Protein AF-A0A212SVS2-F1 (afdb_monomer)

pLDDT: mean 95.17, std 8.36, range [39.0, 98.88]

Foldseek 3Di:
DKFKFFPDPPQFDWDDDPNDTATPAFQKKWWFPDFPPGDTQQQKAAPVRHRGRIFTAHRRRTTHMIIGDPPDQKTFIDRPDPTTDITGGPDDPPPPDDDDCPPLEAEEEECPDDPVSQVVHPHYAVQEQQLVRQLVSLVVQQVVQHGEYEYEFDEREHAEARERAHALAPVRAREYEYEYPAQNRAEYEYDPPYQENYEFASAYAYEYYGYEYEDEAAYEHYEFAYPPDVRNVRARYEPHEHERHEYEYPLPQRAPYEPEHYEQYALYEAYQYEYESHQEYYEYEYPAASDARENYEYENYEYEHEHALYEHEEYAYPHHADEHYEAEQYEYEYNHHQYEDYEYRHEHAEHAAYEYYAALEDYADQAYEQYEHEYAYYEYHPPRARREYYHYHQRYFLYEYEYCEYEYDAQEEYADEEHNHPDQVTHYEYAHYEYEFAANYEYEYDDDPNHHAACYYYDCNNGYYDPPNDHHHAQDKDKWKDKDFFDPFKDKDFGDWAQAKWFWWWKKKAFAFFQWWWKFKDKPRHTQAPDTHIPRDHPDMDIGPTTDPGIHGRGIIMMIITHGGGGGIRIMMMMIIMGNND

Solvent-accessible surface area (backbone atoms only — not comparable to full-atom values): 27263 Å² total; per-residue (Å²): 100,65,22,36,30,52,62,47,99,78,32,57,43,68,37,83,53,97,91,40,81,40,62,23,48,61,39,59,31,35,36,19,81,36,73,67,96,47,58,70,50,58,60,26,24,42,77,87,65,48,84,30,54,59,50,58,17,39,90,76,2,36,30,59,45,27,28,44,40,72,73,44,60,60,36,21,38,34,69,85,61,100,62,44,45,82,44,66,41,79,49,69,76,80,71,85,74,87,87,83,76,87,59,66,61,40,41,38,19,25,50,75,33,56,70,70,54,37,71,70,27,85,30,65,30,82,57,63,47,25,34,58,50,53,39,53,45,48,48,58,22,47,80,64,62,22,36,36,35,38,39,41,46,30,59,37,32,21,68,50,52,36,74,47,62,33,70,38,27,72,90,49,82,29,47,41,30,46,31,34,67,29,32,86,41,11,32,42,34,37,36,92,89,23,66,22,46,33,36,35,20,27,31,16,23,42,36,42,34,23,27,15,36,38,33,44,49,66,20,19,36,34,35,28,40,47,80,66,40,78,55,20,64,50,21,2,28,35,68,24,39,40,32,42,34,31,39,38,32,72,62,73,37,68,17,67,22,27,45,32,40,32,28,12,46,29,50,26,39,37,36,47,34,44,36,36,23,25,12,20,29,37,36,42,29,14,79,38,62,94,32,66,24,23,53,27,41,37,35,48,33,39,29,35,29,31,11,63,60,19,40,41,35,36,37,31,32,87,48,8,49,24,28,53,30,40,34,32,42,42,34,37,40,37,74,19,59,71,13,32,35,34,41,30,38,28,27,38,38,37,38,40,54,21,33,35,36,31,13,28,30,38,34,36,30,59,24,34,36,50,30,37,40,34,29,51,40,36,29,51,31,82,76,31,86,77,16,32,42,37,37,30,25,55,60,20,28,39,29,39,41,32,21,67,29,36,44,39,52,67,58,18,42,33,32,52,35,38,37,50,37,73,50,64,95,37,35,36,34,43,34,52,30,32,36,37,26,23,42,62,12,42,36,39,71,45,72,29,97,42,52,40,76,38,34,19,45,74,48,70,57,65,23,44,70,45,88,82,65,65,25,58,68,71,55,47,73,47,76,49,71,51,76,42,70,50,49,89,47,63,48,73,44,79,76,50,62,35,87,47,53,31,33,46,70,43,49,34,42,34,29,37,58,43,58,31,35,27,32,43,36,29,41,82,88,40,59,25,34,93,61,65,38,73,41,64,53,59,81,43,82,46,69,47,99,51,58,37,7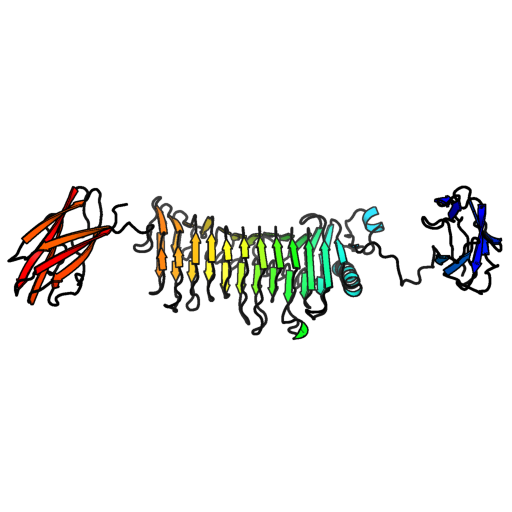7,31,72,38,51,59,65,35,49,35,27,46,28,41,65,37,59,35,68,66,23,55,28,40,36,40,41,36,36,30,34,47,80,113

Secondary structure (DSSP, 8-state):
---EES-STT-B-EEEETTEEEE-TT-EEEEESSSSS--B---EE-TTS-EESSEE--TTSBPPPEE-STT--EEEEESSSSSPEEEE-S-----S-SS-----EEEEE-TTS-HHHHHH-SEE--SSSTHHHHHHHHHHHHHTTEEEEEEPSEEEEESSPEEEE--S-TTS--EEEEE-S-TTTEEEEEPTT-SEEEEEETTBEEEEES-EEE--TT-EEEEE-----GGGTT-SEES-EEEEEEEE--SSS---SEEEEEESEES-EEEEEEEEEESEEEEEE---TT---B--EEEEEEEEE-STT-EEEEEE-SSS--B--EEEEEEEEE-STT-EEEEEESBS-EEEEEEEEEESEEEEEEEEES-EEEEEEEEEPTT-TTEEEEEEEEEEES-EEEES-EEE-TT-EEEEEEE----TTS--EEES-EEEE-TT-EEEEE--TT-EEESBEEEESS-EE-TTT-B-TT---EEEEEEEES--S-EEEEEEE-SSSEEEEEEEEEEESSSEEEEEEEETTEESSSSPEE--STT-EEE-S--SS-EE-TTPEEEEEEEEEES--SEEEEEEEEE---

Structure (mmCIF, N/CA/C/O backbone):
data_AF-A0A212SVS2-F1
#
_entry.id   AF-A0A212SVS2-F1
#
loop_
_atom_site.group_PDB
_atom_site.id
_atom_site.type_symbol
_atom_site.label_atom_id
_atom_site.label_alt_id
_atom_site.label_comp_id
_atom_site.label_asym_id
_atom_site.label_entity_id
_atom_site.label_seq_id
_atom_site.pdbx_PDB_ins_code
_atom_site.Cartn_x
_atom_site.Cartn_y
_atom_site.Cartn_z
_atom_site.occupancy
_atom_site.B_iso_or_equiv
_atom_site.auth_seq_id
_atom_site.auth_comp_id
_atom_site.auth_asym_id
_atom_site.auth_atom_id
_atom_site.pdbx_PDB_model_num
ATOM 1 N N . MET A 1 1 ? 27.198 10.108 -56.486 1.00 84.75 1 MET A N 1
ATOM 2 C CA . MET A 1 1 ? 26.592 8.817 -56.109 1.00 84.75 1 MET A CA 1
ATOM 3 C C . MET A 1 1 ? 25.175 8.846 -56.629 1.00 84.75 1 MET A C 1
ATOM 5 O O . MET A 1 1 ? 24.485 9.825 -56.364 1.00 84.75 1 MET A O 1
ATOM 9 N N . ARG A 1 2 ? 24.778 7.838 -57.409 1.00 93.31 2 ARG A N 1
ATOM 10 C CA . ARG A 1 2 ? 23.421 7.729 -57.953 1.00 93.31 2 ARG A CA 1
ATOM 11 C C . ARG A 1 2 ? 22.536 6.936 -57.007 1.00 93.31 2 ARG A C 1
ATOM 13 O O . ARG A 1 2 ? 22.992 5.943 -56.439 1.00 93.31 2 ARG A O 1
ATOM 20 N N . TYR A 1 3 ? 21.292 7.371 -56.895 1.00 94.50 3 TYR A N 1
ATOM 21 C CA . TYR A 1 3 ? 20.281 6.791 -56.023 1.00 94.50 3 TYR A CA 1
ATOM 22 C C . TYR A 1 3 ? 19.256 6.008 -56.843 1.00 94.50 3 TYR A C 1
ATOM 24 O O . TYR A 1 3 ? 19.061 6.311 -58.020 1.00 94.50 3 TYR A O 1
ATOM 32 N N . GLU A 1 4 ? 18.648 4.989 -56.240 1.00 95.56 4 GLU A N 1
ATOM 33 C CA . GLU A 1 4 ? 17.644 4.130 -56.880 1.00 95.56 4 GLU A CA 1
ATOM 34 C C . GLU A 1 4 ? 16.223 4.652 -56.624 1.00 95.56 4 GLU A C 1
ATOM 36 O O . GLU A 1 4 ? 15.933 5.104 -55.523 1.00 95.56 4 GLU A O 1
ATOM 41 N N . PHE A 1 5 ? 15.360 4.588 -57.633 1.00 96.50 5 PHE A N 1
ATOM 42 C CA . PHE A 1 5 ? 13.973 5.064 -57.669 1.00 96.50 5 PHE A CA 1
ATOM 43 C C . PHE A 1 5 ? 13.091 4.001 -58.353 1.00 96.50 5 PHE A C 1
ATOM 45 O O . PHE A 1 5 ? 13.618 3.153 -59.074 1.00 96.50 5 PHE A O 1
ATOM 52 N N . GLY A 1 6 ? 11.764 4.061 -58.188 1.00 95.00 6 GLY A N 1
ATOM 53 C CA . GLY A 1 6 ? 10.832 3.090 -58.786 1.00 95.00 6 GLY A CA 1
ATOM 54 C C . GLY A 1 6 ? 10.801 1.726 -58.077 1.00 95.00 6 GLY A C 1
ATOM 55 O O . GLY A 1 6 ? 11.567 1.470 -57.157 1.00 95.00 6 GLY A O 1
ATOM 56 N N . ALA A 1 7 ? 9.918 0.825 -58.513 1.00 93.06 7 ALA A N 1
ATOM 57 C CA . ALA A 1 7 ? 9.666 -0.501 -57.928 1.00 93.06 7 ALA A CA 1
ATOM 58 C C . ALA A 1 7 ? 9.143 -0.522 -56.472 1.00 93.06 7 ALA A C 1
ATOM 60 O O . ALA A 1 7 ? 9.003 -1.597 -55.882 1.00 93.06 7 ALA A O 1
ATOM 61 N N . GLY A 1 8 ? 8.799 0.631 -55.893 1.00 89.56 8 GLY A N 1
ATOM 62 C CA . GLY A 1 8 ? 8.082 0.724 -54.626 1.00 89.56 8 GLY A CA 1
ATOM 63 C C . GLY A 1 8 ? 6.587 0.430 -54.770 1.00 89.56 8 GLY A C 1
ATOM 64 O O . GLY A 1 8 ? 5.996 0.575 -55.838 1.00 89.56 8 GLY A O 1
ATOM 65 N N . ILE A 1 9 ? 5.929 0.080 -53.658 1.00 87.56 9 ILE A N 1
ATOM 66 C CA . ILE A 1 9 ? 4.478 -0.203 -53.629 1.00 87.56 9 ILE A CA 1
ATOM 67 C C . ILE A 1 9 ? 3.608 0.996 -54.058 1.00 87.56 9 ILE A C 1
ATOM 69 O O . ILE A 1 9 ? 2.454 0.811 -54.433 1.00 87.56 9 ILE A O 1
ATOM 73 N N . ALA A 1 10 ? 4.153 2.214 -54.011 1.00 90.06 10 ALA A N 1
ATOM 74 C CA . ALA A 1 10 ? 3.479 3.446 -54.417 1.00 90.06 10 ALA A CA 1
ATOM 75 C C . ALA A 1 10 ? 3.854 3.922 -55.836 1.00 90.06 10 ALA A C 1
ATOM 77 O O . ALA A 1 10 ? 3.240 4.863 -56.336 1.00 90.06 10 ALA A O 1
ATOM 78 N N . ASP A 1 11 ? 4.816 3.278 -56.506 1.00 94.75 11 ASP A N 1
ATOM 79 C CA . ASP A 1 11 ? 5.383 3.763 -57.769 1.00 94.75 11 ASP A CA 1
ATOM 80 C C . ASP A 1 11 ? 4.581 3.262 -58.973 1.00 94.75 11 ASP A C 1
ATOM 82 O O . ASP A 1 11 ? 5.036 2.428 -59.760 1.00 94.75 11 ASP A O 1
ATOM 86 N N . TYR A 1 12 ? 3.359 3.776 -59.102 1.00 95.81 12 TYR A N 1
ATOM 87 C CA . TYR A 1 12 ? 2.451 3.469 -60.201 1.00 95.81 12 TYR A CA 1
ATOM 88 C C . TYR A 1 12 ? 2.041 4.736 -60.943 1.00 95.81 12 TYR A C 1
ATOM 90 O O . TYR A 1 12 ? 1.681 5.751 -60.345 1.00 95.81 12 TYR A O 1
ATOM 98 N N . VAL A 1 13 ? 2.029 4.657 -62.269 1.00 96.06 13 VAL A N 1
ATOM 99 C CA . VAL A 1 13 ? 1.400 5.662 -63.116 1.00 96.06 13 VAL A CA 1
ATOM 100 C C . VAL A 1 13 ? -0.073 5.315 -63.239 1.00 96.06 13 VAL A C 1
ATOM 102 O O . VAL A 1 13 ? -0.432 4.183 -63.560 1.00 96.06 13 VAL A O 1
ATOM 105 N N . VAL A 1 14 ? -0.938 6.300 -63.023 1.00 94.56 14 VAL A N 1
ATOM 106 C CA . VAL A 1 14 ? -2.377 6.180 -63.263 1.00 94.56 14 VAL A CA 1
ATOM 107 C C . VAL A 1 14 ? -2.820 7.229 -64.270 1.00 94.56 14 VAL A C 1
ATOM 109 O O . VAL A 1 14 ? -2.326 8.357 -64.271 1.00 94.56 14 VAL A O 1
ATOM 112 N N . THR A 1 15 ? -3.756 6.865 -65.139 1.00 91.12 15 THR A N 1
ATOM 113 C CA . THR A 1 15 ? -4.326 7.759 -66.147 1.00 91.12 15 THR A CA 1
ATOM 114 C C . THR A 1 15 ? -5.850 7.768 -66.034 1.00 91.12 15 THR A C 1
ATOM 116 O O . THR A 1 15 ? -6.467 6.737 -65.743 1.00 91.12 15 THR A O 1
ATOM 119 N N . PRO A 1 16 ? -6.499 8.930 -66.222 1.00 89.19 16 PRO A N 1
ATOM 120 C CA . PRO A 1 16 ? -7.949 8.985 -66.253 1.00 89.19 16 PRO A CA 1
ATOM 121 C C . PRO A 1 16 ? -8.461 8.305 -67.531 1.00 89.19 16 PRO A C 1
ATOM 123 O O . PRO A 1 16 ? -8.086 8.681 -68.641 1.00 89.19 16 PRO A O 1
ATOM 126 N N . SER A 1 17 ? -9.346 7.325 -67.375 1.00 86.88 17 SER A N 1
ATOM 127 C CA . SER A 1 17 ? -10.057 6.639 -68.454 1.00 86.88 17 SER A CA 1
ATOM 128 C C . SER A 1 17 ? -11.544 6.599 -68.098 1.00 86.88 17 SER A C 1
ATOM 130 O O . SER A 1 17 ? -11.930 6.048 -67.070 1.00 86.88 17 SER A O 1
ATOM 132 N N . ASP A 1 18 ? -12.377 7.274 -68.895 1.00 82.31 18 ASP A N 1
ATOM 133 C CA . ASP A 1 18 ? -13.836 7.357 -68.711 1.00 82.31 18 ASP A CA 1
ATOM 134 C C . ASP A 1 18 ? -14.299 7.823 -67.313 1.00 82.31 18 ASP A C 1
ATOM 136 O O . ASP A 1 18 ? -15.319 7.384 -66.785 1.00 82.31 18 ASP A O 1
ATOM 140 N N . GLY A 1 19 ? -13.552 8.748 -66.698 1.00 82.81 19 GLY A N 1
ATOM 141 C CA . GLY A 1 19 ? -13.873 9.298 -65.373 1.00 82.81 19 GLY A CA 1
ATOM 142 C C . GLY A 1 19 ? -13.478 8.400 -64.194 1.00 82.81 19 GLY A C 1
ATOM 143 O O . GLY A 1 19 ? -13.747 8.760 -63.048 1.00 82.81 19 GLY A O 1
ATOM 144 N N . LEU A 1 20 ? -12.814 7.271 -64.456 1.00 84.62 20 LEU A N 1
ATOM 145 C CA . LEU A 1 20 ? -12.168 6.411 -63.466 1.00 84.62 20 LEU A CA 1
ATOM 146 C C . LEU A 1 20 ? -10.643 6.466 -63.640 1.00 84.62 20 LEU A C 1
ATOM 148 O O . LEU A 1 20 ? -10.139 6.754 -64.723 1.00 84.62 20 LEU A O 1
ATOM 152 N N . TRP A 1 21 ? -9.894 6.199 -62.572 1.00 89.50 21 TRP A N 1
ATOM 153 C CA . TRP A 1 21 ? -8.437 6.069 -62.643 1.00 89.50 21 TRP A CA 1
ATOM 154 C C . TRP A 1 21 ? -8.074 4.628 -63.005 1.00 89.50 21 TRP A C 1
ATOM 156 O O . TRP A 1 21 ? -8.412 3.705 -62.266 1.00 89.50 21 TRP A O 1
ATOM 166 N N . ALA A 1 22 ? -7.405 4.443 -64.141 1.00 92.25 22 ALA A N 1
ATOM 167 C CA . ALA A 1 22 ? -6.846 3.166 -64.572 1.00 92.25 22 ALA A CA 1
ATOM 168 C C . ALA A 1 22 ? -5.314 3.204 -64.477 1.00 92.25 22 ALA A C 1
ATOM 170 O O . ALA A 1 22 ? -4.716 4.278 -64.412 1.00 92.25 22 ALA A O 1
ATOM 171 N N . VAL A 1 23 ? -4.669 2.036 -64.476 1.00 93.94 23 VAL A N 1
ATOM 172 C CA . VAL A 1 23 ? -3.203 1.964 -64.538 1.00 93.94 23 VAL A CA 1
ATOM 173 C C . VAL A 1 23 ? -2.704 2.464 -65.894 1.00 93.94 23 VAL A C 1
ATOM 175 O O . VAL A 1 23 ? -3.214 2.086 -66.949 1.00 93.94 23 VAL A O 1
ATOM 178 N N . GLY A 1 24 ? -1.698 3.332 -65.864 1.00 94.69 24 GLY A N 1
ATOM 179 C CA . GLY A 1 24 ? -1.034 3.897 -67.032 1.00 94.69 24 GLY A CA 1
ATOM 180 C C . GLY A 1 24 ? -0.021 2.921 -67.617 1.00 94.69 24 GLY A C 1
ATOM 181 O O . GLY A 1 24 ? 1.173 3.208 -67.619 1.00 94.69 24 GLY A O 1
ATOM 182 N N . ALA A 1 25 ? -0.482 1.760 -68.080 1.00 96.25 25 ALA A N 1
ATOM 183 C CA . ALA A 1 25 ? 0.391 0.745 -68.658 1.00 96.25 25 ALA A CA 1
ATOM 184 C C . ALA A 1 25 ? 1.167 1.296 -69.868 1.00 96.25 25 ALA A C 1
ATOM 186 O O . ALA A 1 25 ? 0.577 1.905 -70.765 1.00 96.25 25 ALA A O 1
ATOM 187 N N . GLY A 1 26 ? 2.489 1.107 -69.897 1.00 96.75 26 GLY A N 1
ATOM 188 C CA . GLY A 1 26 ? 3.348 1.647 -70.958 1.00 96.75 26 GLY A CA 1
ATOM 189 C C . GLY A 1 26 ? 3.514 3.173 -70.943 1.00 96.75 26 GLY A C 1
ATOM 190 O O . GLY A 1 26 ? 4.067 3.732 -71.894 1.00 96.75 26 GLY A O 1
ATOM 191 N N . ALA A 1 27 ? 3.033 3.873 -69.909 1.00 97.44 27 ALA A N 1
ATOM 192 C CA . ALA A 1 27 ? 3.183 5.319 -69.813 1.00 97.44 27 ALA A CA 1
ATOM 193 C C . ALA A 1 27 ? 4.663 5.708 -69.717 1.00 97.44 27 ALA A C 1
ATOM 195 O O . ALA A 1 27 ? 5.432 5.136 -68.947 1.00 97.44 27 ALA A O 1
ATOM 196 N N . THR A 1 28 ? 5.060 6.705 -70.503 1.00 98.06 28 THR A N 1
ATOM 197 C CA . THR A 1 28 ? 6.406 7.278 -70.450 1.00 98.06 28 THR A CA 1
ATOM 198 C C . THR A 1 28 ? 6.453 8.379 -69.399 1.00 98.06 28 THR A C 1
ATOM 200 O O . THR A 1 28 ? 5.659 9.315 -69.454 1.00 98.06 28 THR A O 1
ATOM 203 N N . VAL A 1 29 ? 7.408 8.283 -68.477 1.00 98.25 29 VAL A N 1
ATOM 204 C CA . VAL A 1 29 ? 7.621 9.230 -67.383 1.00 98.25 29 VAL A CA 1
ATOM 205 C C . VAL A 1 29 ? 8.970 9.917 -67.537 1.00 98.25 29 VAL A C 1
ATOM 207 O O . VAL A 1 29 ? 10.012 9.270 -67.669 1.00 98.25 29 VAL A O 1
ATOM 210 N N . THR A 1 30 ? 8.944 11.246 -67.513 1.00 98.50 30 THR A N 1
ATOM 211 C CA . THR A 1 30 ? 10.136 12.105 -67.487 1.00 98.50 30 THR A CA 1
ATOM 212 C C . THR A 1 30 ? 10.329 12.682 -66.089 1.00 98.50 30 THR A C 1
ATOM 214 O O . THR A 1 30 ? 9.368 12.813 -65.339 1.00 98.50 30 THR A O 1
ATOM 217 N N . PHE A 1 31 ? 11.564 13.012 -65.718 1.00 98.38 31 PHE A N 1
ATOM 218 C CA . PHE A 1 31 ? 11.899 13.465 -64.365 1.00 98.38 31 PHE A CA 1
ATOM 219 C C . PHE A 1 31 ? 12.522 14.852 -64.411 1.00 98.38 31 PHE A C 1
ATOM 221 O O . PHE A 1 31 ? 13.290 15.143 -65.323 1.00 98.38 31 PHE A O 1
ATOM 228 N N . TRP A 1 32 ? 12.187 15.703 -63.447 1.00 98.44 32 TRP A N 1
ATOM 229 C CA . TRP A 1 32 ? 12.499 17.130 -63.477 1.00 98.44 32 TRP A CA 1
ATOM 230 C C . TRP A 1 32 ? 12.976 17.641 -62.116 1.00 98.44 32 TRP A C 1
ATOM 232 O O . TRP A 1 32 ? 12.589 17.106 -61.077 1.00 98.44 32 TRP A O 1
ATOM 242 N N . ASP A 1 33 ? 13.764 18.716 -62.126 1.00 97.38 33 ASP A N 1
ATOM 243 C CA . ASP A 1 33 ? 14.286 19.360 -60.910 1.00 97.38 33 ASP A CA 1
ATOM 244 C C . ASP A 1 33 ? 13.271 20.284 -60.200 1.00 97.38 33 ASP A C 1
ATOM 246 O O . ASP A 1 33 ? 13.484 20.678 -59.054 1.00 97.38 33 ASP A O 1
ATOM 250 N N . ALA A 1 34 ? 12.143 20.601 -60.845 1.00 96.25 34 ALA A N 1
ATOM 251 C CA . ALA A 1 34 ? 11.088 21.447 -60.292 1.00 96.25 34 ALA A CA 1
ATOM 252 C C . ALA A 1 34 ? 9.679 21.005 -60.723 1.00 96.25 34 ALA A C 1
ATOM 254 O O . ALA A 1 34 ? 9.472 20.449 -61.809 1.00 96.25 34 ALA A O 1
ATOM 255 N N . ALA A 1 35 ? 8.692 21.325 -59.878 1.00 96.00 35 ALA A N 1
ATOM 256 C CA . ALA A 1 35 ? 7.281 21.001 -60.093 1.00 96.00 35 ALA A CA 1
ATOM 257 C C . ALA A 1 35 ? 6.685 21.658 -61.355 1.00 96.00 35 ALA A C 1
ATOM 259 O O . ALA A 1 35 ? 5.778 21.096 -61.965 1.00 96.00 35 ALA A O 1
ATOM 260 N N . ALA A 1 36 ? 7.209 22.821 -61.757 1.00 96.44 36 ALA A N 1
ATOM 261 C CA . ALA A 1 36 ? 6.867 23.545 -62.982 1.00 96.44 36 ALA A CA 1
ATOM 262 C C . ALA A 1 36 ? 8.127 24.207 -63.567 1.00 96.44 36 ALA A C 1
ATOM 264 O O . ALA A 1 36 ? 9.040 24.539 -62.812 1.00 96.44 36 ALA A O 1
ATOM 265 N N . ASP A 1 37 ? 8.186 24.367 -64.895 1.00 91.38 37 ASP A N 1
ATOM 266 C CA . ASP A 1 37 ? 9.240 25.086 -65.645 1.00 91.38 37 ASP A CA 1
ATOM 267 C C . ASP A 1 37 ? 10.702 24.624 -65.423 1.00 91.38 37 ASP A C 1
ATOM 269 O O . ASP A 1 37 ? 11.637 25.278 -65.884 1.00 91.38 37 ASP A O 1
ATOM 273 N N . GLY A 1 38 ? 10.905 23.491 -64.738 1.00 95.19 38 GLY A N 1
ATOM 274 C CA . GLY A 1 38 ? 12.223 22.934 -64.415 1.00 95.19 38 GLY A CA 1
ATOM 275 C C . GLY A 1 38 ? 13.010 22.386 -65.608 1.00 95.19 38 GLY A C 1
ATOM 276 O O . GLY A 1 38 ? 12.518 22.329 -66.735 1.00 95.19 38 GLY A O 1
ATOM 277 N N . THR A 1 39 ? 14.225 21.909 -65.343 1.00 97.88 39 THR A N 1
ATOM 278 C CA . THR A 1 39 ? 15.067 21.182 -66.301 1.00 97.88 39 THR A CA 1
ATOM 279 C C . THR A 1 39 ? 14.824 19.680 -66.182 1.00 97.88 39 THR A C 1
ATOM 281 O O . THR A 1 39 ? 14.796 19.129 -65.081 1.00 97.88 39 THR A O 1
ATOM 284 N N . GLN A 1 40 ? 14.656 18.997 -67.316 1.00 98.06 40 GLN A N 1
ATOM 285 C CA . GLN A 1 40 ? 14.520 17.543 -67.331 1.00 98.06 40 GLN A CA 1
ATOM 286 C C . GLN A 1 40 ? 15.859 16.874 -66.991 1.00 98.06 40 GLN A C 1
ATOM 288 O O . GLN A 1 40 ? 16.899 17.188 -67.572 1.00 98.06 40 GLN A O 1
ATOM 293 N N . HIS A 1 41 ? 15.820 15.881 -66.112 1.00 97.81 41 HIS A N 1
ATOM 294 C CA . HIS A 1 41 ? 16.904 14.940 -65.894 1.00 97.81 41 HIS A CA 1
ATOM 295 C C . HIS A 1 41 ? 16.963 13.942 -67.056 1.00 97.81 41 HIS A C 1
ATOM 297 O O . HIS A 1 41 ? 16.131 13.045 -67.173 1.00 97.81 41 HIS A O 1
ATOM 303 N N . THR A 1 42 ? 17.960 14.096 -67.928 1.00 97.62 42 THR A N 1
ATOM 304 C CA . THR A 1 42 ? 18.198 13.194 -69.070 1.00 97.62 42 THR A CA 1
ATOM 305 C C . THR A 1 42 ? 19.296 12.160 -68.813 1.00 97.62 42 THR A C 1
ATOM 307 O O . THR A 1 42 ? 19.608 11.371 -69.697 1.00 97.62 42 THR A O 1
ATOM 310 N N . ASP A 1 43 ? 19.911 12.197 -67.631 1.00 96.88 43 ASP A N 1
ATOM 311 C CA . ASP A 1 43 ? 21.003 11.320 -67.202 1.00 96.88 43 ASP A CA 1
ATOM 312 C C . ASP A 1 43 ? 20.496 10.281 -66.185 1.00 96.88 43 ASP A C 1
ATOM 314 O O . ASP A 1 43 ? 20.933 10.237 -65.034 1.00 96.88 43 ASP A O 1
ATOM 318 N N . LEU A 1 44 ? 19.510 9.482 -66.596 1.00 97.88 44 LEU A N 1
ATOM 319 C CA . LEU A 1 44 ? 18.984 8.368 -65.805 1.00 97.88 44 LEU A CA 1
ATOM 320 C C . LEU A 1 44 ? 19.646 7.065 -66.259 1.00 97.88 44 LEU A C 1
ATOM 322 O O . LEU A 1 44 ? 20.119 6.965 -67.391 1.00 97.88 44 LEU A O 1
ATOM 326 N N . LEU A 1 45 ? 19.651 6.052 -65.396 1.00 97.62 45 LEU A N 1
ATOM 327 C CA . LEU A 1 45 ? 20.024 4.686 -65.766 1.00 97.62 45 LEU A CA 1
ATOM 328 C C . LEU A 1 45 ? 18.834 3.759 -65.540 1.00 97.62 45 LEU A C 1
ATOM 330 O O . LEU A 1 45 ? 18.220 3.820 -64.480 1.00 97.62 45 LEU A O 1
ATOM 334 N N . ASP A 1 46 ? 18.522 2.894 -66.498 1.00 97.12 46 ASP A N 1
ATOM 335 C CA . ASP A 1 46 ? 17.511 1.851 -66.301 1.00 97.12 46 ASP A CA 1
ATOM 336 C C . ASP A 1 46 ? 17.989 0.751 -65.326 1.00 97.12 46 ASP A C 1
ATOM 338 O O . ASP A 1 46 ? 19.112 0.784 -64.812 1.00 97.12 46 ASP A O 1
ATOM 342 N N . ALA A 1 47 ? 17.145 -0.255 -65.080 1.00 92.94 47 ALA A N 1
ATOM 343 C CA . ALA A 1 47 ? 17.476 -1.396 -64.223 1.00 92.94 47 ALA A CA 1
ATOM 344 C C . ALA A 1 47 ? 18.731 -2.175 -64.675 1.00 92.94 47 ALA A C 1
ATOM 346 O O . ALA A 1 47 ? 19.377 -2.830 -63.858 1.00 92.94 47 ALA A O 1
ATOM 347 N N . ALA A 1 48 ? 19.091 -2.114 -65.963 1.00 94.88 48 ALA A N 1
ATOM 348 C CA . ALA A 1 48 ? 20.288 -2.745 -66.515 1.00 94.88 48 ALA A CA 1
ATOM 349 C C . ALA A 1 48 ? 21.528 -1.828 -66.460 1.00 94.88 48 ALA A C 1
ATOM 351 O O . ALA A 1 48 ? 22.617 -2.244 -66.859 1.00 94.88 48 ALA A O 1
ATOM 352 N N . GLY A 1 49 ? 21.384 -0.594 -65.968 1.00 94.25 49 GLY A N 1
ATOM 353 C CA . GLY A 1 49 ? 22.445 0.408 -65.920 1.00 94.25 49 GLY A CA 1
ATOM 354 C C . GLY A 1 49 ? 22.668 1.144 -67.245 1.00 94.25 49 GLY A C 1
ATOM 355 O O . GLY A 1 49 ? 23.673 1.843 -67.381 1.00 94.25 49 GLY A O 1
ATOM 356 N N . SER A 1 50 ? 21.772 0.997 -68.224 1.00 97.44 50 SER A N 1
ATOM 357 C CA . SER A 1 50 ? 21.885 1.672 -69.521 1.00 97.44 50 SER A CA 1
ATOM 358 C C . SER A 1 50 ? 21.379 3.116 -69.421 1.00 97.44 50 SER A C 1
ATOM 360 O O . SER A 1 50 ? 20.340 3.341 -68.797 1.00 97.44 50 SER A O 1
ATOM 362 N N . PRO A 1 51 ? 22.056 4.103 -70.042 1.00 97.38 51 PRO A N 1
ATOM 363 C CA . PRO A 1 51 ? 21.589 5.486 -70.045 1.00 97.38 51 PRO A CA 1
ATOM 364 C C . PRO A 1 51 ? 20.235 5.646 -70.739 1.00 97.38 51 PRO A C 1
ATOM 366 O O . PRO A 1 51 ? 20.068 5.245 -71.893 1.00 97.38 51 PRO A O 1
ATOM 369 N N . VAL A 1 52 ? 19.293 6.285 -70.052 1.00 98.12 52 VAL A N 1
ATOM 370 C CA . VAL A 1 52 ? 17.949 6.610 -70.545 1.00 98.12 52 VAL A CA 1
ATOM 371 C C . VAL A 1 52 ? 17.564 8.031 -70.125 1.00 98.12 52 VAL A C 1
ATOM 373 O O . VAL A 1 52 ? 18.064 8.560 -69.137 1.00 98.12 52 VAL A O 1
ATOM 376 N N . SER A 1 53 ? 16.664 8.675 -70.871 1.00 98.06 53 SER A N 1
ATOM 377 C CA . SER A 1 53 ? 16.155 10.024 -70.554 1.00 98.06 53 SER A CA 1
ATOM 378 C C . SER A 1 53 ? 14.738 10.026 -69.966 1.00 98.06 53 SER A C 1
ATOM 380 O O . SER A 1 53 ? 14.190 11.085 -69.660 1.00 98.06 53 SER A O 1
ATOM 382 N N . GLN A 1 54 ? 14.120 8.849 -69.879 1.00 98.12 54 GLN A N 1
ATOM 383 C CA . GLN A 1 54 ? 12.745 8.622 -69.440 1.00 98.12 54 GLN A CA 1
ATOM 384 C C . GLN A 1 54 ? 12.581 7.161 -69.008 1.00 98.12 54 GLN A C 1
ATOM 386 O O . GLN A 1 54 ? 13.314 6.294 -69.488 1.00 98.12 54 GLN A O 1
ATOM 391 N N . ILE A 1 55 ? 11.598 6.887 -68.154 1.00 98.31 55 ILE A N 1
ATOM 392 C CA . ILE A 1 55 ? 11.257 5.541 -67.680 1.00 98.31 55 ILE A CA 1
ATOM 393 C C . ILE A 1 55 ? 9.872 5.175 -68.199 1.00 98.31 55 ILE A C 1
ATOM 395 O O . ILE A 1 55 ? 8.980 6.015 -68.232 1.00 98.31 55 ILE A O 1
ATOM 399 N N . THR A 1 56 ? 9.692 3.935 -68.647 1.00 98.00 56 THR A N 1
ATOM 400 C CA . THR A 1 56 ? 8.392 3.449 -69.130 1.00 98.00 56 THR A CA 1
ATOM 401 C C . THR A 1 56 ? 7.780 2.545 -68.074 1.00 98.00 56 THR A C 1
ATOM 403 O O . THR A 1 56 ? 8.436 1.606 -67.629 1.00 98.00 56 THR A O 1
ATOM 406 N N . ALA A 1 57 ? 6.546 2.841 -67.673 1.00 97.50 57 ALA A N 1
ATOM 407 C CA . ALA A 1 57 ? 5.777 1.985 -66.785 1.00 97.50 57 ALA A CA 1
ATOM 408 C C . ALA A 1 57 ? 5.466 0.641 -67.462 1.00 97.50 57 ALA A C 1
ATOM 410 O O . ALA A 1 57 ? 5.270 0.582 -68.678 1.00 97.50 57 ALA A O 1
ATOM 411 N N . ASP A 1 58 ? 5.420 -0.436 -66.689 1.00 96.81 58 ASP A N 1
ATOM 412 C CA . ASP A 1 58 ? 5.149 -1.780 -67.193 1.00 96.81 58 ASP A CA 1
ATOM 413 C C . ASP A 1 58 ? 3.669 -1.990 -67.577 1.00 96.81 58 ASP A C 1
ATOM 415 O O . ASP A 1 58 ? 2.865 -1.057 -67.633 1.00 96.81 58 ASP A O 1
ATOM 419 N N . GLU A 1 59 ? 3.295 -3.234 -67.876 1.00 96.44 59 GLU A N 1
ATOM 420 C CA . GLU A 1 59 ? 1.927 -3.626 -68.245 1.00 96.44 59 GLU A CA 1
ATOM 421 C C . GLU A 1 59 ? 0.884 -3.446 -67.123 1.00 96.44 59 GLU A C 1
ATOM 423 O O . GLU A 1 59 ? -0.314 -3.428 -67.405 1.00 96.44 59 GLU A O 1
ATOM 428 N N . TYR A 1 60 ? 1.322 -3.249 -65.876 1.00 95.81 60 TYR A N 1
ATOM 429 C CA . TYR A 1 60 ? 0.482 -2.963 -64.710 1.00 95.81 60 TYR A CA 1
ATOM 430 C C . TYR A 1 60 ? 0.580 -1.498 -64.262 1.00 95.81 60 TYR A C 1
ATOM 432 O O . TYR A 1 60 ? 0.008 -1.127 -63.237 1.00 95.81 60 TYR A O 1
ATOM 440 N N . GLY A 1 61 ? 1.283 -0.653 -65.022 1.00 96.19 61 GLY A N 1
ATOM 441 C CA . GLY A 1 61 ? 1.514 0.750 -64.694 1.00 96.19 61 GLY A CA 1
ATOM 442 C C . GLY A 1 61 ? 2.577 0.971 -63.617 1.00 96.19 61 GLY A C 1
ATOM 443 O O . GLY A 1 61 ? 2.744 2.110 -63.191 1.00 96.19 61 GLY A O 1
ATOM 444 N N . SER A 1 62 ? 3.298 -0.064 -63.182 1.00 97.06 62 SER A N 1
ATOM 445 C CA . SER A 1 62 ? 4.388 0.083 -62.217 1.00 97.06 62 SER A CA 1
ATOM 446 C C . SER A 1 62 ? 5.621 0.673 -62.891 1.00 97.06 62 SER A C 1
ATOM 448 O O . SER A 1 62 ? 5.974 0.296 -64.011 1.00 97.06 62 SER A O 1
ATOM 450 N N . LEU A 1 63 ? 6.300 1.602 -62.221 1.00 97.44 63 LEU A N 1
ATOM 451 C CA . LEU A 1 63 ? 7.603 2.077 -62.672 1.00 97.44 63 LEU A CA 1
ATOM 452 C C . LEU A 1 63 ? 8.684 1.070 -62.262 1.00 97.44 63 LEU A C 1
ATOM 454 O O . LEU A 1 63 ? 8.811 0.791 -61.069 1.00 97.44 63 LEU A O 1
ATOM 458 N N . PRO A 1 64 ? 9.488 0.537 -63.201 1.00 97.12 64 PRO A N 1
ATOM 459 C CA . PRO A 1 64 ? 10.593 -0.349 -62.855 1.00 97.12 64 PRO A CA 1
ATOM 460 C C . PRO A 1 64 ? 11.661 0.398 -62.050 1.00 97.12 64 PRO A C 1
ATOM 462 O O . PRO A 1 64 ? 11.737 1.625 -62.098 1.00 97.12 64 PRO A O 1
ATOM 465 N N . ALA A 1 65 ? 12.525 -0.346 -61.358 1.00 96.50 65 ALA A N 1
ATOM 466 C CA . ALA A 1 65 ? 13.679 0.237 -60.682 1.00 96.50 65 ALA A CA 1
ATOM 467 C C . ALA A 1 65 ? 14.599 0.949 -61.691 1.00 96.50 65 ALA A C 1
ATOM 469 O O . ALA A 1 65 ? 14.889 0.427 -62.772 1.00 96.50 65 ALA A O 1
ATOM 470 N N . PHE A 1 66 ? 15.076 2.136 -61.336 1.00 97.56 66 PHE A N 1
ATOM 471 C CA . PHE A 1 66 ? 15.995 2.938 -62.142 1.00 97.56 66 PHE A CA 1
ATOM 472 C C . PHE A 1 66 ? 16.869 3.810 -61.238 1.00 97.56 66 PHE A C 1
ATOM 474 O O . PHE A 1 66 ? 16.629 3.910 -60.038 1.00 97.56 66 PHE A O 1
ATOM 481 N N . ARG A 1 67 ? 17.909 4.444 -61.787 1.00 97.38 67 ARG A N 1
ATOM 482 C CA . ARG A 1 67 ? 18.804 5.329 -61.030 1.00 97.38 67 ARG A CA 1
ATOM 483 C C . ARG A 1 67 ? 18.775 6.753 -61.558 1.00 97.38 67 ARG A C 1
ATOM 485 O O . ARG A 1 67 ? 18.901 6.970 -62.763 1.00 97.38 67 ARG A O 1
ATOM 492 N N . GLY A 1 68 ? 18.644 7.710 -60.643 1.00 96.81 68 GLY A N 1
ATOM 493 C CA . GLY A 1 68 ? 18.689 9.140 -60.950 1.00 96.81 68 GLY A CA 1
ATOM 494 C C . GLY A 1 68 ? 20.110 9.649 -61.236 1.00 96.81 68 GLY A C 1
ATOM 495 O O . GLY A 1 68 ? 21.080 8.886 -61.125 1.00 96.81 68 GLY A O 1
ATOM 496 N N . PRO A 1 69 ? 20.260 10.940 -61.582 1.00 97.12 69 PRO A N 1
ATOM 497 C CA . PRO A 1 69 ? 21.566 11.570 -61.741 1.00 97.12 69 PRO A CA 1
ATOM 498 C C . PRO A 1 69 ? 22.375 11.555 -60.438 1.00 97.12 69 PRO A C 1
ATOM 500 O O . PRO A 1 69 ? 21.855 11.334 -59.341 1.00 97.12 69 PRO A O 1
ATOM 503 N N . ASP A 1 70 ? 23.677 11.810 -60.543 1.00 95.56 70 ASP A N 1
ATOM 504 C CA . ASP A 1 70 ? 24.550 11.856 -59.373 1.00 95.56 70 ASP A CA 1
ATOM 505 C C . ASP A 1 70 ? 24.134 12.955 -58.383 1.00 95.56 70 ASP A C 1
ATOM 507 O O . ASP A 1 70 ? 24.045 14.126 -58.740 1.00 95.56 70 ASP A O 1
ATOM 511 N N . GLY A 1 71 ? 23.935 12.578 -57.115 1.00 92.44 71 GLY A N 1
ATOM 512 C CA . GLY A 1 71 ? 23.611 13.517 -56.034 1.00 92.44 71 GLY A CA 1
ATOM 513 C C . GLY A 1 71 ? 22.130 13.891 -55.916 1.00 92.44 71 GLY A C 1
ATOM 514 O O . GLY A 1 71 ? 21.788 14.662 -55.026 1.00 92.44 71 GLY A O 1
ATOM 515 N N . VAL A 1 72 ? 21.257 13.360 -56.776 1.00 94.75 72 VAL A N 1
ATOM 516 C CA . VAL A 1 72 ? 19.824 13.687 -56.778 1.00 94.75 72 VAL A CA 1
ATOM 517 C C . VAL A 1 72 ? 19.046 12.662 -55.954 1.00 94.75 72 VAL A C 1
ATOM 519 O O . VAL A 1 72 ? 18.996 11.488 -56.315 1.00 94.75 72 VAL A O 1
ATOM 522 N N . THR A 1 73 ? 18.442 13.108 -54.850 1.00 94.94 73 THR A N 1
ATOM 523 C CA . THR A 1 73 ? 17.712 12.264 -53.882 1.00 94.94 73 THR A CA 1
ATOM 524 C C . THR A 1 73 ? 16.195 12.270 -54.063 1.00 94.94 73 THR A C 1
ATOM 526 O O . THR A 1 73 ? 15.515 11.420 -53.497 1.00 94.94 73 THR A O 1
ATOM 529 N N . GLY A 1 74 ? 15.671 13.198 -54.864 1.00 96.12 74 GLY A N 1
ATOM 530 C CA . GLY A 1 74 ? 14.258 13.292 -55.206 1.00 96.12 74 GLY A CA 1
ATOM 531 C C . GLY A 1 74 ? 14.057 14.054 -56.514 1.00 96.12 74 GLY A C 1
ATOM 532 O O . GLY A 1 74 ? 14.878 14.904 -56.869 1.00 96.12 74 GLY A O 1
ATOM 533 N N . MET A 1 75 ? 13.012 13.707 -57.264 1.00 98.00 75 MET A N 1
ATOM 534 C CA . MET A 1 75 ? 12.720 14.268 -58.588 1.00 98.00 75 MET A CA 1
ATOM 535 C C . MET A 1 75 ? 11.213 14.417 -58.808 1.00 98.00 75 MET A C 1
ATOM 537 O O . MET A 1 75 ? 10.411 13.651 -58.279 1.00 98.00 75 MET A O 1
ATOM 541 N N . TRP A 1 76 ? 10.821 15.368 -59.655 1.00 98.25 76 TRP A N 1
ATOM 542 C CA . TRP A 1 76 ? 9.437 15.542 -60.095 1.00 98.25 76 TRP A CA 1
ATOM 543 C C . TRP A 1 76 ? 9.150 14.681 -61.331 1.00 98.25 76 TRP A C 1
ATOM 545 O O . TRP A 1 76 ? 9.644 14.971 -62.418 1.00 98.25 76 TRP A O 1
ATOM 555 N N . ALA A 1 77 ? 8.350 13.631 -61.168 1.00 98.06 77 ALA A N 1
ATOM 556 C CA . ALA A 1 77 ? 7.885 12.726 -62.210 1.00 98.06 77 ALA A CA 1
ATOM 557 C C . ALA A 1 77 ? 6.714 13.326 -63.009 1.00 98.06 77 ALA A C 1
ATOM 559 O O . ALA A 1 77 ? 5.710 13.764 -62.445 1.00 98.06 77 ALA A O 1
ATOM 560 N N . ASP A 1 78 ? 6.825 13.312 -64.333 1.00 97.62 78 ASP A N 1
ATOM 561 C CA . ASP A 1 78 ? 5.838 13.827 -65.280 1.00 97.62 78 ASP A CA 1
ATOM 562 C C . ASP A 1 78 ? 5.442 12.734 -66.278 1.00 97.62 78 ASP A C 1
ATOM 564 O O . ASP A 1 78 ? 6.266 12.285 -67.080 1.00 97.62 78 ASP A O 1
ATOM 568 N N . ALA A 1 79 ? 4.176 12.320 -66.215 1.00 96.75 79 ALA A N 1
ATOM 569 C CA . ALA A 1 79 ? 3.562 11.329 -67.099 1.00 96.75 79 ALA A CA 1
ATOM 570 C C . ALA A 1 79 ? 2.537 11.954 -68.075 1.00 96.75 79 ALA A C 1
ATOM 572 O O . ALA A 1 79 ? 1.666 11.253 -68.589 1.00 96.75 79 ALA A O 1
ATOM 573 N N . GLY A 1 80 ? 2.591 13.276 -68.297 1.00 94.12 80 GLY A N 1
ATOM 574 C CA . GLY A 1 80 ? 1.653 14.012 -69.158 1.00 94.12 80 GLY A CA 1
ATOM 575 C C . GLY A 1 80 ? 0.370 14.490 -68.463 1.00 94.12 80 GLY A C 1
ATOM 576 O O . GLY A 1 80 ? -0.593 14.862 -69.136 1.00 94.12 80 GLY A O 1
ATOM 577 N N . GLY A 1 81 ? 0.333 14.463 -67.126 1.00 92.44 81 GLY A N 1
ATOM 578 C CA . GLY A 1 81 ? -0.764 14.999 -66.314 1.00 92.44 81 GLY A CA 1
ATOM 579 C C . GLY A 1 81 ? -0.700 16.527 -66.134 1.00 92.44 81 GLY A C 1
ATOM 580 O O . GLY A 1 81 ? 0.264 17.164 -66.548 1.00 92.44 81 GLY A O 1
ATOM 581 N N . PRO A 1 82 ? -1.707 17.149 -65.488 1.00 92.19 82 PRO A N 1
ATOM 582 C CA . PRO A 1 82 ? -1.721 18.598 -65.245 1.00 92.19 82 PRO A CA 1
ATOM 583 C C . PRO A 1 82 ? -0.685 19.060 -64.206 1.00 92.19 82 PRO A C 1
ATOM 585 O O . PRO A 1 82 ? -0.467 20.260 -64.055 1.00 92.19 82 PRO A O 1
ATOM 588 N N . MET A 1 83 ? -0.094 18.127 -63.456 1.00 95.25 83 MET A N 1
ATOM 589 C CA . MET A 1 83 ? 0.908 18.378 -62.423 1.00 95.25 83 MET A CA 1
ATOM 590 C C . MET A 1 83 ? 1.926 17.238 -62.416 1.00 95.25 83 MET A C 1
ATOM 592 O O . MET A 1 83 ? 1.580 16.095 -62.724 1.00 95.25 83 MET A O 1
ATOM 596 N N . ARG A 1 84 ? 3.161 17.551 -62.020 1.00 97.62 84 ARG A N 1
ATOM 597 C CA . ARG A 1 84 ? 4.205 16.560 -61.741 1.00 97.62 84 ARG A CA 1
ATOM 598 C C . ARG A 1 84 ? 4.052 16.021 -60.318 1.00 97.62 84 ARG A C 1
ATOM 600 O O . ARG A 1 84 ? 3.637 16.761 -59.427 1.00 97.62 84 ARG A O 1
ATOM 607 N N . ALA A 1 85 ? 4.407 14.761 -60.096 1.00 95.94 85 ALA A N 1
ATOM 608 C CA . ALA A 1 85 ? 4.410 14.124 -58.779 1.00 95.94 85 ALA A CA 1
ATOM 609 C C . ALA A 1 85 ? 5.838 14.048 -58.223 1.00 95.94 85 ALA A C 1
ATOM 611 O O . ALA A 1 85 ? 6.768 13.768 -58.970 1.00 95.94 85 ALA A O 1
ATOM 612 N N . TRP A 1 86 ? 6.030 14.295 -56.929 1.00 96.19 86 TRP A N 1
ATOM 613 C CA . TRP A 1 86 ? 7.341 14.126 -56.297 1.00 96.19 86 TRP A CA 1
ATOM 614 C C . TRP A 1 86 ? 7.632 12.643 -56.045 1.00 96.19 86 TRP A C 1
ATOM 616 O O . TRP A 1 86 ? 6.746 11.916 -55.598 1.00 96.19 86 TRP A O 1
ATOM 626 N N . MET A 1 87 ? 8.861 12.210 -56.323 1.00 95.56 87 MET A N 1
ATOM 627 C CA . MET A 1 87 ? 9.350 10.857 -56.064 1.00 95.56 87 MET A CA 1
ATOM 628 C C . MET A 1 87 ? 10.691 10.918 -55.329 1.00 95.56 87 MET A C 1
ATOM 630 O O . MET A 1 87 ? 11.637 11.537 -55.822 1.00 95.56 87 MET A O 1
ATOM 634 N N . ASP A 1 88 ? 10.769 10.241 -54.186 1.00 94.50 88 ASP A N 1
ATOM 635 C CA . ASP A 1 88 ? 11.987 10.082 -53.388 1.00 94.50 88 ASP A CA 1
ATOM 636 C C . ASP A 1 88 ? 12.748 8.804 -53.776 1.00 94.50 88 ASP A C 1
ATOM 638 O O . ASP A 1 88 ? 12.163 7.828 -54.250 1.00 94.50 88 ASP A O 1
ATOM 642 N N . ALA A 1 89 ? 14.068 8.802 -53.582 1.00 93.44 89 ALA A N 1
ATOM 643 C CA . ALA A 1 89 ? 14.890 7.614 -53.793 1.00 93.44 89 ALA A CA 1
ATOM 644 C C . ALA A 1 89 ? 14.650 6.536 -52.717 1.00 93.44 89 ALA A C 1
ATOM 646 O O . ALA A 1 89 ? 14.623 6.838 -51.526 1.00 93.44 89 ALA A O 1
ATOM 647 N N . HIS A 1 90 ? 14.609 5.262 -53.117 1.00 83.88 90 HIS A N 1
ATOM 648 C CA . HIS A 1 90 ? 14.454 4.096 -52.228 1.00 83.88 90 HIS A CA 1
ATOM 649 C C . HIS A 1 90 ? 15.689 3.794 -51.384 1.00 83.88 90 HIS A C 1
ATOM 651 O O . HIS A 1 90 ? 15.584 3.270 -50.278 1.00 83.88 90 HIS A O 1
ATOM 657 N N . ALA A 1 91 ? 16.873 4.106 -51.909 1.00 65.94 91 ALA A N 1
ATOM 658 C CA . ALA A 1 91 ? 18.147 3.778 -51.283 1.00 65.94 91 ALA A CA 1
ATOM 659 C C . ALA A 1 91 ? 19.020 5.027 -51.167 1.00 65.94 91 ALA A C 1
ATOM 661 O O . ALA A 1 91 ? 20.004 5.188 -51.894 1.00 65.94 91 ALA A O 1
ATOM 662 N N . LEU A 1 92 ? 18.675 5.919 -50.238 1.00 58.88 92 LEU A N 1
ATOM 663 C CA . LEU A 1 92 ? 19.681 6.815 -49.681 1.00 58.88 92 LEU A CA 1
ATOM 664 C C . LEU A 1 92 ? 20.715 5.914 -48.974 1.00 58.88 92 LEU A C 1
ATOM 666 O O . LEU A 1 92 ? 20.319 5.149 -48.090 1.00 58.88 92 LEU A O 1
ATOM 670 N N . PRO A 1 93 ? 22.018 5.924 -49.347 1.00 47.78 93 PRO A N 1
ATOM 671 C CA . PRO A 1 93 ? 23.045 5.377 -48.477 1.00 47.78 93 PRO A CA 1
ATOM 672 C C . PRO A 1 93 ? 22.805 6.044 -47.141 1.00 47.78 93 PRO A C 1
ATOM 674 O O . PRO A 1 93 ? 22.678 7.266 -47.089 1.00 47.78 93 PRO A O 1
ATOM 677 N N . SER A 1 94 ? 22.681 5.233 -46.106 1.00 47.12 94 SER A N 1
ATOM 678 C CA . SER A 1 94 ? 22.451 5.660 -44.742 1.00 47.12 94 SER A CA 1
ATOM 679 C C . SER A 1 94 ? 23.584 6.581 -44.268 1.00 47.12 94 SER A C 1
ATOM 681 O O . SER A 1 94 ? 24.470 6.169 -43.523 1.00 47.12 94 SER A O 1
ATOM 683 N N . SER A 1 95 ? 23.580 7.844 -44.682 1.00 44.81 95 SER A N 1
ATOM 684 C CA . SER A 1 95 ? 23.898 8.927 -43.773 1.00 44.81 95 SER A CA 1
ATOM 685 C C . SER A 1 95 ? 22.718 8.948 -42.818 1.00 44.81 95 SER A C 1
ATOM 687 O O . SER A 1 95 ? 21.646 9.430 -43.176 1.00 44.81 95 SER A O 1
ATOM 689 N N . GLY A 1 96 ? 22.865 8.252 -41.692 1.00 49.56 96 GLY A N 1
ATOM 690 C CA . GLY A 1 96 ? 21.815 8.157 -40.693 1.00 49.56 96 GLY A CA 1
ATOM 691 C C . GLY A 1 96 ? 21.335 9.552 -40.322 1.00 49.56 96 GLY A C 1
ATOM 692 O O . GLY A 1 96 ? 22.124 10.312 -39.788 1.00 49.56 96 GLY A O 1
ATOM 693 N N . GLU A 1 97 ? 20.096 9.872 -40.698 1.00 50.50 97 GLU A N 1
ATOM 694 C CA . GLU A 1 97 ? 19.194 10.882 -40.127 1.00 50.50 97 GLU A CA 1
ATOM 695 C C . GLU A 1 97 ? 18.016 11.101 -41.102 1.00 50.50 97 GLU A C 1
ATOM 697 O O . GLU A 1 97 ? 18.170 11.711 -42.154 1.00 50.50 97 GLU A O 1
ATOM 702 N N . GLY A 1 98 ? 16.833 10.594 -40.728 1.00 41.41 98 GLY A N 1
ATOM 703 C CA . GLY A 1 98 ? 15.527 10.916 -41.329 1.00 41.41 98 GLY A CA 1
ATOM 704 C C . GLY A 1 98 ? 15.130 10.120 -42.586 1.00 41.41 98 GLY A C 1
ATOM 705 O O . GLY A 1 98 ? 15.815 10.148 -43.591 1.00 41.41 98 GLY A O 1
ATOM 706 N N . GLY A 1 99 ? 14.005 9.413 -42.659 1.00 45.25 99 GLY A N 1
ATOM 707 C CA . GLY A 1 99 ? 12.968 9.137 -41.678 1.00 45.25 99 GLY A CA 1
ATOM 708 C C . GLY A 1 99 ? 12.270 7.836 -42.072 1.00 45.25 99 GLY A C 1
ATOM 709 O O . GLY A 1 99 ? 11.705 7.716 -43.152 1.00 45.25 99 GLY A O 1
ATOM 710 N N . GLY A 1 100 ? 12.365 6.843 -41.195 1.00 39.00 100 GLY A N 1
ATOM 711 C CA . GLY A 1 100 ? 11.836 5.503 -41.420 1.00 39.00 100 GLY A CA 1
ATOM 712 C C . GLY A 1 100 ? 11.808 4.675 -40.142 1.00 39.00 100 GLY A C 1
ATOM 713 O O . GLY A 1 100 ? 12.054 3.477 -40.187 1.00 39.00 100 GLY A O 1
ATOM 714 N N . TYR A 1 101 ? 11.530 5.292 -38.991 1.00 41.22 101 TYR A N 1
ATOM 715 C CA . TYR A 1 101 ? 11.139 4.534 -37.804 1.00 41.22 101 TYR A CA 1
ATOM 716 C C . TYR A 1 101 ? 9.614 4.446 -37.778 1.00 41.22 101 TYR A C 1
ATOM 718 O O . TYR A 1 101 ? 8.942 5.205 -37.090 1.00 41.22 101 TYR A O 1
ATOM 726 N N . THR A 1 102 ? 9.047 3.519 -38.553 1.00 47.41 102 THR A N 1
ATOM 727 C CA . THR A 1 102 ? 7.654 3.083 -38.346 1.00 47.41 102 THR A CA 1
ATOM 728 C C . THR A 1 102 ? 7.541 2.020 -37.251 1.00 47.41 102 THR A C 1
ATOM 730 O O . THR A 1 102 ? 6.438 1.595 -36.919 1.00 47.41 102 THR A O 1
ATOM 733 N N . SER A 1 103 ? 8.657 1.636 -36.624 1.00 53.34 103 SER A N 1
ATOM 734 C CA . SER A 1 103 ? 8.655 0.916 -35.353 1.00 53.34 103 SER A CA 1
ATOM 735 C C . SER A 1 103 ? 9.042 1.873 -34.227 1.00 53.34 103 SER A C 1
ATOM 737 O O . SER A 1 103 ? 10.220 2.147 -34.023 1.00 53.34 103 SER A O 1
ATOM 739 N N . ILE A 1 104 ? 8.048 2.344 -33.466 1.00 73.88 104 ILE A N 1
ATOM 740 C CA . ILE A 1 104 ? 8.217 3.054 -32.176 1.00 73.88 104 ILE A CA 1
ATOM 741 C C . ILE A 1 104 ? 8.889 2.140 -31.119 1.00 73.88 104 ILE A C 1
ATOM 743 O O . ILE A 1 104 ? 9.278 2.587 -30.036 1.00 73.88 104 ILE A O 1
ATOM 747 N N . THR A 1 105 ? 9.041 0.849 -31.431 1.00 92.12 105 THR A N 1
ATOM 748 C CA . THR A 1 105 ? 9.606 -0.172 -30.554 1.00 92.12 105 THR A CA 1
ATOM 749 C C . THR A 1 105 ? 11.099 -0.370 -30.793 1.00 92.12 105 THR A C 1
ATOM 751 O O . THR A 1 105 ? 11.551 -0.635 -31.909 1.00 92.12 105 THR A O 1
ATOM 754 N N . ARG A 1 106 ? 11.848 -0.307 -29.695 1.00 95.25 106 ARG A N 1
ATOM 755 C CA . ARG A 1 106 ? 13.281 -0.561 -29.565 1.00 95.25 106 ARG A CA 1
ATOM 756 C C . ARG A 1 106 ? 13.464 -1.935 -28.951 1.00 95.25 106 ARG A C 1
ATOM 758 O O . ARG A 1 106 ? 13.047 -2.148 -27.819 1.00 95.25 106 ARG A O 1
ATOM 765 N N . ILE A 1 107 ? 14.032 -2.874 -29.697 1.00 96.88 107 ILE A N 1
ATOM 766 C CA . ILE A 1 107 ? 14.241 -4.241 -29.206 1.00 96.88 107 ILE A CA 1
ATOM 767 C C . ILE A 1 107 ? 15.651 -4.352 -28.630 1.00 96.88 107 ILE A C 1
ATOM 769 O O . ILE A 1 107 ? 16.624 -4.101 -29.348 1.00 96.88 107 ILE A O 1
ATOM 773 N N . VAL A 1 108 ? 15.735 -4.763 -27.363 1.00 98.44 108 VAL A N 1
ATOM 774 C CA . VAL A 1 108 ? 16.986 -5.068 -26.657 1.00 98.44 108 VAL A CA 1
ATOM 775 C C . VAL A 1 108 ? 17.022 -6.562 -26.345 1.00 98.44 108 VAL A C 1
ATOM 777 O O . VAL A 1 108 ? 16.257 -7.069 -25.516 1.00 98.44 108 VAL A O 1
ATOM 780 N N . ALA A 1 109 ? 17.895 -7.293 -27.032 1.00 98.50 109 ALA A N 1
ATOM 781 C CA . ALA A 1 109 ? 18.020 -8.731 -26.853 1.00 98.50 109 ALA A CA 1
ATOM 782 C C . ALA A 1 109 ? 18.974 -9.079 -25.704 1.00 98.50 109 ALA A C 1
ATOM 784 O O . ALA A 1 109 ? 20.088 -8.564 -25.650 1.00 98.50 109 ALA A O 1
ATOM 785 N N . SER A 1 110 ? 18.566 -10.001 -24.826 1.00 98.44 110 SER A N 1
ATOM 786 C CA . SER A 1 110 ? 19.467 -10.617 -23.842 1.00 98.44 110 SER A CA 1
ATOM 787 C C . SER A 1 110 ? 20.572 -11.385 -24.571 1.00 98.44 110 SER A C 1
ATOM 789 O O . SER A 1 110 ? 20.333 -11.980 -25.628 1.00 98.44 110 SER A O 1
ATOM 791 N N . ALA A 1 111 ? 21.754 -11.490 -23.959 1.00 97.88 111 ALA A N 1
ATOM 792 C CA . ALA A 1 111 ? 22.832 -12.354 -24.442 1.00 97.88 111 ALA A CA 1
ATOM 793 C C . ALA A 1 111 ? 22.367 -13.807 -24.669 1.00 97.88 111 ALA A C 1
ATOM 795 O O . ALA A 1 111 ? 22.838 -14.503 -25.573 1.00 97.88 111 ALA A O 1
ATOM 796 N N . THR A 1 112 ? 21.382 -14.253 -23.883 1.00 95.75 112 THR A N 1
ATOM 797 C CA . THR A 1 112 ? 20.815 -15.610 -23.931 1.00 95.75 112 THR A CA 1
ATOM 798 C C . THR A 1 112 ? 19.649 -15.783 -24.908 1.00 95.75 112 THR A C 1
ATOM 800 O O . THR A 1 112 ? 19.178 -16.907 -25.088 1.00 95.75 112 THR A O 1
ATOM 803 N N . ALA A 1 113 ? 19.199 -14.717 -25.578 1.00 95.50 113 ALA A N 1
ATOM 804 C CA . ALA A 1 113 ? 18.104 -14.796 -26.542 1.00 95.50 113 ALA A CA 1
ATOM 805 C C . ALA A 1 113 ? 18.463 -15.680 -27.763 1.00 95.50 113 ALA A C 1
ATOM 807 O O . ALA A 1 113 ? 19.646 -15.842 -28.090 1.00 95.50 113 ALA A O 1
ATOM 808 N N . PRO A 1 114 ? 17.473 -16.254 -28.477 1.00 94.94 114 PRO A N 1
ATOM 809 C CA . PRO A 1 114 ? 17.716 -16.985 -29.722 1.00 94.94 114 PRO A CA 1
ATOM 810 C C . PRO A 1 114 ? 18.504 -16.161 -30.756 1.00 94.94 114 PRO A C 1
ATOM 812 O O . PRO A 1 114 ? 18.421 -14.933 -30.797 1.00 94.94 114 PRO A O 1
ATOM 815 N N . ALA A 1 115 ? 19.308 -16.828 -31.588 1.00 94.25 115 ALA A N 1
ATOM 816 C CA . ALA A 1 115 ? 20.249 -16.151 -32.485 1.00 94.25 115 ALA A CA 1
ATOM 817 C C . ALA A 1 115 ? 19.565 -15.276 -33.549 1.00 94.25 115 ALA A C 1
ATOM 819 O O . ALA A 1 115 ? 20.070 -14.205 -33.872 1.00 94.25 115 ALA A O 1
ATOM 820 N N . ASP A 1 116 ? 18.423 -15.720 -34.065 1.00 92.19 116 ASP A N 1
ATOM 821 C CA . ASP A 1 116 ? 17.561 -14.969 -34.977 1.00 92.19 116 ASP A CA 1
ATOM 822 C C . ASP A 1 116 ? 16.970 -13.719 -34.310 1.00 92.19 116 ASP A C 1
ATOM 824 O O . ASP A 1 116 ? 16.949 -12.652 -34.919 1.00 92.19 116 ASP A O 1
ATOM 828 N N . ILE A 1 117 ? 16.589 -13.815 -33.034 1.00 94.38 117 ILE A N 1
ATOM 829 C CA . ILE A 1 117 ? 16.117 -12.669 -32.247 1.00 94.38 117 ILE A CA 1
ATOM 830 C C . ILE A 1 117 ? 17.243 -11.658 -32.008 1.00 94.38 117 ILE A C 1
ATOM 832 O O . ILE A 1 117 ? 17.043 -10.466 -32.230 1.00 94.38 117 ILE A O 1
ATOM 836 N N . ARG A 1 118 ? 18.444 -12.111 -31.620 1.00 95.12 118 ARG A N 1
ATOM 837 C CA . ARG A 1 118 ? 19.607 -11.214 -31.478 1.00 95.12 118 ARG A CA 1
ATOM 838 C C . ARG A 1 118 ? 19.971 -10.538 -32.799 1.00 95.12 118 ARG A C 1
ATOM 840 O O . ARG A 1 118 ? 20.323 -9.370 -32.792 1.00 95.12 118 ARG A O 1
ATOM 847 N N . ALA A 1 119 ? 19.862 -11.246 -33.925 1.00 92.50 119 ALA A N 1
ATOM 848 C CA . ALA A 1 119 ? 20.131 -10.677 -35.246 1.00 92.50 119 ALA A CA 1
ATOM 849 C C . ALA A 1 119 ? 19.107 -9.606 -35.666 1.00 92.50 119 ALA A C 1
ATOM 851 O O . ALA A 1 119 ? 19.441 -8.730 -36.460 1.00 92.50 119 ALA A O 1
ATOM 852 N N . ALA A 1 120 ? 17.876 -9.676 -35.151 1.00 91.81 120 ALA A N 1
ATOM 853 C CA . ALA A 1 120 ? 16.820 -8.701 -35.418 1.00 91.81 120 ALA A CA 1
ATOM 854 C C . ALA A 1 120 ? 16.824 -7.505 -34.444 1.00 91.81 120 ALA A C 1
ATOM 856 O O . ALA A 1 120 ? 16.230 -6.470 -34.746 1.00 91.81 120 ALA A O 1
ATOM 857 N N . ALA A 1 121 ? 17.452 -7.640 -33.274 1.00 95.25 121 ALA A N 1
ATOM 858 C CA . ALA A 1 121 ? 17.507 -6.587 -32.268 1.00 95.25 121 ALA A CA 1
ATOM 859 C C . ALA A 1 121 ? 18.526 -5.499 -32.633 1.00 95.25 121 ALA A C 1
ATOM 861 O O . ALA A 1 121 ? 19.607 -5.781 -33.148 1.00 95.25 121 ALA A O 1
ATOM 862 N N . ARG A 1 122 ? 18.193 -4.239 -32.325 1.00 95.62 122 ARG A N 1
ATOM 863 C CA . ARG A 1 122 ? 19.116 -3.107 -32.518 1.00 95.62 122 ARG A CA 1
ATOM 864 C C . ARG A 1 122 ? 20.202 -3.085 -31.445 1.00 95.62 122 ARG A C 1
ATOM 866 O O . ARG A 1 122 ? 21.336 -2.723 -31.743 1.00 95.62 122 ARG A O 1
ATOM 873 N N . TRP A 1 123 ? 19.851 -3.490 -30.227 1.00 98.19 123 TRP A N 1
ATOM 874 C CA . TRP A 1 123 ? 20.777 -3.624 -29.111 1.00 98.19 123 TRP A CA 1
ATOM 875 C C . TRP A 1 123 ? 20.829 -5.082 -28.666 1.00 98.19 123 TRP A C 1
ATOM 877 O O . TRP A 1 123 ? 19.789 -5.727 -28.508 1.00 98.19 123 TRP A O 1
ATOM 887 N N . VAL A 1 124 ? 22.037 -5.605 -28.482 1.00 98.38 124 VAL A N 1
ATOM 888 C CA . VAL A 1 124 ? 22.276 -6.983 -28.048 1.00 98.38 124 VAL A CA 1
ATOM 889 C C . VAL A 1 124 ? 23.220 -6.932 -26.861 1.00 98.38 124 VAL A C 1
ATOM 891 O O . VAL A 1 124 ? 24.382 -6.578 -27.025 1.00 98.38 124 VAL A O 1
ATOM 894 N N . CYS A 1 125 ? 22.699 -7.291 -25.695 1.00 98.62 125 CYS A N 1
ATOM 895 C CA . CYS A 1 125 ? 23.448 -7.382 -24.452 1.00 98.62 125 CYS A CA 1
ATOM 896 C C . CYS A 1 125 ? 24.506 -8.492 -24.523 1.00 98.62 125 CYS A C 1
ATOM 898 O O . CYS A 1 125 ? 24.296 -9.518 -25.185 1.00 98.62 125 CYS A O 1
ATOM 900 N N . ASP A 1 126 ? 25.618 -8.320 -23.811 1.00 97.81 126 ASP A N 1
ATOM 901 C CA . ASP A 1 126 ? 26.724 -9.283 -23.784 1.00 97.81 126 ASP A CA 1
ATOM 902 C C . ASP A 1 126 ? 26.689 -10.227 -22.561 1.00 97.81 126 ASP A C 1
ATOM 904 O O . ASP A 1 126 ? 27.409 -11.230 -22.518 1.00 97.81 126 ASP A O 1
ATOM 908 N N . GLY A 1 127 ? 25.783 -9.969 -21.613 1.00 97.69 127 GLY A N 1
ATOM 909 C CA . GLY A 1 127 ? 25.587 -10.729 -20.385 1.00 97.69 127 GLY A CA 1
ATOM 910 C C . GLY A 1 127 ? 26.356 -10.160 -19.193 1.00 97.69 127 GLY A C 1
ATOM 911 O O . GLY A 1 127 ? 26.361 -10.786 -18.131 1.00 97.69 127 GLY A O 1
ATOM 912 N N . THR A 1 128 ? 27.025 -9.018 -19.340 1.00 97.69 128 THR A N 1
ATOM 913 C CA . THR A 1 128 ? 27.762 -8.304 -18.299 1.00 97.69 128 THR A CA 1
ATOM 914 C C . THR A 1 128 ? 27.472 -6.814 -18.410 1.00 97.69 128 THR A C 1
ATOM 916 O O . THR A 1 128 ? 27.747 -6.208 -19.428 1.00 97.69 128 THR A O 1
ATOM 919 N N . ALA A 1 129 ? 27.019 -6.186 -17.324 1.00 98.19 129 ALA A N 1
ATOM 920 C CA . ALA A 1 129 ? 26.718 -4.752 -17.342 1.00 98.19 129 ALA A CA 1
ATOM 921 C C . ALA A 1 129 ? 25.678 -4.369 -18.421 1.00 98.19 129 ALA A C 1
ATOM 923 O O . ALA A 1 129 ? 25.743 -3.295 -19.015 1.00 98.19 129 ALA A O 1
ATOM 924 N N . ASP A 1 130 ? 24.667 -5.224 -18.602 1.00 98.81 130 ASP A N 1
ATOM 925 C CA . ASP A 1 130 ? 23.637 -5.112 -19.643 1.00 98.81 130 ASP A CA 1
ATOM 926 C C . ASP A 1 130 ? 22.801 -3.823 -19.529 1.00 98.81 130 ASP A C 1
ATOM 928 O O . ASP A 1 130 ? 22.020 -3.489 -20.424 1.00 98.81 130 ASP A O 1
ATOM 932 N N . GLN A 1 131 ? 22.938 -3.079 -18.423 1.00 98.69 131 GLN A N 1
ATOM 933 C CA . GLN A 1 131 ? 22.350 -1.752 -18.311 1.00 98.69 131 GLN A CA 1
ATOM 934 C C . GLN A 1 131 ? 22.872 -0.784 -19.376 1.00 98.69 131 GLN A C 1
ATOM 936 O O . GLN A 1 131 ? 22.161 0.162 -19.683 1.00 98.69 131 GLN A O 1
ATOM 941 N N . GLU A 1 132 ? 24.070 -0.979 -19.937 1.00 98.62 132 GLU A N 1
ATOM 942 C CA . GLU A 1 132 ? 24.623 -0.074 -20.951 1.00 98.62 132 GLU A CA 1
ATOM 943 C C . GLU A 1 132 ? 23.774 -0.091 -22.234 1.00 98.62 132 GLU A C 1
ATOM 945 O O . GLU A 1 132 ? 23.340 0.960 -22.712 1.00 98.62 132 GLU A O 1
ATOM 950 N N . GLU A 1 133 ? 23.442 -1.277 -22.753 1.00 98.69 133 GLU A N 1
ATOM 951 C CA . GLU A 1 133 ? 22.590 -1.420 -23.937 1.00 98.69 133 GLU A CA 1
ATOM 952 C C . GLU A 1 133 ? 21.141 -1.019 -23.669 1.00 98.69 133 GLU A C 1
ATOM 954 O O . GLU A 1 133 ? 20.503 -0.381 -24.513 1.00 98.69 133 GLU A O 1
ATOM 959 N N . ILE A 1 134 ? 20.605 -1.393 -22.503 1.00 98.75 134 ILE A N 1
ATOM 960 C CA . ILE A 1 134 ? 19.232 -1.038 -22.137 1.00 98.75 134 ILE A CA 1
ATOM 961 C C . ILE A 1 134 ? 19.119 0.482 -21.966 1.00 98.75 134 ILE A C 1
ATOM 963 O O . ILE A 1 134 ? 18.167 1.075 -22.475 1.00 98.75 134 ILE A O 1
ATOM 967 N N . GLN A 1 135 ? 20.089 1.126 -21.310 1.00 98.75 135 GLN A N 1
ATOM 968 C CA . GLN A 1 135 ? 20.101 2.576 -21.129 1.00 98.75 135 GLN A CA 1
ATOM 969 C C . GLN A 1 135 ? 20.210 3.296 -22.471 1.00 98.75 135 GLN A C 1
ATOM 971 O O . GLN A 1 135 ? 19.450 4.226 -22.709 1.00 98.75 135 GLN A O 1
ATOM 976 N N . ALA A 1 136 ? 21.049 2.819 -23.396 1.00 98.31 136 ALA A N 1
ATOM 977 C CA . ALA A 1 136 ? 21.122 3.392 -24.739 1.00 98.31 136 ALA A CA 1
ATOM 978 C C . ALA A 1 136 ? 19.774 3.322 -25.486 1.00 98.31 136 ALA A C 1
ATOM 980 O O . ALA A 1 136 ? 19.422 4.246 -26.220 1.00 98.31 136 ALA A O 1
ATOM 981 N N . ALA A 1 137 ? 18.995 2.252 -25.295 1.00 98.06 137 ALA A N 1
ATOM 982 C CA . ALA A 1 137 ? 17.649 2.146 -25.857 1.00 98.06 137 ALA A CA 1
ATOM 983 C C . ALA A 1 137 ? 16.631 3.067 -25.157 1.00 98.06 137 ALA A C 1
ATOM 985 O O . ALA A 1 137 ? 15.750 3.617 -25.819 1.00 98.06 137 ALA A O 1
ATOM 986 N N . LEU A 1 138 ? 16.737 3.246 -23.837 1.00 98.25 138 LEU A N 1
ATOM 987 C CA . LEU A 1 138 ? 15.908 4.182 -23.068 1.00 98.25 138 LEU A CA 1
ATOM 988 C C . LEU A 1 138 ? 16.203 5.639 -23.445 1.00 98.25 138 LEU A C 1
ATOM 990 O O . LEU A 1 138 ? 15.270 6.413 -23.652 1.00 98.25 138 LEU A O 1
ATOM 994 N N . ASP A 1 139 ? 17.475 5.989 -23.613 1.00 97.12 139 ASP A N 1
ATOM 995 C CA . ASP A 1 139 ? 17.910 7.311 -24.060 1.00 97.12 139 ASP A CA 1
ATOM 996 C C . ASP A 1 139 ? 17.437 7.580 -25.496 1.00 97.12 139 ASP A C 1
ATOM 998 O O . ASP A 1 139 ? 16.831 8.617 -25.752 1.00 97.12 139 ASP A O 1
ATOM 1002 N N . ASP A 1 140 ? 17.580 6.615 -26.417 1.00 95.38 140 ASP A N 1
ATOM 1003 C CA . ASP A 1 140 ? 17.033 6.723 -27.781 1.00 95.38 140 ASP A CA 1
ATOM 1004 C C . ASP A 1 140 ? 15.497 6.870 -27.764 1.00 95.38 140 ASP A C 1
ATOM 1006 O O . ASP A 1 140 ? 14.933 7.521 -28.645 1.00 95.38 140 ASP A O 1
ATOM 1010 N N . ALA A 1 141 ? 14.795 6.307 -26.770 1.00 95.31 141 ALA A N 1
ATOM 1011 C CA . ALA A 1 141 ? 13.368 6.555 -26.557 1.00 95.31 141 ALA A CA 1
ATOM 1012 C C . ALA A 1 141 ? 13.100 7.987 -26.111 1.00 95.31 141 ALA A C 1
ATOM 1014 O O . ALA A 1 141 ? 12.354 8.695 -26.787 1.00 95.31 141 ALA A O 1
ATOM 1015 N N . ARG A 1 142 ? 13.730 8.430 -25.025 1.00 94.88 142 ARG A N 1
ATOM 1016 C CA . ARG A 1 142 ? 13.585 9.787 -24.489 1.00 94.88 142 ARG A CA 1
ATOM 1017 C C . ARG A 1 142 ? 13.880 10.850 -25.550 1.00 94.88 142 ARG A C 1
ATOM 1019 O O . ARG A 1 142 ? 13.047 11.722 -25.784 1.00 94.88 142 ARG A O 1
ATOM 1026 N N . ASP A 1 143 ? 15.017 10.739 -26.231 1.00 93.62 143 ASP A N 1
ATOM 1027 C CA . ASP A 1 143 ? 15.513 11.738 -27.184 1.00 93.62 143 ASP A CA 1
ATOM 1028 C C . ASP A 1 143 ? 14.628 11.847 -28.441 1.00 93.62 143 ASP A C 1
ATOM 1030 O O . ASP A 1 143 ? 14.642 12.863 -29.134 1.00 93.62 143 ASP A O 1
ATOM 1034 N N . ASN A 1 144 ? 13.799 10.831 -28.706 1.00 91.88 144 ASN A N 1
ATOM 1035 C CA . ASN A 1 144 ? 12.793 10.828 -29.772 1.00 91.88 144 ASN A CA 1
ATOM 1036 C C . ASN A 1 144 ? 11.359 11.066 -29.248 1.00 91.88 144 ASN A C 1
ATOM 1038 O O . ASN A 1 144 ? 10.388 10.700 -29.912 1.00 91.88 144 ASN A O 1
ATOM 1042 N N . GLY A 1 145 ? 11.209 11.675 -28.066 1.00 90.94 145 GLY A N 1
ATOM 1043 C CA . GLY A 1 145 ? 9.913 12.055 -27.489 1.00 90.94 145 GLY A CA 1
ATOM 1044 C C . GLY A 1 145 ? 9.136 10.907 -26.833 1.00 90.94 145 GLY A C 1
ATOM 1045 O O . GLY A 1 145 ? 7.947 11.052 -26.549 1.00 90.94 145 GLY A O 1
ATOM 1046 N N . GLY A 1 146 ? 9.787 9.770 -26.589 1.00 94.06 146 GLY A N 1
ATOM 1047 C CA . GLY A 1 146 ? 9.228 8.590 -25.935 1.00 94.06 146 GLY A CA 1
ATOM 1048 C C . GLY A 1 146 ? 9.202 7.333 -26.812 1.00 94.06 146 GLY A C 1
ATOM 1049 O O . GLY A 1 146 ? 9.835 7.227 -27.867 1.00 94.06 146 GLY A O 1
ATOM 1050 N N . GLY A 1 147 ? 8.452 6.332 -26.355 1.00 95.12 147 GLY A N 1
ATOM 1051 C CA . GLY A 1 147 ? 8.215 5.089 -27.089 1.00 95.12 147 GLY A CA 1
ATOM 1052 C C . GLY A 1 147 ? 8.362 3.837 -26.234 1.00 95.12 147 GLY A C 1
ATOM 1053 O O . GLY A 1 147 ? 8.270 3.884 -25.007 1.00 95.12 147 GLY A O 1
ATOM 1054 N N . VAL A 1 148 ? 8.560 2.700 -26.902 1.00 97.50 148 VAL A N 1
ATOM 1055 C CA . VAL A 1 148 ? 8.622 1.386 -26.252 1.00 97.50 148 VAL A CA 1
ATOM 1056 C C . VAL A 1 148 ? 10.032 0.824 -26.358 1.00 97.50 148 VAL A C 1
ATOM 1058 O O . VAL A 1 148 ? 10.584 0.746 -27.453 1.00 97.50 148 VAL A O 1
ATOM 1061 N N . VAL A 1 149 ? 10.583 0.385 -25.235 1.00 98.31 149 VAL A N 1
ATOM 1062 C CA . VAL A 1 149 ? 11.764 -0.469 -25.133 1.00 98.31 149 VAL A CA 1
ATOM 1063 C C . VAL A 1 149 ? 11.282 -1.867 -24.754 1.00 98.31 149 VAL A C 1
ATOM 1065 O O . VAL A 1 149 ? 10.799 -2.098 -23.648 1.00 98.31 149 VAL A O 1
ATOM 1068 N N . GLN A 1 150 ? 11.372 -2.796 -25.702 1.00 98.50 150 GLN A N 1
ATOM 1069 C CA . GLN A 1 150 ? 11.008 -4.194 -25.522 1.00 98.50 150 GLN A CA 1
ATOM 1070 C C . GLN A 1 150 ? 12.260 -5.008 -25.201 1.00 98.50 150 GLN A C 1
ATOM 1072 O O . GLN A 1 150 ? 13.147 -5.173 -26.043 1.00 98.50 150 GLN A O 1
ATOM 1077 N N . LEU A 1 151 ? 12.287 -5.578 -24.004 1.00 98.75 151 LEU A N 1
ATOM 1078 C CA . LEU A 1 151 ? 13.251 -6.590 -23.611 1.00 98.75 151 LEU A CA 1
ATOM 1079 C C . LEU A 1 151 ? 12.753 -7.963 -24.073 1.00 98.75 151 LEU A C 1
ATOM 1081 O O . LEU A 1 151 ? 11.572 -8.301 -23.952 1.00 98.75 151 LEU A O 1
ATOM 1085 N N . THR A 1 152 ? 13.653 -8.765 -24.626 1.00 98.62 152 THR A N 1
ATOM 1086 C CA . THR A 1 152 ? 13.387 -10.172 -24.957 1.00 98.62 152 THR A CA 1
ATOM 1087 C C . THR A 1 152 ? 13.388 -11.051 -23.700 1.00 98.62 152 THR A C 1
ATOM 1089 O O . THR A 1 152 ? 13.754 -10.601 -22.613 1.00 98.62 152 THR A O 1
ATOM 1092 N N . THR A 1 153 ? 13.034 -12.331 -23.827 1.00 98.12 153 THR A N 1
ATOM 1093 C CA . THR A 1 153 ? 13.323 -13.307 -22.766 1.00 98.12 153 THR A CA 1
ATOM 1094 C C . THR A 1 153 ? 14.822 -13.397 -22.470 1.00 98.12 153 THR A C 1
ATOM 1096 O O . THR A 1 153 ? 15.637 -13.405 -23.395 1.00 98.12 153 THR A O 1
ATOM 1099 N N . GLY A 1 154 ? 15.174 -13.569 -21.202 1.00 97.69 154 GLY A N 1
ATOM 1100 C CA . GLY A 1 154 ? 16.532 -13.798 -20.731 1.00 97.69 154 GLY 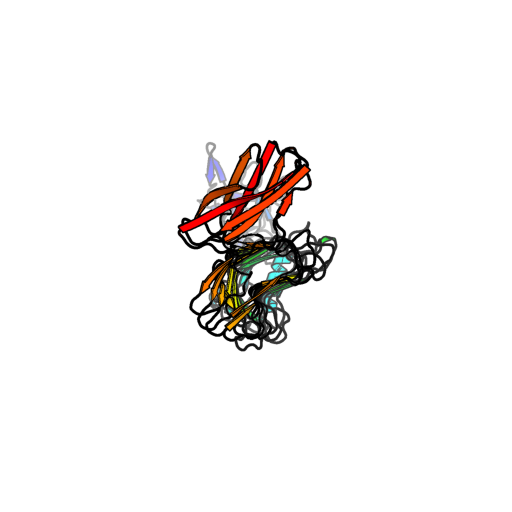A CA 1
ATOM 1101 C C . GLY A 1 154 ? 16.827 -13.052 -19.436 1.00 97.69 154 GLY A C 1
ATOM 1102 O O . GLY A 1 154 ? 15.991 -12.313 -18.911 1.00 97.69 154 GLY A O 1
ATOM 1103 N N . ASN A 1 155 ? 18.044 -13.256 -18.941 1.00 98.00 155 ASN A N 1
ATOM 1104 C CA . ASN A 1 155 ? 18.582 -12.508 -17.811 1.00 98.00 155 ASN A CA 1
ATOM 1105 C C . ASN A 1 155 ? 19.392 -11.316 -18.328 1.00 98.00 155 ASN A C 1
ATOM 1107 O O . ASN A 1 155 ? 20.092 -11.444 -19.338 1.00 98.00 155 ASN A O 1
ATOM 1111 N N . TYR A 1 156 ? 19.291 -10.200 -17.612 1.00 98.69 156 TYR A N 1
ATOM 1112 C CA . TYR A 1 156 ? 20.024 -8.963 -17.849 1.00 98.69 156 TYR A CA 1
ATOM 1113 C C . TYR A 1 156 ? 20.775 -8.592 -16.566 1.00 98.69 156 TYR A C 1
ATOM 1115 O O . TYR A 1 156 ? 20.151 -8.318 -15.541 1.00 98.69 156 TYR A O 1
ATOM 1123 N N . ASN A 1 157 ? 22.103 -8.641 -16.587 1.00 98.62 157 ASN A N 1
ATOM 1124 C CA . ASN A 1 157 ? 22.955 -8.452 -15.415 1.00 98.62 157 ASN A CA 1
ATOM 1125 C C . ASN A 1 157 ? 23.355 -6.983 -15.269 1.00 98.62 157 ASN A C 1
ATOM 1127 O O . ASN A 1 157 ? 24.150 -6.477 -16.058 1.00 98.62 157 ASN A O 1
ATOM 1131 N N . LEU A 1 158 ? 22.846 -6.316 -14.234 1.00 98.75 158 LEU A N 1
ATOM 1132 C CA . LEU A 1 158 ? 23.055 -4.888 -14.016 1.00 98.75 158 LEU A CA 1
ATOM 1133 C C . LEU A 1 158 ? 24.219 -4.644 -13.048 1.00 98.75 158 LEU A C 1
ATOM 1135 O O . LEU A 1 158 ? 24.243 -5.191 -11.946 1.00 98.75 158 LEU A O 1
ATOM 1139 N N . THR A 1 159 ? 25.155 -3.774 -13.417 1.00 98.62 159 THR A N 1
ATOM 1140 C CA . THR A 1 159 ? 26.207 -3.251 -12.522 1.00 98.62 159 THR A CA 1
ATOM 1141 C C . THR A 1 159 ? 25.985 -1.785 -12.137 1.00 98.62 159 THR A C 1
ATOM 1143 O O . THR A 1 159 ? 26.705 -1.255 -11.292 1.00 98.62 159 THR A O 1
ATOM 1146 N N . ALA A 1 160 ? 24.948 -1.153 -12.693 1.00 98.69 160 ALA A N 1
ATOM 1147 C CA . ALA A 1 160 ? 24.427 0.156 -12.313 1.00 98.69 160 ALA A CA 1
ATOM 1148 C C . ALA A 1 160 ? 22.896 0.207 -12.538 1.00 98.69 160 ALA A C 1
ATOM 1150 O O . ALA A 1 160 ? 22.370 -0.641 -13.263 1.00 98.69 160 ALA A O 1
ATOM 1151 N N . PRO A 1 161 ? 22.168 1.160 -11.921 1.00 98.75 161 PRO A N 1
ATOM 1152 C CA . PRO A 1 161 ? 20.730 1.329 -12.146 1.00 98.75 161 PRO A CA 1
ATOM 1153 C C . PRO A 1 161 ? 20.386 1.701 -13.593 1.00 98.75 161 PRO A C 1
ATOM 1155 O O . PRO A 1 161 ? 21.142 2.425 -14.239 1.00 98.75 161 PRO A O 1
ATOM 1158 N N . LEU A 1 162 ? 19.200 1.297 -14.057 1.00 98.81 162 LEU A N 1
ATOM 1159 C CA . LEU A 1 162 ? 18.556 1.881 -15.238 1.00 98.81 162 LEU A CA 1
ATOM 1160 C C . LEU A 1 162 ? 17.872 3.194 -14.844 1.00 98.81 162 LEU A C 1
ATOM 1162 O O . LEU A 1 162 ? 16.966 3.169 -14.009 1.00 98.81 162 LEU A O 1
ATOM 1166 N N . SER A 1 163 ? 18.274 4.320 -15.435 1.00 98.50 163 SER A N 1
ATOM 1167 C CA . SER A 1 163 ? 17.623 5.618 -15.218 1.00 98.50 163 SER A CA 1
ATOM 1168 C C . SER A 1 163 ? 16.575 5.860 -16.300 1.00 98.50 163 SER A C 1
ATOM 1170 O O . SER A 1 163 ? 16.895 5.900 -17.490 1.00 98.50 163 SER A O 1
ATOM 1172 N N . ILE A 1 164 ? 15.314 6.021 -15.900 1.00 98.44 164 ILE A N 1
ATOM 1173 C CA . ILE A 1 164 ? 14.226 6.397 -16.805 1.00 98.44 164 ILE A CA 1
ATOM 1174 C C . ILE A 1 164 ? 13.779 7.812 -16.441 1.00 98.44 164 ILE A C 1
ATOM 1176 O O . ILE A 1 164 ? 13.208 8.049 -15.373 1.00 98.44 164 ILE A O 1
ATOM 1180 N N . GLU A 1 165 ? 14.055 8.750 -17.342 1.00 97.31 165 GLU A N 1
ATOM 1181 C CA . GLU A 1 165 ? 13.948 10.187 -17.090 1.00 97.31 165 GLU A CA 1
ATOM 1182 C C . GLU A 1 165 ? 12.915 10.838 -18.017 1.00 97.31 165 GLU A C 1
ATOM 1184 O O . GLU A 1 165 ? 12.802 10.478 -19.192 1.00 97.31 165 GLU A O 1
ATOM 1189 N N . GLY A 1 166 ? 12.153 11.790 -17.474 1.00 95.75 166 GLY A N 1
ATOM 1190 C CA . GLY A 1 166 ? 11.304 12.698 -18.245 1.00 95.75 166 GLY A CA 1
ATOM 1191 C C . GLY A 1 166 ? 12.059 13.974 -18.632 1.00 95.75 166 GLY A C 1
ATOM 1192 O O . GLY A 1 166 ? 13.201 13.907 -19.076 1.00 95.75 166 GLY A O 1
ATOM 1193 N N . THR A 1 167 ? 11.418 15.136 -18.487 1.00 93.88 167 THR A N 1
ATOM 1194 C CA . THR A 1 167 ? 11.991 16.457 -18.840 1.00 93.88 167 THR A CA 1
ATOM 1195 C C . THR A 1 167 ? 12.057 17.439 -17.679 1.00 93.88 167 THR A C 1
ATOM 1197 O O . THR A 1 167 ? 12.410 18.598 -17.879 1.00 93.88 167 THR A O 1
ATOM 1200 N N . ASP A 1 168 ? 11.679 17.003 -16.479 1.00 93.94 168 ASP A N 1
ATOM 1201 C CA . ASP A 1 168 ? 11.606 17.842 -15.284 1.00 93.94 168 ASP A CA 1
ATOM 1202 C C . ASP A 1 168 ? 10.597 19.005 -15.359 1.00 93.94 168 ASP A C 1
ATOM 1204 O O . ASP A 1 168 ? 10.708 20.024 -14.674 1.00 93.94 168 ASP A O 1
ATOM 1208 N N . ASP A 1 169 ? 9.582 18.843 -16.203 1.00 94.31 169 ASP A N 1
ATOM 1209 C CA . ASP A 1 169 ? 8.544 19.831 -16.463 1.00 94.31 169 ASP A CA 1
ATOM 1210 C C . ASP A 1 169 ? 7.201 19.117 -16.616 1.00 94.31 169 ASP A C 1
ATOM 1212 O O . ASP A 1 169 ? 7.043 18.251 -17.472 1.00 94.31 169 ASP A O 1
ATOM 1216 N N . VAL A 1 170 ? 6.229 19.464 -15.775 1.00 92.12 170 VAL A N 1
ATOM 1217 C CA . VAL A 1 170 ? 4.889 18.854 -15.792 1.00 92.12 170 VAL A CA 1
ATOM 1218 C C . VAL A 1 170 ? 4.113 19.153 -17.069 1.00 92.12 170 VAL A C 1
ATOM 1220 O O . VAL A 1 170 ? 3.202 18.396 -17.401 1.00 92.12 170 VAL A O 1
ATOM 1223 N N . ASP A 1 171 ? 4.470 20.230 -17.771 1.00 92.94 171 ASP A N 1
ATOM 1224 C CA . ASP A 1 171 ? 3.820 20.645 -19.012 1.00 92.94 171 ASP A CA 1
ATOM 1225 C C . ASP A 1 171 ? 4.483 20.019 -20.254 1.00 92.94 171 ASP A C 1
ATOM 1227 O O . ASP A 1 171 ? 3.929 20.087 -21.356 1.00 92.94 171 ASP A O 1
ATOM 1231 N N . THR A 1 172 ? 5.636 19.362 -20.083 1.00 92.12 172 THR A N 1
ATOM 1232 C CA . THR A 1 172 ? 6.365 18.671 -21.151 1.00 92.12 172 THR A CA 1
ATOM 1233 C C . THR A 1 172 ? 6.394 17.167 -20.868 1.00 92.12 172 THR A C 1
ATOM 1235 O O . THR A 1 172 ? 7.140 16.671 -20.034 1.00 92.12 172 THR A O 1
ATOM 1238 N N . GLU A 1 173 ? 5.554 16.397 -21.558 1.00 84.25 173 GLU A N 1
ATOM 1239 C CA . GLU A 1 173 ? 5.393 14.969 -21.265 1.00 84.25 173 GLU A CA 1
ATOM 1240 C C . GLU A 1 173 ? 6.301 14.084 -22.129 1.00 84.25 173 GLU A C 1
ATOM 1242 O O . GLU A 1 173 ? 6.238 14.141 -23.357 1.00 84.25 173 GLU A O 1
ATOM 1247 N N . ILE A 1 174 ? 7.057 13.177 -21.498 1.00 90.81 174 ILE A N 1
ATOM 1248 C CA . ILE A 1 174 ? 7.709 12.047 -22.178 1.00 90.81 174 ILE A CA 1
ATOM 1249 C C . ILE A 1 174 ? 7.159 10.735 -21.616 1.00 90.81 174 ILE A C 1
ATOM 1251 O O . ILE A 1 174 ? 7.210 10.479 -20.410 1.00 90.81 174 ILE A O 1
ATOM 1255 N N . GLY A 1 175 ? 6.626 9.905 -22.516 1.00 95.12 175 GLY A N 1
ATOM 1256 C CA . GLY A 1 175 ? 6.112 8.572 -22.214 1.00 95.12 175 GLY A CA 1
ATOM 1257 C C . GLY A 1 175 ? 7.098 7.479 -22.616 1.00 95.12 175 GLY A C 1
ATOM 1258 O O . GLY A 1 175 ? 7.337 7.282 -23.807 1.00 95.12 175 GLY A O 1
ATOM 1259 N N . ILE A 1 176 ? 7.627 6.732 -21.647 1.00 97.44 176 ILE A N 1
ATOM 1260 C CA . ILE A 1 176 ? 8.544 5.608 -21.893 1.00 97.44 176 ILE A CA 1
ATOM 1261 C C . ILE A 1 176 ? 7.906 4.318 -21.391 1.00 97.44 176 ILE A C 1
ATOM 1263 O O . ILE A 1 176 ? 7.440 4.238 -20.259 1.00 97.44 176 ILE A O 1
ATOM 1267 N N . SER A 1 177 ? 7.887 3.284 -22.226 1.00 98.50 177 SER A N 1
ATOM 1268 C CA . SER A 1 177 ? 7.459 1.943 -21.821 1.00 98.50 177 SER A CA 1
ATOM 1269 C C . SER A 1 177 ? 8.657 1.004 -21.812 1.00 98.50 177 SER A C 1
ATOM 1271 O O . SER A 1 177 ? 9.319 0.878 -22.836 1.00 98.50 177 SER A O 1
ATOM 1273 N N . LEU A 1 178 ? 8.916 0.331 -20.693 1.00 98.69 178 LEU A N 1
ATOM 1274 C CA . LEU A 1 178 ? 9.869 -0.770 -20.589 1.00 98.69 178 LEU A CA 1
ATOM 1275 C C . LEU A 1 178 ? 9.081 -2.066 -20.388 1.00 98.69 178 LEU A C 1
ATOM 1277 O O . LEU A 1 178 ? 8.418 -2.251 -19.365 1.00 98.69 178 LEU A O 1
ATOM 1281 N N . VAL A 1 179 ? 9.128 -2.937 -21.392 1.00 98.75 179 VAL A N 1
ATOM 1282 C CA . VAL A 1 179 ? 8.242 -4.101 -21.500 1.00 98.75 179 VAL A CA 1
ATOM 1283 C C . VAL A 1 179 ? 9.074 -5.369 -21.640 1.00 98.75 179 VAL A C 1
ATOM 1285 O O . VAL A 1 179 ? 9.917 -5.459 -22.530 1.00 98.75 179 VAL A O 1
ATOM 1288 N N . GLY A 1 180 ? 8.853 -6.348 -20.766 1.00 98.69 180 GLY A N 1
ATOM 1289 C CA . GLY A 1 180 ? 9.412 -7.693 -20.895 1.00 98.69 180 GLY A CA 1
ATOM 1290 C C . GLY A 1 180 ? 8.487 -8.652 -21.649 1.00 98.69 180 GLY A C 1
ATOM 1291 O O . GLY A 1 180 ? 7.521 -8.246 -22.292 1.00 98.69 180 GLY A O 1
ATOM 1292 N N . GLN A 1 181 ? 8.797 -9.947 -21.605 1.00 98.38 181 GLN A N 1
ATOM 1293 C CA . GLN A 1 181 ? 7.979 -11.019 -22.198 1.00 98.38 181 GLN A CA 1
ATOM 1294 C C . GLN A 1 181 ? 7.355 -11.937 -21.132 1.00 98.38 181 GLN A C 1
ATOM 1296 O O . GLN A 1 181 ? 6.958 -13.067 -21.416 1.00 98.38 181 GLN A O 1
ATOM 1301 N N . GLY A 1 182 ? 7.284 -11.451 -19.892 1.00 98.44 182 GLY A N 1
ATOM 1302 C CA . GLY A 1 182 ? 6.736 -12.127 -18.723 1.00 98.44 182 GLY A CA 1
ATOM 1303 C C . GLY A 1 182 ? 7.659 -11.986 -17.513 1.00 98.44 182 GLY A C 1
ATOM 1304 O O . GLY A 1 182 ? 8.880 -12.089 -17.638 1.00 98.44 182 GLY A O 1
ATOM 1305 N N . ALA A 1 183 ? 7.069 -11.848 -16.322 1.00 97.75 183 ALA A N 1
ATOM 1306 C CA . ALA A 1 183 ? 7.788 -11.565 -15.074 1.00 97.75 183 ALA A CA 1
ATOM 1307 C C . ALA A 1 183 ? 8.838 -12.609 -14.652 1.00 97.75 183 ALA A C 1
ATOM 1309 O O . ALA A 1 183 ? 9.671 -12.336 -13.802 1.00 97.75 183 ALA A O 1
ATOM 1310 N N . ARG A 1 184 ? 8.796 -13.811 -15.237 1.00 97.88 184 ARG A N 1
ATOM 1311 C CA . ARG A 1 184 ? 9.789 -14.885 -15.036 1.00 97.88 184 ARG A CA 1
ATOM 1312 C C . ARG A 1 184 ? 10.599 -15.206 -16.290 1.00 97.88 184 ARG A C 1
ATOM 1314 O O . ARG A 1 184 ? 11.481 -16.056 -16.250 1.00 97.88 184 ARG A O 1
ATOM 1321 N N . ALA A 1 185 ? 10.252 -14.585 -17.413 1.00 98.06 185 ALA A N 1
ATOM 1322 C CA . ALA A 1 185 ? 10.884 -14.808 -18.706 1.00 98.06 185 ALA A CA 1
ATOM 1323 C C . ALA A 1 185 ? 11.922 -13.724 -19.015 1.00 98.06 185 ALA A C 1
ATOM 1325 O O . ALA A 1 185 ? 12.940 -14.028 -19.627 1.00 98.06 185 ALA A O 1
ATOM 1326 N N . THR A 1 186 ? 11.682 -12.489 -18.574 1.00 98.62 186 THR A N 1
ATOM 1327 C CA . THR A 1 186 ? 12.595 -11.347 -18.688 1.00 98.62 186 THR A CA 1
ATOM 1328 C C . THR A 1 186 ? 12.982 -10.905 -17.282 1.00 98.62 186 THR A C 1
ATOM 1330 O O . THR A 1 186 ? 12.134 -10.382 -16.566 1.00 98.62 186 THR A O 1
ATOM 1333 N N . MET A 1 187 ? 14.237 -11.111 -16.881 1.00 98.62 187 MET A N 1
ATOM 1334 C CA . MET A 1 187 ? 14.713 -10.826 -15.522 1.00 98.62 187 MET A CA 1
ATOM 1335 C C . MET A 1 187 ? 15.832 -9.785 -15.527 1.00 98.62 187 MET A C 1
ATOM 1337 O O . MET A 1 187 ? 16.876 -9.999 -16.143 1.00 98.62 187 MET A O 1
ATOM 1341 N N . LEU A 1 188 ? 15.641 -8.694 -14.790 1.00 98.81 188 LEU A N 1
ATOM 1342 C CA . LEU A 1 188 ? 16.688 -7.738 -14.442 1.00 98.81 188 LEU A CA 1
ATOM 1343 C C . LEU A 1 188 ? 17.366 -8.187 -13.142 1.00 98.81 188 LEU A C 1
ATOM 1345 O O . LEU A 1 188 ? 16.729 -8.226 -12.092 1.00 98.81 188 LEU A O 1
ATOM 1349 N N . THR A 1 189 ? 18.652 -8.508 -13.186 1.00 98.62 189 THR A N 1
ATOM 1350 C CA . THR A 1 189 ? 19.415 -8.972 -12.021 1.00 98.62 189 THR A CA 1
ATOM 1351 C C . THR A 1 189 ? 20.336 -7.861 -11.548 1.00 98.62 189 THR A C 1
ATOM 1353 O O . THR A 1 189 ? 21.371 -7.610 -12.165 1.00 98.62 189 THR A O 1
ATOM 1356 N N . ALA A 1 190 ? 19.982 -7.193 -10.451 1.00 98.62 190 ALA A N 1
ATOM 1357 C CA . ALA A 1 190 ? 20.827 -6.152 -9.889 1.00 98.62 190 ALA A CA 1
ATOM 1358 C C . ALA A 1 190 ? 22.037 -6.764 -9.170 1.00 98.62 190 ALA A C 1
ATOM 1360 O O . ALA A 1 190 ? 21.899 -7.564 -8.243 1.00 98.62 190 ALA A O 1
ATOM 1361 N N . GLY A 1 191 ? 23.236 -6.400 -9.621 1.00 97.69 191 GLY A N 1
ATOM 1362 C CA . GLY A 1 191 ? 24.486 -6.846 -9.027 1.00 97.69 191 GLY A CA 1
ATOM 1363 C C . GLY A 1 191 ? 24.727 -6.258 -7.628 1.00 97.69 191 GLY A C 1
ATOM 1364 O O . GLY A 1 191 ? 24.108 -5.262 -7.243 1.00 97.69 191 GLY A O 1
ATOM 1365 N N . PRO A 1 192 ? 25.661 -6.837 -6.851 1.00 94.75 192 PRO A N 1
ATOM 1366 C CA . PRO A 1 192 ? 26.004 -6.325 -5.528 1.00 94.75 192 PRO A CA 1
ATOM 1367 C C . PRO A 1 192 ? 26.418 -4.847 -5.561 1.00 94.75 192 PRO A C 1
ATOM 1369 O O . PRO A 1 192 ? 27.250 -4.448 -6.372 1.00 94.75 192 PRO A O 1
ATOM 1372 N N . GLY A 1 193 ? 25.875 -4.046 -4.642 1.00 94.75 193 GLY A N 1
ATOM 1373 C CA . GLY A 1 193 ? 26.221 -2.627 -4.498 1.00 94.75 193 GLY A CA 1
ATOM 1374 C C . GLY A 1 193 ? 25.479 -1.676 -5.444 1.00 94.75 193 GLY A C 1
ATOM 1375 O O . GLY A 1 193 ? 25.635 -0.464 -5.311 1.00 94.75 193 GLY A O 1
ATOM 1376 N N . VAL A 1 194 ? 24.644 -2.189 -6.351 1.00 98.38 194 VAL A N 1
ATOM 1377 C CA . VAL A 1 194 ? 23.717 -1.363 -7.136 1.00 98.38 194 VAL A CA 1
ATOM 1378 C C . VAL A 1 194 ? 22.681 -0.741 -6.192 1.00 98.38 194 VAL A C 1
ATOM 1380 O O . VAL A 1 194 ? 22.153 -1.426 -5.320 1.00 98.38 194 VAL A O 1
ATOM 1383 N N . SER A 1 195 ? 22.378 0.552 -6.322 1.00 98.44 195 SER A N 1
ATOM 1384 C CA . SER A 1 195 ? 21.411 1.222 -5.434 1.00 98.44 195 SER A CA 1
ATOM 1385 C C . SER A 1 195 ? 19.972 0.778 -5.697 1.00 98.44 195 SER A C 1
ATOM 1387 O O . SER A 1 195 ? 19.207 0.564 -4.760 1.00 98.44 195 SER A O 1
ATOM 1389 N N . SER A 1 196 ? 19.611 0.597 -6.967 1.00 98.75 196 SER A N 1
ATOM 1390 C CA . SER A 1 196 ? 18.326 0.046 -7.393 1.00 98.75 196 SER A CA 1
ATOM 1391 C C . SER A 1 196 ? 18.405 -0.547 -8.794 1.00 98.75 196 SER A C 1
ATOM 1393 O O . SER A 1 196 ? 19.231 -0.085 -9.576 1.00 98.75 196 SER A O 1
ATOM 1395 N N . ALA A 1 197 ? 17.543 -1.498 -9.154 1.00 98.75 197 ALA A N 1
ATOM 1396 C CA . ALA A 1 197 ? 17.504 -1.994 -10.534 1.00 98.75 197 ALA A CA 1
ATOM 1397 C C . ALA A 1 197 ? 16.984 -0.924 -11.514 1.00 98.75 197 ALA A C 1
ATOM 1399 O O . ALA A 1 197 ? 17.573 -0.716 -12.573 1.00 98.75 197 ALA A O 1
ATOM 1400 N N . ILE A 1 198 ? 15.911 -0.218 -11.138 1.00 98.88 198 ILE A N 1
ATOM 1401 C CA . ILE A 1 198 ? 15.306 0.869 -11.924 1.00 98.88 198 ILE A CA 1
ATOM 1402 C C . ILE A 1 198 ? 15.176 2.119 -11.049 1.00 98.88 198 ILE A C 1
ATOM 1404 O O . ILE A 1 198 ? 14.697 2.035 -9.917 1.00 98.88 198 ILE A O 1
ATOM 1408 N N . HIS A 1 199 ? 15.555 3.275 -11.589 1.00 98.81 199 HIS A N 1
ATOM 1409 C CA . HIS A 1 199 ? 15.367 4.591 -10.987 1.00 98.81 199 HIS A CA 1
ATOM 1410 C C . HIS A 1 199 ? 14.488 5.475 -11.882 1.00 98.81 199 HIS A C 1
ATOM 1412 O O . HIS A 1 199 ? 14.752 5.612 -13.076 1.00 98.81 199 HIS A O 1
ATOM 1418 N N . LEU A 1 200 ? 13.442 6.074 -11.308 1.00 98.62 200 LEU A N 1
ATOM 1419 C CA . LEU A 1 200 ? 12.505 6.964 -12.001 1.00 98.62 200 LEU A CA 1
ATOM 1420 C C . LEU A 1 200 ? 12.683 8.411 -11.531 1.00 98.62 200 LEU A C 1
ATOM 1422 O O . LEU A 1 200 ? 12.646 8.679 -10.326 1.00 98.62 200 LEU A O 1
ATOM 1426 N N . THR A 1 201 ? 12.813 9.356 -12.461 1.00 97.69 201 THR A N 1
ATOM 1427 C CA . THR A 1 201 ? 12.970 10.775 -12.108 1.00 97.69 201 THR A CA 1
ATOM 1428 C C . THR A 1 201 ? 12.497 11.727 -13.215 1.00 97.69 201 THR A C 1
ATOM 1430 O O . THR A 1 201 ? 12.021 11.304 -14.270 1.00 97.69 201 THR A O 1
ATOM 1433 N N . GLN A 1 202 ? 12.618 13.035 -12.966 1.00 96.31 202 GLN A N 1
ATOM 1434 C CA . GLN A 1 202 ? 12.321 14.115 -13.914 1.00 96.31 202 GLN A CA 1
ATOM 1435 C C . GLN A 1 202 ? 10.890 14.066 -14.483 1.00 96.31 202 GLN A C 1
ATOM 1437 O O . GLN A 1 202 ? 10.671 14.335 -15.662 1.00 96.31 202 GLN A O 1
ATOM 1442 N N . VAL A 1 203 ? 9.897 13.743 -13.645 1.00 96.00 203 VAL A N 1
ATOM 1443 C CA . VAL A 1 203 ? 8.464 13.744 -14.008 1.00 96.00 203 VAL A CA 1
ATOM 1444 C C . VAL A 1 203 ? 8.137 12.757 -15.137 1.00 96.00 203 VAL A C 1
ATOM 1446 O O . VAL A 1 203 ? 7.228 12.972 -15.938 1.00 96.00 203 VAL A O 1
ATOM 1449 N N . VAL A 1 204 ? 8.864 11.643 -15.221 1.00 97.25 204 VAL A N 1
ATOM 1450 C CA . VAL A 1 204 ? 8.632 10.652 -16.278 1.00 97.25 204 VAL A CA 1
ATOM 1451 C C . VAL A 1 204 ? 7.214 10.066 -16.219 1.00 97.25 204 VAL A C 1
ATOM 1453 O O . VAL A 1 204 ? 6.672 9.817 -15.137 1.00 97.25 204 VAL A O 1
ATOM 1456 N N . ARG A 1 205 ? 6.610 9.796 -17.383 1.00 97.88 205 ARG A N 1
ATOM 1457 C CA . ARG A 1 205 ? 5.445 8.909 -17.500 1.00 97.88 205 ARG A CA 1
ATOM 1458 C C . ARG A 1 205 ? 5.931 7.543 -17.954 1.00 97.88 205 ARG A C 1
ATOM 1460 O O . ARG A 1 205 ? 6.371 7.393 -19.093 1.00 97.88 205 ARG A O 1
ATOM 1467 N N . VAL A 1 206 ? 5.845 6.547 -17.080 1.00 98.19 206 VAL A N 1
ATOM 1468 C CA . VAL A 1 206 ? 6.409 5.224 -17.354 1.00 98.19 206 VAL A CA 1
ATOM 1469 C C . VAL A 1 206 ? 5.345 4.134 -17.426 1.00 98.19 206 VAL A C 1
ATOM 1471 O O . VAL A 1 206 ? 4.384 4.133 -16.657 1.00 98.19 206 VAL A O 1
ATOM 1474 N N . GLN A 1 207 ? 5.533 3.183 -18.340 1.00 98.69 207 GLN A N 1
ATOM 1475 C CA . GLN A 1 207 ? 4.878 1.878 -18.300 1.00 98.69 207 GLN A CA 1
ATOM 1476 C C . GLN A 1 207 ? 5.934 0.802 -18.044 1.00 98.69 207 GLN A C 1
ATOM 1478 O O . GLN A 1 207 ? 6.775 0.557 -18.902 1.00 98.69 207 GLN A O 1
ATOM 1483 N N . LEU A 1 208 ? 5.906 0.173 -16.872 1.00 98.81 208 LEU A N 1
ATOM 1484 C CA . LEU A 1 208 ? 6.765 -0.965 -16.536 1.00 98.81 208 LEU A CA 1
ATOM 1485 C C . LEU A 1 208 ? 5.908 -2.225 -16.561 1.00 98.81 208 LEU A C 1
ATOM 1487 O O . LEU A 1 208 ? 4.990 -2.341 -15.748 1.00 98.81 208 LEU A O 1
ATOM 1491 N N . LEU A 1 209 ? 6.165 -3.122 -17.512 1.00 98.75 209 LEU A N 1
ATOM 1492 C CA . LEU A 1 209 ? 5.271 -4.240 -17.817 1.00 98.75 209 LEU A CA 1
ATOM 1493 C C . LEU A 1 209 ? 6.038 -5.557 -17.973 1.00 98.75 209 LEU A C 1
ATOM 1495 O O . LEU A 1 209 ? 7.074 -5.605 -18.635 1.00 98.75 209 LEU A O 1
ATOM 1499 N N . ASP A 1 210 ? 5.471 -6.635 -17.431 1.00 98.69 210 ASP A N 1
ATOM 1500 C CA . ASP A 1 210 ? 5.802 -8.024 -17.778 1.00 98.69 210 ASP A CA 1
ATOM 1501 C C . ASP A 1 210 ? 7.296 -8.389 -17.632 1.00 98.69 210 ASP A C 1
ATOM 1503 O O . ASP A 1 210 ? 7.864 -9.077 -18.484 1.00 98.69 210 ASP A O 1
ATOM 1507 N N . LEU A 1 211 ? 7.948 -7.951 -16.553 1.00 98.81 211 LEU A N 1
ATOM 1508 C CA . LEU A 1 211 ? 9.353 -8.256 -16.253 1.00 98.81 211 LEU A CA 1
ATOM 1509 C C . LEU A 1 211 ? 9.565 -8.568 -14.769 1.00 98.81 211 LEU A C 1
ATOM 1511 O O . LEU A 1 211 ? 8.759 -8.199 -13.915 1.00 98.81 211 LEU A O 1
ATOM 1515 N N . GLY A 1 212 ? 10.632 -9.294 -14.465 1.00 98.81 212 GLY A N 1
ATOM 1516 C CA . GLY A 1 212 ? 11.049 -9.585 -13.103 1.00 98.81 212 GLY A CA 1
ATOM 1517 C C . GLY A 1 212 ? 12.316 -8.838 -12.720 1.00 98.81 212 GLY A C 1
ATOM 1518 O O . GLY A 1 212 ? 13.104 -8.437 -13.576 1.00 98.81 212 GLY A O 1
ATOM 1519 N N . ILE A 1 213 ? 12.518 -8.662 -11.419 1.00 98.88 213 ILE A N 1
ATOM 1520 C CA . ILE A 1 213 ? 13.685 -8.011 -10.831 1.00 98.88 213 ILE A CA 1
ATOM 1521 C C . ILE A 1 213 ? 14.236 -8.910 -9.723 1.00 98.88 213 ILE A C 1
ATOM 1523 O O . ILE A 1 213 ? 13.484 -9.397 -8.880 1.00 98.88 213 ILE A O 1
ATOM 1527 N N . THR A 1 214 ? 15.548 -9.116 -9.701 1.00 98.75 214 THR A N 1
ATOM 1528 C CA . THR A 1 214 ? 16.258 -9.763 -8.594 1.00 98.75 214 THR A CA 1
ATOM 1529 C C . THR A 1 214 ? 17.117 -8.739 -7.867 1.00 98.75 214 THR A C 1
ATOM 1531 O O . THR A 1 214 ? 17.888 -8.014 -8.498 1.00 98.75 214 THR A O 1
ATOM 1534 N N . VAL A 1 215 ? 16.986 -8.699 -6.540 1.00 98.69 215 VAL A N 1
ATOM 1535 C CA . VAL A 1 215 ? 17.696 -7.779 -5.641 1.00 98.69 215 VAL A CA 1
ATOM 1536 C C . VAL A 1 215 ? 18.420 -8.534 -4.524 1.00 98.69 215 VAL A C 1
ATOM 1538 O O . VAL A 1 215 ? 18.105 -9.683 -4.219 1.00 98.69 215 VAL A O 1
ATOM 1541 N N . GLY A 1 216 ? 19.397 -7.884 -3.892 1.00 98.12 216 GLY A N 1
ATOM 1542 C CA . GLY A 1 216 ? 20.143 -8.415 -2.751 1.00 98.12 216 GLY A CA 1
ATOM 1543 C C . GLY A 1 216 ? 20.812 -7.297 -1.950 1.00 98.12 216 GLY A C 1
ATOM 1544 O O . GLY A 1 216 ? 20.881 -6.157 -2.403 1.00 98.12 216 GLY A O 1
ATOM 1545 N N . GLY A 1 217 ? 21.290 -7.597 -0.738 1.00 97.75 217 GLY A N 1
ATOM 1546 C CA . GLY A 1 217 ? 21.892 -6.585 0.139 1.00 97.75 217 GLY A CA 1
ATOM 1547 C C . GLY A 1 217 ? 20.950 -5.399 0.385 1.00 97.75 217 GLY A C 1
ATOM 1548 O O . GLY A 1 217 ? 19.792 -5.594 0.732 1.00 97.75 217 GLY A O 1
ATOM 1549 N N . SER A 1 218 ? 21.429 -4.171 0.184 1.00 98.25 218 SER A N 1
ATOM 1550 C CA . SER A 1 218 ? 20.627 -2.945 0.331 1.00 98.25 218 SER A CA 1
ATOM 1551 C C . SER A 1 218 ? 20.006 -2.440 -0.980 1.00 98.25 218 SER A C 1
ATOM 1553 O O . SER A 1 218 ? 19.510 -1.318 -1.019 1.00 98.25 218 SER A O 1
ATOM 1555 N N . THR A 1 219 ? 20.095 -3.205 -2.070 1.00 98.69 219 THR A N 1
ATOM 1556 C CA . THR A 1 219 ? 19.627 -2.787 -3.397 1.00 98.69 219 THR A CA 1
ATOM 1557 C C . THR A 1 219 ? 18.107 -2.743 -3.452 1.00 98.69 219 THR A C 1
ATOM 1559 O O . THR A 1 219 ? 17.453 -3.746 -3.210 1.00 98.69 219 THR A O 1
ATOM 1562 N N . HIS A 1 220 ? 17.522 -1.614 -3.836 1.00 98.75 220 HIS A N 1
ATOM 1563 C CA . HIS A 1 220 ? 16.077 -1.537 -4.047 1.00 98.75 220 HIS A CA 1
ATOM 1564 C C . HIS A 1 220 ? 15.663 -2.168 -5.390 1.00 98.75 220 HIS A C 1
ATOM 1566 O O . HIS A 1 220 ? 16.444 -2.219 -6.339 1.00 98.75 220 HIS A O 1
ATOM 1572 N N . GLY A 1 221 ? 14.413 -2.612 -5.520 1.00 98.75 221 GLY A N 1
ATOM 1573 C CA . GLY A 1 221 ? 13.886 -3.039 -6.821 1.00 98.75 221 GLY A CA 1
ATOM 1574 C C . GLY A 1 221 ? 13.699 -1.833 -7.738 1.00 98.75 221 GLY A C 1
ATOM 1575 O O . GLY A 1 221 ? 14.458 -1.628 -8.687 1.00 98.75 221 GLY A O 1
ATOM 1576 N N . ILE A 1 222 ? 12.717 -0.996 -7.406 1.00 98.88 222 ILE A N 1
ATOM 1577 C CA . ILE A 1 222 ? 12.426 0.254 -8.114 1.00 98.88 222 ILE A CA 1
ATOM 1578 C C . ILE A 1 222 ? 12.513 1.414 -7.131 1.00 98.88 222 ILE A C 1
ATOM 1580 O O . ILE A 1 222 ? 11.904 1.366 -6.062 1.00 98.88 222 ILE A O 1
ATOM 1584 N N . THR A 1 223 ? 13.236 2.464 -7.509 1.00 98.88 223 THR A N 1
ATOM 1585 C CA . THR A 1 223 ? 13.268 3.730 -6.776 1.00 98.88 223 THR A CA 1
ATOM 1586 C C . THR A 1 223 ? 12.688 4.862 -7.603 1.00 98.88 223 THR A C 1
ATOM 1588 O O . THR A 1 223 ? 12.667 4.810 -8.834 1.00 98.88 223 THR A O 1
ATOM 1591 N N . SER A 1 224 ? 12.252 5.919 -6.930 1.00 98.62 224 SER A N 1
ATOM 1592 C CA . SER A 1 224 ? 11.987 7.192 -7.586 1.00 98.62 224 SER A CA 1
ATOM 1593 C C . SER A 1 224 ? 12.400 8.357 -6.707 1.00 98.62 224 SER A C 1
ATOM 1595 O O . SER A 1 224 ? 12.284 8.269 -5.485 1.00 98.62 224 SER A O 1
ATOM 1597 N N . ALA A 1 225 ? 12.856 9.435 -7.337 1.00 97.81 225 ALA A N 1
ATOM 1598 C CA . ALA A 1 225 ? 13.185 10.676 -6.651 1.00 97.81 225 ALA A CA 1
ATOM 1599 C C . ALA A 1 225 ? 12.810 11.887 -7.506 1.00 97.81 225 ALA A C 1
ATOM 1601 O O . ALA A 1 225 ? 12.977 11.879 -8.731 1.00 97.81 225 ALA A O 1
ATOM 1602 N N . THR A 1 226 ? 12.307 12.939 -6.869 1.00 94.94 226 THR A N 1
ATOM 1603 C CA . THR A 1 226 ? 12.107 14.229 -7.544 1.00 94.94 226 THR A CA 1
ATOM 1604 C C . THR A 1 226 ? 13.433 14.979 -7.695 1.00 94.94 226 THR A C 1
ATOM 1606 O O . THR A 1 226 ? 14.340 14.858 -6.872 1.00 94.94 226 THR A O 1
ATOM 1609 N N . THR A 1 227 ? 13.527 15.834 -8.708 1.00 93.31 227 THR A N 1
ATOM 1610 C CA . THR A 1 227 ? 14.585 16.858 -8.819 1.00 93.31 227 THR A CA 1
ATOM 1611 C C . THR A 1 227 ? 14.352 18.053 -7.884 1.00 93.31 227 THR A C 1
ATOM 1613 O O . THR A 1 227 ? 15.224 18.904 -7.719 1.00 93.31 227 THR A O 1
ATOM 1616 N N . ASN A 1 228 ? 13.150 18.141 -7.304 1.00 89.69 228 ASN A N 1
ATOM 1617 C CA . ASN A 1 228 ? 12.585 19.275 -6.580 1.00 89.69 228 ASN A CA 1
ATOM 1618 C C . ASN A 1 228 ? 12.522 20.585 -7.389 1.00 89.69 228 ASN A C 1
ATOM 1620 O O . ASN A 1 228 ? 12.361 21.659 -6.806 1.00 89.69 228 ASN A O 1
ATOM 1624 N N . GLY A 1 229 ? 12.605 20.521 -8.722 1.00 89.75 229 GLY A N 1
ATOM 1625 C CA . GLY A 1 229 ? 12.439 21.688 -9.584 1.00 89.75 229 GLY A CA 1
ATOM 1626 C C . GLY A 1 229 ? 11.007 22.243 -9.511 1.00 89.75 229 GLY A C 1
ATOM 1627 O O . GLY A 1 229 ? 10.063 21.453 -9.536 1.00 89.75 229 GLY A O 1
ATOM 1628 N N . PRO A 1 230 ? 10.782 23.572 -9.468 1.00 88.25 230 PRO A N 1
ATOM 1629 C CA . PRO A 1 230 ? 9.428 24.136 -9.477 1.00 88.25 230 PRO A CA 1
ATOM 1630 C C . PRO A 1 230 ? 8.585 23.676 -10.675 1.00 88.25 230 PRO A C 1
ATOM 1632 O O . PRO A 1 230 ? 7.402 23.385 -10.515 1.00 88.25 230 PRO A O 1
ATOM 1635 N N . SER A 1 231 ? 9.206 23.540 -11.853 1.00 93.69 231 SER A N 1
ATOM 1636 C CA . SER A 1 231 ? 8.552 23.034 -13.069 1.00 93.69 231 SER A CA 1
ATOM 1637 C C . SER A 1 231 ? 8.139 21.566 -12.957 1.00 93.69 231 SER A C 1
ATOM 1639 O O . SER A 1 231 ? 7.142 21.168 -13.547 1.00 93.69 231 SER A O 1
ATOM 1641 N N . SER A 1 232 ? 8.824 20.771 -12.130 1.00 92.62 232 SER A N 1
ATOM 1642 C CA . SER A 1 232 ? 8.433 19.384 -11.856 1.00 92.62 232 SER A CA 1
ATOM 1643 C C . SER A 1 232 ? 7.166 19.279 -10.998 1.00 92.62 232 SER A C 1
ATOM 1645 O O . SER A 1 232 ? 6.540 18.218 -10.878 1.00 92.62 232 SER A O 1
ATOM 1647 N N . GLY A 1 233 ? 6.807 20.385 -10.332 1.00 94.12 233 GLY A N 1
ATOM 1648 C CA . GLY A 1 233 ? 5.833 20.420 -9.249 1.00 94.12 233 GLY A CA 1
ATOM 1649 C C . GLY A 1 233 ? 6.086 19.339 -8.194 1.00 94.12 233 GLY A C 1
ATOM 1650 O O . GLY A 1 233 ? 5.127 18.784 -7.664 1.00 94.12 233 GLY A O 1
ATOM 1651 N N . HIS A 1 234 ? 7.363 19.029 -7.942 1.00 95.19 234 HIS A N 1
ATOM 1652 C CA . HIS A 1 234 ? 7.854 18.057 -6.963 1.00 95.19 234 HIS A CA 1
ATOM 1653 C C . HIS A 1 234 ? 7.386 16.613 -7.208 1.00 95.19 234 HIS A C 1
ATOM 1655 O O . HIS A 1 234 ? 7.167 15.853 -6.265 1.00 95.19 234 HIS A O 1
ATOM 1661 N N . ARG A 1 235 ? 7.226 16.219 -8.475 1.00 95.38 235 ARG A N 1
ATOM 1662 C CA . ARG A 1 235 ? 6.884 14.844 -8.870 1.00 95.38 235 ARG A CA 1
ATOM 1663 C C . ARG A 1 235 ? 8.137 14.109 -9.318 1.00 95.38 235 ARG A C 1
ATOM 1665 O O . ARG A 1 235 ? 8.939 14.651 -10.071 1.00 95.38 235 ARG A O 1
ATOM 1672 N N . SER A 1 236 ? 8.283 12.858 -8.901 1.00 96.50 236 SER A N 1
ATOM 1673 C CA . SER A 1 236 ? 9.312 11.976 -9.465 1.00 96.50 236 SER A CA 1
ATOM 1674 C C . SER A 1 236 ? 8.844 11.380 -10.794 1.00 96.50 236 SER A C 1
ATOM 1676 O O . SER A 1 236 ? 9.551 11.446 -11.795 1.00 96.50 236 SER A O 1
ATOM 1678 N N . PHE A 1 237 ? 7.613 10.871 -10.814 1.00 97.81 237 PHE A N 1
ATOM 1679 C CA . PHE A 1 237 ? 6.906 10.347 -11.974 1.00 97.81 237 PHE A CA 1
ATOM 1680 C C . PHE A 1 237 ? 5.399 10.554 -11.807 1.00 97.81 237 PHE A C 1
ATOM 1682 O O . PHE A 1 237 ? 4.896 10.732 -10.690 1.00 97.81 237 PHE A O 1
ATOM 1689 N N . TRP A 1 238 ? 4.655 10.528 -12.912 1.00 96.44 238 TRP A N 1
ATOM 1690 C CA . TRP A 1 238 ? 3.213 10.751 -12.862 1.00 96.44 238 TRP A CA 1
ATOM 1691 C C . TRP A 1 238 ? 2.447 10.058 -13.982 1.00 96.44 238 TRP A C 1
ATOM 1693 O O . TRP A 1 238 ? 2.968 9.850 -15.077 1.00 96.44 238 TRP A O 1
ATOM 1703 N N . ASN A 1 239 ? 1.172 9.747 -13.718 1.00 97.56 239 ASN A N 1
ATOM 1704 C CA . ASN A 1 239 ? 0.300 9.067 -14.683 1.00 97.56 239 ASN A CA 1
ATOM 1705 C C . ASN A 1 239 ? 0.938 7.778 -15.241 1.00 97.56 239 ASN A C 1
ATOM 1707 O O . ASN A 1 239 ? 0.820 7.461 -16.427 1.00 97.56 239 ASN A O 1
ATOM 1711 N N . SER A 1 240 ? 1.668 7.073 -14.376 1.00 98.56 240 SER A N 1
ATOM 1712 C CA . SER A 1 240 ? 2.459 5.898 -14.723 1.00 98.56 240 SER A CA 1
ATOM 1713 C C . SER A 1 240 ? 1.706 4.612 -14.406 1.00 98.56 240 SER A C 1
ATOM 1715 O O . SER A 1 240 ? 0.756 4.589 -13.622 1.00 98.56 240 SER A O 1
ATOM 1717 N N . SER A 1 241 ? 2.155 3.518 -15.009 1.00 98.75 241 SER A N 1
ATOM 1718 C CA . SER A 1 241 ? 1.579 2.191 -14.844 1.00 98.75 241 SER A CA 1
ATOM 1719 C C . SER A 1 241 ? 2.682 1.169 -14.600 1.00 98.75 241 SER A C 1
ATOM 1721 O O . SER A 1 241 ? 3.552 0.980 -15.444 1.00 98.75 241 SER A O 1
ATOM 1723 N N . VAL A 1 242 ? 2.618 0.466 -13.476 1.00 98.88 242 VAL A N 1
ATOM 1724 C CA . VAL A 1 242 ? 3.551 -0.601 -13.099 1.00 98.88 242 VAL A CA 1
ATOM 1725 C C . VAL A 1 242 ? 2.745 -1.885 -12.952 1.00 98.88 242 VAL A C 1
ATOM 1727 O O . VAL A 1 242 ? 1.924 -1.986 -12.038 1.00 98.88 242 VAL A O 1
ATOM 1730 N N . LYS A 1 243 ? 2.902 -2.838 -13.878 1.00 98.88 243 LYS A N 1
ATOM 1731 C CA . LYS A 1 243 ? 2.042 -4.028 -13.928 1.00 98.88 243 LYS A CA 1
ATOM 1732 C C . LYS A 1 243 ? 2.782 -5.323 -14.207 1.00 98.88 243 LYS A C 1
ATOM 1734 O O . LYS A 1 243 ? 3.760 -5.334 -14.949 1.00 98.88 243 LYS A O 1
ATOM 1739 N N . ASN A 1 244 ? 2.230 -6.420 -13.686 1.00 98.75 244 ASN A N 1
ATOM 1740 C CA . ASN A 1 244 ? 2.696 -7.784 -13.952 1.00 98.75 244 ASN A CA 1
ATOM 1741 C C . ASN A 1 244 ? 4.194 -7.944 -13.662 1.00 98.75 244 ASN A C 1
ATOM 1743 O O . ASN A 1 244 ? 4.950 -8.436 -14.502 1.00 98.75 244 ASN A O 1
ATOM 1747 N N . LEU A 1 245 ? 4.623 -7.475 -12.490 1.00 98.81 245 LEU A N 1
ATOM 1748 C CA . LEU A 1 245 ? 6.017 -7.556 -12.065 1.00 98.81 245 LEU A CA 1
ATOM 1749 C C . LEU A 1 245 ? 6.211 -8.636 -11.006 1.00 98.81 245 LEU A C 1
ATOM 1751 O O . LEU A 1 245 ? 5.326 -8.876 -10.185 1.00 98.81 245 LEU A O 1
ATOM 1755 N N . GLN A 1 246 ? 7.406 -9.223 -10.990 1.00 98.81 246 GLN A N 1
ATOM 1756 C CA . GLN A 1 246 ? 7.876 -10.043 -9.877 1.00 98.81 246 GLN A CA 1
ATOM 1757 C C . GLN A 1 246 ? 9.192 -9.475 -9.341 1.00 98.81 246 GLN A C 1
ATOM 1759 O O . GLN A 1 246 ? 10.131 -9.284 -10.107 1.00 98.81 246 GLN A O 1
ATOM 1764 N N . ILE A 1 247 ? 9.288 -9.212 -8.039 1.00 98.88 247 ILE A N 1
ATOM 1765 C CA . ILE A 1 247 ? 10.514 -8.723 -7.398 1.00 98.88 247 ILE A CA 1
ATOM 1766 C C . ILE A 1 247 ? 10.960 -9.745 -6.356 1.00 98.88 247 ILE A C 1
ATOM 1768 O O . ILE A 1 247 ? 10.254 -9.999 -5.384 1.00 98.88 247 ILE A O 1
ATOM 1772 N N . ASN A 1 248 ? 12.137 -10.331 -6.566 1.00 98.75 248 ASN A N 1
ATOM 1773 C CA . ASN A 1 248 ? 12.670 -11.410 -5.743 1.00 98.75 248 ASN A CA 1
ATOM 1774 C C . ASN A 1 248 ? 13.929 -10.958 -5.000 1.00 98.75 248 ASN A C 1
ATOM 1776 O O . ASN A 1 248 ? 14.905 -10.535 -5.624 1.00 98.75 248 ASN A O 1
ATOM 1780 N N . GLY A 1 249 ? 13.921 -11.099 -3.679 1.00 98.50 249 GLY A N 1
ATOM 1781 C CA . GLY A 1 249 ? 15.117 -11.059 -2.850 1.00 98.50 249 GLY A CA 1
ATOM 1782 C C . GLY A 1 249 ? 15.712 -12.459 -2.604 1.00 98.50 249 GLY A C 1
ATOM 1783 O O . GLY A 1 249 ? 15.279 -13.443 -3.210 1.00 98.50 249 GLY A O 1
ATOM 1784 N N . PRO A 1 250 ? 16.722 -12.566 -1.726 1.00 98.00 250 PRO A N 1
ATOM 1785 C CA . PRO A 1 250 ? 17.486 -13.791 -1.487 1.00 98.00 250 PRO A CA 1
ATOM 1786 C C . PRO A 1 250 ? 16.794 -14.847 -0.606 1.00 98.00 250 PRO A C 1
ATOM 1788 O O . PRO A 1 250 ? 17.301 -15.963 -0.534 1.00 98.00 250 PRO A O 1
ATOM 1791 N N . TRP A 1 251 ? 15.658 -14.542 0.042 1.00 98.25 251 TRP A N 1
ATOM 1792 C CA . TRP A 1 251 ? 14.917 -15.460 0.941 1.00 98.25 251 TRP A CA 1
ATOM 1793 C C . TRP A 1 251 ? 15.660 -15.920 2.208 1.00 98.25 251 TRP A C 1
ATOM 1795 O O . TRP A 1 251 ? 15.177 -16.786 2.931 1.00 98.25 251 TRP A O 1
ATOM 1805 N N . ASP A 1 252 ? 16.814 -15.336 2.508 1.00 97.75 252 ASP A N 1
ATOM 1806 C CA . ASP A 1 252 ? 17.655 -15.685 3.659 1.00 97.75 252 ASP A CA 1
ATOM 1807 C C . ASP A 1 252 ? 17.661 -14.601 4.754 1.00 97.75 252 ASP A C 1
ATOM 1809 O O . ASP A 1 252 ? 18.489 -14.642 5.662 1.00 97.75 252 ASP A O 1
ATOM 1813 N N . GLY A 1 253 ? 16.773 -13.606 4.648 1.00 97.75 253 GLY A N 1
ATOM 1814 C CA . GLY A 1 253 ? 16.699 -12.473 5.574 1.00 97.75 253 GLY A CA 1
ATOM 1815 C C . GLY A 1 253 ? 17.773 -11.398 5.363 1.00 97.75 253 GLY A C 1
ATOM 1816 O O . GLY A 1 253 ? 17.723 -10.364 6.026 1.00 97.75 253 GLY A O 1
ATOM 1817 N N . SER A 1 254 ? 18.725 -11.579 4.437 1.00 97.88 254 SER A N 1
ATOM 1818 C CA . SER A 1 254 ? 19.871 -10.665 4.279 1.00 97.88 254 SER A CA 1
ATOM 1819 C C . SER A 1 254 ? 19.571 -9.368 3.516 1.00 97.88 254 SER A C 1
ATOM 1821 O O . SER A 1 254 ? 20.374 -8.432 3.550 1.00 97.88 254 SER A O 1
ATOM 1823 N N . HIS A 1 255 ? 18.442 -9.292 2.809 1.00 98.25 255 HIS A N 1
ATOM 1824 C CA . HIS A 1 255 ? 18.064 -8.102 2.051 1.00 98.25 255 HIS A CA 1
ATOM 1825 C C . HIS A 1 255 ? 17.502 -7.016 2.968 1.00 98.25 255 HIS A C 1
ATOM 1827 O O . HIS A 1 255 ? 16.527 -7.252 3.661 1.00 98.25 255 HIS A O 1
ATOM 1833 N N . THR A 1 256 ? 18.059 -5.808 2.926 1.00 98.12 256 THR A N 1
ATOM 1834 C CA . THR A 1 256 ? 17.630 -4.659 3.745 1.00 98.12 256 THR A CA 1
ATOM 1835 C C . THR A 1 256 ? 17.011 -3.527 2.926 1.00 98.12 256 THR A C 1
ATOM 1837 O O . THR A 1 256 ? 16.513 -2.555 3.494 1.00 98.12 256 THR A O 1
ATOM 1840 N N . GLY A 1 257 ? 17.033 -3.637 1.594 1.00 98.44 257 GLY A N 1
ATOM 1841 C CA . GLY A 1 257 ? 16.388 -2.692 0.690 1.00 98.44 257 GLY A CA 1
ATOM 1842 C C . GLY A 1 257 ? 14.859 -2.795 0.703 1.00 98.44 257 GLY A C 1
ATOM 1843 O O . GLY A 1 257 ? 14.245 -3.453 1.544 1.00 98.44 257 GLY A O 1
ATOM 1844 N N . TRP A 1 258 ? 14.247 -2.164 -0.295 1.00 98.81 258 TRP A N 1
ATOM 1845 C CA . TRP A 1 258 ? 12.800 -2.160 -0.537 1.00 98.81 258 TRP A CA 1
ATOM 1846 C C . TRP A 1 258 ? 12.531 -2.700 -1.933 1.00 98.81 258 TRP A C 1
ATOM 1848 O O . TRP A 1 258 ? 13.253 -2.345 -2.866 1.00 98.81 258 TRP A O 1
ATOM 1858 N N . ALA A 1 259 ? 11.478 -3.491 -2.112 1.00 98.75 259 ALA A N 1
ATOM 1859 C CA . ALA A 1 259 ? 11.059 -3.883 -3.454 1.00 98.75 259 ALA A CA 1
ATOM 1860 C C . ALA A 1 259 ? 10.638 -2.653 -4.276 1.00 98.75 259 ALA A C 1
ATOM 1862 O O . ALA A 1 259 ? 11.102 -2.477 -5.401 1.00 98.75 259 ALA A O 1
ATOM 1863 N N . LEU A 1 260 ? 9.840 -1.760 -3.682 1.00 98.88 260 LEU A N 1
ATOM 1864 C CA . LEU A 1 260 ? 9.462 -0.467 -4.258 1.00 98.88 260 LEU A CA 1
ATOM 1865 C C . LEU A 1 260 ? 9.734 0.648 -3.238 1.00 98.88 260 LEU A C 1
ATOM 1867 O O . LEU A 1 260 ? 9.154 0.637 -2.156 1.00 98.88 260 LEU A O 1
ATOM 1871 N N . HIS A 1 261 ? 10.581 1.623 -3.572 1.00 98.81 261 HIS A N 1
ATOM 1872 C CA . HIS A 1 261 ? 10.892 2.785 -2.726 1.00 98.81 261 HIS A CA 1
ATOM 1873 C C . HIS A 1 261 ? 10.637 4.082 -3.490 1.00 98.81 261 HIS A C 1
ATOM 1875 O O . HIS A 1 261 ? 11.500 4.608 -4.188 1.00 98.81 261 HIS A O 1
ATOM 1881 N N . LEU A 1 262 ? 9.405 4.567 -3.397 1.00 98.75 262 LEU A N 1
ATOM 1882 C CA . LEU A 1 262 ? 8.853 5.533 -4.337 1.00 98.75 262 LEU A CA 1
ATOM 1883 C C . LEU A 1 262 ? 8.662 6.895 -3.667 1.00 98.75 262 LEU A C 1
ATOM 1885 O O . LEU A 1 262 ? 7.702 7.106 -2.921 1.00 98.75 262 LEU A O 1
ATOM 1889 N N . GLY A 1 263 ? 9.585 7.815 -3.937 1.00 98.38 263 GLY A N 1
ATOM 1890 C CA . GLY A 1 263 ? 9.471 9.215 -3.546 1.00 98.38 263 GLY A CA 1
ATOM 1891 C C . GLY A 1 263 ? 8.531 9.974 -4.478 1.00 98.38 263 GLY A C 1
ATOM 1892 O O . GLY A 1 263 ? 8.643 9.857 -5.694 1.00 98.38 263 GLY A O 1
ATOM 1893 N N . SER A 1 264 ? 7.561 10.689 -3.917 1.00 97.94 264 SER A N 1
ATOM 1894 C CA . SER A 1 264 ? 6.547 11.532 -4.563 1.00 97.94 264 SER A CA 1
ATOM 1895 C C . SER A 1 264 ? 5.885 10.986 -5.847 1.00 97.94 264 SER A C 1
ATOM 1897 O O . SER A 1 264 ? 5.831 11.706 -6.854 1.00 97.94 264 SER A O 1
ATOM 1899 N N . PRO A 1 265 ? 5.348 9.748 -5.854 1.00 98.12 265 PRO A N 1
ATOM 1900 C CA . PRO A 1 265 ? 4.569 9.255 -6.985 1.00 98.12 265 PRO A CA 1
ATOM 1901 C C . PRO A 1 265 ? 3.218 9.986 -7.062 1.00 98.12 265 PRO A C 1
ATOM 1903 O O . PRO A 1 265 ? 2.623 10.334 -6.039 1.00 98.12 265 PRO A O 1
ATOM 1906 N N . PHE A 1 266 ? 2.702 10.213 -8.272 1.00 98.00 266 PHE A N 1
ATOM 1907 C CA . PHE A 1 266 ? 1.422 10.908 -8.441 1.00 98.00 266 PHE A CA 1
ATOM 1908 C C . PHE A 1 266 ? 0.536 10.267 -9.513 1.00 98.00 266 PHE A C 1
ATOM 1910 O O . PHE A 1 266 ? 0.994 9.985 -10.622 1.00 98.00 266 PHE A O 1
ATOM 1917 N N . ARG A 1 267 ? -0.752 10.055 -9.207 1.00 98.12 267 ARG A N 1
ATOM 1918 C CA . ARG A 1 267 ? -1.772 9.563 -10.159 1.00 98.12 267 ARG A CA 1
ATOM 1919 C C . ARG A 1 267 ? -1.362 8.302 -10.920 1.00 98.12 267 ARG A C 1
ATOM 1921 O O . ARG A 1 267 ? -1.539 8.227 -12.130 1.00 98.12 267 ARG A O 1
ATOM 1928 N N . SER A 1 268 ? -0.751 7.342 -10.236 1.00 98.69 268 SER A N 1
ATOM 1929 C CA . SER A 1 268 ? -0.167 6.161 -10.881 1.00 98.69 268 SER A CA 1
ATOM 1930 C C . SER A 1 268 ? -0.869 4.869 -10.472 1.00 98.69 268 SER A C 1
ATOM 1932 O O . SER A 1 268 ? -1.519 4.798 -9.428 1.00 98.69 268 SER A O 1
ATOM 1934 N N . VAL A 1 269 ? -0.755 3.844 -11.314 1.00 98.88 269 VAL A N 1
ATOM 1935 C CA . VAL A 1 269 ? -1.387 2.535 -11.116 1.00 98.88 269 VAL A CA 1
ATOM 1936 C C . VAL A 1 269 ? -0.328 1.461 -10.900 1.00 98.88 269 VAL A C 1
ATOM 1938 O O . VAL A 1 269 ? 0.613 1.348 -11.682 1.00 98.88 269 VAL A O 1
ATOM 1941 N N . PHE A 1 270 ? -0.533 0.640 -9.875 1.00 98.88 270 PHE A N 1
ATOM 1942 C CA . PHE A 1 270 ? 0.267 -0.531 -9.539 1.00 98.88 270 PHE A CA 1
ATOM 1943 C C . PHE A 1 270 ? -0.662 -1.742 -9.517 1.00 98.88 270 PHE A C 1
ATOM 1945 O O . PHE A 1 270 ? -1.638 -1.763 -8.763 1.00 98.88 270 PHE A O 1
ATOM 1952 N N . GLU A 1 271 ? -0.417 -2.729 -10.371 1.00 98.88 271 GLU A N 1
ATOM 1953 C CA . GLU A 1 271 ? -1.353 -3.841 -10.552 1.00 98.88 271 GLU A CA 1
ATOM 1954 C C . GLU A 1 271 ? -0.641 -5.174 -10.752 1.00 98.88 271 GLU A C 1
ATOM 1956 O O . GLU A 1 271 ? 0.247 -5.283 -11.594 1.00 98.88 271 GLU A O 1
ATOM 1961 N N . ASN A 1 272 ? -1.089 -6.211 -10.042 1.00 98.81 272 ASN A N 1
ATOM 1962 C CA . ASN A 1 272 ? -0.596 -7.577 -10.227 1.00 98.81 272 ASN A CA 1
ATOM 1963 C C . ASN A 1 272 ? 0.931 -7.665 -10.032 1.00 98.81 272 ASN A C 1
ATOM 1965 O O . ASN A 1 272 ? 1.676 -8.012 -10.950 1.00 98.81 272 ASN A O 1
ATOM 1969 N N . ILE A 1 273 ? 1.387 -7.276 -8.840 1.00 98.88 273 ILE A N 1
ATOM 1970 C CA . ILE A 1 273 ? 2.804 -7.263 -8.456 1.00 98.88 273 ILE A CA 1
ATOM 1971 C C . ILE A 1 273 ? 3.023 -8.313 -7.366 1.00 98.88 273 ILE A C 1
ATOM 1973 O O . ILE A 1 273 ? 2.322 -8.315 -6.357 1.00 98.88 273 ILE A O 1
ATOM 1977 N N . GLU A 1 274 ? 4.012 -9.179 -7.560 1.00 98.88 274 GLU A N 1
ATOM 1978 C CA . GLU A 1 274 ? 4.429 -10.187 -6.583 1.00 98.88 274 GLU A CA 1
ATOM 1979 C C . GLU A 1 274 ? 5.825 -9.840 -6.056 1.00 98.88 274 GLU A C 1
ATOM 1981 O O . GLU A 1 274 ? 6.766 -9.646 -6.826 1.00 98.88 274 GLU A O 1
ATOM 1986 N N . VAL A 1 275 ? 5.965 -9.743 -4.739 1.00 98.88 275 VAL A N 1
ATOM 1987 C CA . VAL A 1 275 ? 7.221 -9.454 -4.049 1.00 98.88 275 VAL A CA 1
ATOM 1988 C C . VAL A 1 275 ? 7.511 -10.599 -3.089 1.00 98.88 275 VAL A C 1
ATOM 1990 O O . VAL A 1 275 ? 6.644 -10.957 -2.298 1.00 98.88 275 VAL A O 1
ATOM 1993 N N . GLY A 1 276 ? 8.722 -11.154 -3.125 1.00 98.56 276 GLY A N 1
ATOM 1994 C CA . GLY A 1 276 ? 9.090 -12.250 -2.231 1.00 98.56 276 GLY A CA 1
ATOM 1995 C C . GLY A 1 276 ? 10.561 -12.263 -1.844 1.00 98.56 276 GLY A C 1
ATOM 1996 O O . GLY A 1 276 ? 11.432 -11.910 -2.639 1.00 98.56 276 GLY A O 1
ATOM 1997 N N . GLY A 1 277 ? 10.848 -12.677 -0.611 1.00 98.44 277 GLY A N 1
ATOM 1998 C CA . GLY A 1 277 ? 12.214 -12.866 -0.122 1.00 98.44 277 GLY A CA 1
ATOM 1999 C C . GLY A 1 277 ? 12.985 -11.569 0.130 1.00 98.44 277 GLY A C 1
ATOM 2000 O O . GLY A 1 277 ? 14.215 -11.602 0.177 1.00 98.44 277 GLY A O 1
ATOM 2001 N N . VAL A 1 278 ? 12.291 -10.437 0.268 1.00 98.69 278 VAL A N 1
ATOM 2002 C CA . VAL A 1 278 ? 12.876 -9.111 0.528 1.00 98.69 278 VAL A CA 1
ATOM 2003 C C . VAL A 1 278 ? 12.789 -8.750 2.017 1.00 98.69 278 VAL A C 1
ATOM 2005 O O . VAL A 1 278 ? 11.933 -9.270 2.723 1.00 98.69 278 VAL A O 1
ATOM 2008 N N . GLY A 1 279 ? 13.631 -7.834 2.508 1.00 98.31 279 GLY A N 1
ATOM 2009 C CA . GLY A 1 279 ? 13.427 -7.256 3.840 1.00 98.31 279 GLY A CA 1
ATOM 2010 C C . GLY A 1 279 ? 12.265 -6.278 3.955 1.00 98.31 279 GLY A C 1
ATOM 2011 O O . GLY A 1 279 ? 11.556 -6.315 4.950 1.00 98.31 279 GLY A O 1
ATOM 2012 N N . ASN A 1 280 ? 12.025 -5.438 2.943 1.00 98.75 280 ASN A N 1
ATOM 2013 C CA . ASN A 1 280 ? 10.889 -4.515 2.941 1.00 98.75 280 ASN A CA 1
ATOM 2014 C C . ASN A 1 280 ? 10.138 -4.555 1.608 1.00 98.75 280 ASN A C 1
ATOM 2016 O O . ASN A 1 280 ? 10.746 -4.680 0.539 1.00 98.75 280 ASN A O 1
ATOM 2020 N N . GLY A 1 281 ? 8.815 -4.424 1.671 1.00 98.75 281 GLY A N 1
ATOM 2021 C CA . GLY A 1 281 ? 7.930 -4.475 0.513 1.00 98.75 281 GLY A CA 1
ATOM 2022 C C . GLY A 1 281 ? 7.874 -3.148 -0.234 1.00 98.75 281 GLY A C 1
ATOM 2023 O O . GLY A 1 281 ? 8.745 -2.832 -1.050 1.00 98.75 281 GLY A O 1
ATOM 2024 N N . VAL A 1 282 ? 6.828 -2.368 0.028 1.00 98.88 282 VAL A N 1
ATOM 2025 C CA . VAL A 1 282 ? 6.516 -1.129 -0.689 1.00 98.88 282 VAL A CA 1
ATOM 2026 C C . VAL A 1 282 ? 6.543 0.059 0.251 1.00 98.88 282 VAL A C 1
ATOM 2028 O O . VAL A 1 282 ? 5.822 0.078 1.241 1.00 98.88 282 VAL A O 1
ATOM 2031 N N . ARG A 1 283 ? 7.296 1.092 -0.121 1.00 98.69 283 ARG A N 1
ATOM 2032 C CA . ARG A 1 283 ? 7.288 2.400 0.523 1.00 98.69 283 ARG A CA 1
ATOM 2033 C C . ARG A 1 283 ? 6.903 3.477 -0.471 1.00 98.69 283 ARG A C 1
ATOM 2035 O O . ARG A 1 283 ? 7.561 3.627 -1.499 1.00 98.69 283 ARG A O 1
ATOM 2042 N N . MET A 1 284 ? 5.889 4.263 -0.136 1.00 98.69 284 MET A N 1
ATOM 2043 C CA . MET A 1 284 ? 5.544 5.497 -0.841 1.00 98.69 284 MET A CA 1
ATOM 2044 C C . MET A 1 284 ? 5.671 6.680 0.111 1.00 98.69 284 MET A C 1
ATOM 2046 O O . MET A 1 284 ? 5.158 6.624 1.229 1.00 98.69 284 MET A O 1
ATOM 2050 N N . PHE A 1 285 ? 6.350 7.749 -0.301 1.00 98.38 285 PHE A N 1
ATOM 2051 C CA . PHE A 1 285 ? 6.604 8.871 0.599 1.00 98.38 285 PHE A CA 1
ATOM 2052 C C . PHE A 1 285 ? 6.636 10.223 -0.101 1.00 98.38 285 PHE A C 1
ATOM 2054 O O . PHE A 1 285 ? 7.005 10.304 -1.266 1.00 98.38 285 PHE A O 1
ATOM 2061 N N . SER A 1 286 ? 6.267 11.293 0.608 1.00 97.50 286 SER A N 1
ATOM 2062 C CA . SER A 1 286 ? 6.447 12.658 0.098 1.00 97.50 286 SER A CA 1
ATOM 2063 C C . SER A 1 286 ? 7.863 13.168 0.339 1.00 97.50 286 SER A C 1
ATOM 2065 O O . SER A 1 286 ? 8.341 13.164 1.473 1.00 97.50 286 SER A O 1
ATOM 2067 N N . GLU A 1 287 ? 8.513 13.651 -0.717 1.00 96.81 287 GLU A N 1
ATOM 2068 C CA . GLU A 1 287 ? 9.864 14.226 -0.663 1.00 96.81 287 GLU A CA 1
ATOM 2069 C C . GLU A 1 287 ? 9.878 15.743 -0.432 1.00 96.81 287 GLU A C 1
ATOM 2071 O O . GLU A 1 287 ? 10.941 16.306 -0.172 1.00 96.81 287 GLU A O 1
ATOM 2076 N N . HIS A 1 288 ? 8.725 16.421 -0.506 1.00 96.25 288 HIS A N 1
ATOM 2077 C CA . HIS A 1 288 ? 8.671 17.882 -0.449 1.00 96.25 288 HIS A CA 1
ATOM 2078 C C . HIS A 1 288 ? 7.461 18.408 0.331 1.00 96.25 288 HIS A C 1
ATOM 2080 O O . HIS A 1 288 ? 6.344 17.943 0.131 1.00 96.25 288 HIS A O 1
ATOM 2086 N N . ALA A 1 289 ? 7.671 19.412 1.188 1.00 95.94 289 ALA A N 1
ATOM 2087 C CA . ALA A 1 289 ? 6.634 19.965 2.069 1.00 95.94 289 ALA A CA 1
ATOM 2088 C C . ALA A 1 289 ? 5.500 20.686 1.318 1.00 95.94 289 ALA A C 1
ATOM 2090 O O . ALA A 1 289 ? 4.352 20.650 1.754 1.00 95.94 289 ALA A O 1
ATOM 2091 N N . ASP A 1 290 ? 5.809 21.296 0.171 1.00 94.38 290 ASP A N 1
ATOM 2092 C CA . ASP A 1 290 ? 4.833 22.035 -0.647 1.00 94.38 290 ASP A CA 1
ATOM 2093 C C . ASP A 1 290 ? 4.035 21.143 -1.613 1.00 94.38 290 ASP A C 1
ATOM 2095 O O . ASP A 1 290 ? 3.275 21.641 -2.445 1.00 94.38 290 ASP A O 1
ATOM 2099 N N . PHE A 1 291 ? 4.212 19.821 -1.539 1.00 94.69 291 PHE A N 1
ATOM 2100 C CA . PHE A 1 291 ? 3.523 18.883 -2.410 1.00 94.69 291 PHE A CA 1
ATOM 2101 C C . PHE A 1 291 ? 2.900 17.730 -1.630 1.00 94.69 291 PHE A C 1
ATOM 2103 O O . PHE A 1 291 ? 3.505 17.140 -0.732 1.00 94.69 291 PHE A O 1
ATOM 2110 N N . ASN A 1 292 ? 1.680 17.388 -2.037 1.00 95.81 292 ASN A N 1
ATOM 2111 C CA . ASN A 1 292 ? 0.941 16.244 -1.531 1.00 95.81 292 ASN A CA 1
ATOM 2112 C C . ASN A 1 292 ? 0.878 15.178 -2.637 1.00 95.81 292 ASN A C 1
ATOM 2114 O O . ASN A 1 292 ? -0.073 15.182 -3.426 1.00 95.81 292 ASN A O 1
ATOM 2118 N N . PRO A 1 293 ? 1.921 14.333 -2.775 1.00 96.75 293 PRO A N 1
ATOM 2119 C CA . PRO A 1 293 ? 1.891 13.200 -3.688 1.00 96.75 293 PRO A CA 1
ATOM 2120 C C . PRO A 1 293 ? 0.841 12.184 -3.247 1.00 96.75 293 PRO A C 1
ATOM 2122 O O . PRO A 1 293 ? 0.419 12.160 -2.088 1.00 96.75 293 PRO A O 1
ATOM 2125 N N . GLY A 1 294 ? 0.407 11.337 -4.178 1.00 97.75 294 GLY A N 1
ATOM 2126 C CA . GLY A 1 294 ? -0.804 10.570 -3.950 1.00 97.75 294 GLY A CA 1
ATOM 2127 C C . GLY A 1 294 ? -1.587 10.202 -5.196 1.00 97.75 294 GLY A C 1
ATOM 2128 O O . GLY A 1 294 ? -1.038 10.054 -6.293 1.00 97.75 294 GLY A O 1
ATOM 2129 N N . ASP A 1 295 ? -2.898 10.065 -5.011 1.00 98.44 295 ASP A N 1
ATOM 2130 C CA . ASP A 1 295 ? -3.863 9.669 -6.042 1.00 98.44 295 ASP A CA 1
ATOM 2131 C C . ASP A 1 295 ? -3.491 8.345 -6.740 1.00 98.44 295 ASP A C 1
ATOM 2133 O O . ASP A 1 295 ? -3.839 8.121 -7.903 1.00 98.44 295 ASP A O 1
ATOM 2137 N N . CYS A 1 296 ? -2.746 7.463 -6.067 1.00 98.75 296 CYS A N 1
ATOM 2138 C CA . CYS A 1 296 ? -2.328 6.196 -6.652 1.00 98.75 296 CYS A CA 1
ATOM 2139 C C . CYS A 1 296 ? -3.356 5.088 -6.399 1.00 98.75 296 CYS A C 1
ATOM 2141 O O . CYS A 1 296 ? -4.010 5.031 -5.355 1.00 98.75 296 CYS A O 1
ATOM 2143 N N . VAL A 1 297 ? -3.463 4.166 -7.354 1.00 98.81 297 VAL A N 1
ATOM 2144 C CA . VAL A 1 297 ? -4.263 2.946 -7.222 1.00 98.81 297 VAL A CA 1
ATOM 2145 C C . VAL A 1 297 ? -3.326 1.754 -7.191 1.00 98.81 297 VAL A C 1
ATOM 2147 O O . VAL A 1 297 ? -2.569 1.529 -8.131 1.00 98.81 297 VAL A O 1
ATOM 2150 N N . ILE A 1 298 ? -3.402 0.982 -6.116 1.00 98.81 298 ILE A N 1
ATOM 2151 C CA . ILE A 1 298 ? -2.645 -0.242 -5.918 1.00 98.81 298 ILE A CA 1
ATOM 2152 C C . ILE A 1 298 ? -3.644 -1.393 -5.839 1.00 98.81 298 ILE A C 1
ATOM 2154 O O . ILE A 1 298 ? -4.595 -1.366 -5.052 1.00 98.81 298 ILE A O 1
ATOM 2158 N N . SER A 1 299 ? -3.469 -2.402 -6.685 1.00 98.81 299 SER A N 1
ATOM 2159 C CA . SER A 1 299 ? -4.397 -3.526 -6.772 1.00 98.81 299 SER A CA 1
ATOM 2160 C C . SER A 1 299 ? -3.684 -4.851 -6.987 1.00 98.81 299 SER A C 1
ATOM 2162 O O . SER A 1 299 ? -2.759 -4.929 -7.792 1.00 98.81 299 SER A O 1
ATOM 2164 N N . ARG A 1 300 ? -4.135 -5.905 -6.295 1.00 98.56 300 ARG A N 1
ATOM 2165 C CA . ARG A 1 300 ? -3.584 -7.266 -6.426 1.00 98.56 300 ARG A CA 1
ATOM 2166 C C . ARG A 1 300 ? -2.065 -7.275 -6.240 1.00 98.56 300 ARG A C 1
ATOM 2168 O O . ARG A 1 300 ? -1.321 -7.640 -7.151 1.00 98.56 300 ARG A O 1
ATOM 2175 N N . ILE A 1 301 ? -1.619 -6.804 -5.084 1.00 98.81 301 ILE A N 1
ATOM 2176 C CA . ILE A 1 301 ? -0.208 -6.832 -4.708 1.00 98.81 301 ILE A CA 1
ATOM 2177 C C . ILE A 1 301 ? -0.017 -7.850 -3.590 1.00 98.81 301 ILE A C 1
ATOM 2179 O O . ILE A 1 301 ? -0.796 -7.868 -2.640 1.00 98.81 301 ILE A O 1
ATOM 2183 N N . PHE A 1 302 ? 0.993 -8.702 -3.733 1.00 98.81 302 PHE A N 1
ATOM 2184 C CA . PHE A 1 302 ? 1.374 -9.690 -2.730 1.00 98.81 302 PHE A CA 1
ATOM 2185 C C . PHE A 1 302 ? 2.813 -9.432 -2.287 1.00 98.81 302 PHE A C 1
ATOM 2187 O O . PHE A 1 302 ? 3.695 -9.305 -3.138 1.00 98.81 302 PHE A O 1
ATOM 2194 N N . VAL A 1 303 ? 3.045 -9.342 -0.978 1.00 98.88 303 VAL A N 1
ATOM 2195 C CA . VAL A 1 303 ? 4.364 -9.074 -0.391 1.00 98.88 303 VAL A CA 1
ATOM 2196 C C . VAL A 1 303 ? 4.714 -10.129 0.653 1.00 98.88 303 VAL A C 1
ATOM 2198 O O . VAL A 1 303 ? 4.058 -10.218 1.684 1.00 98.88 303 VAL A O 1
ATOM 2201 N N . ASP A 1 304 ? 5.794 -10.870 0.427 1.00 98.75 304 ASP A N 1
ATOM 2202 C CA . ASP A 1 304 ? 6.377 -11.795 1.402 1.00 98.75 304 ASP A CA 1
ATOM 2203 C C . ASP A 1 304 ? 7.751 -11.287 1.857 1.00 98.75 304 ASP A C 1
ATOM 2205 O O . ASP A 1 304 ? 8.711 -11.250 1.070 1.00 98.75 304 ASP A O 1
ATOM 2209 N N . ILE A 1 305 ? 7.829 -10.847 3.116 1.00 98.62 305 ILE A N 1
ATOM 2210 C CA . ILE A 1 305 ? 9.063 -10.339 3.722 1.00 98.62 305 ILE A CA 1
ATOM 2211 C C . ILE A 1 305 ? 9.704 -11.379 4.639 1.00 98.62 305 ILE A C 1
ATOM 2213 O O . ILE A 1 305 ? 9.028 -12.102 5.367 1.00 98.62 305 ILE A O 1
ATOM 2217 N N . VAL A 1 306 ? 11.034 -11.443 4.628 1.00 98.19 306 VAL A N 1
ATOM 2218 C CA . VAL A 1 306 ? 11.795 -12.475 5.363 1.00 98.19 306 VAL A CA 1
ATOM 2219 C C . VAL A 1 306 ? 12.760 -11.924 6.407 1.00 98.19 306 VAL A C 1
ATOM 2221 O O . VAL A 1 306 ? 13.324 -12.704 7.168 1.00 98.19 306 VAL A O 1
ATOM 2224 N N . SER A 1 307 ? 12.984 -10.611 6.439 1.00 97.31 307 SER A N 1
ATOM 2225 C CA . SER A 1 307 ? 13.919 -9.986 7.379 1.00 97.31 307 SER A CA 1
ATOM 2226 C C . SER A 1 307 ? 13.218 -9.535 8.650 1.00 97.31 307 SER A C 1
ATOM 2228 O O . SER A 1 307 ? 12.079 -9.079 8.597 1.00 97.31 307 SER A O 1
ATOM 2230 N N . ASP A 1 308 ? 13.933 -9.599 9.771 1.00 97.50 308 ASP A N 1
ATOM 2231 C CA . ASP A 1 308 ? 13.467 -9.037 11.037 1.00 97.50 308 ASP A CA 1
ATOM 2232 C C . ASP A 1 308 ? 13.287 -7.515 10.927 1.00 97.50 308 ASP A C 1
ATOM 2234 O O . ASP A 1 308 ? 14.073 -6.823 10.270 1.00 97.50 308 ASP A O 1
ATOM 2238 N N . GLY A 1 309 ? 12.259 -6.982 11.586 1.00 97.56 309 GLY A N 1
ATOM 2239 C CA . GLY A 1 309 ? 11.927 -5.557 11.581 1.00 97.56 309 GLY A CA 1
ATOM 2240 C C . GLY A 1 309 ? 11.432 -5.031 10.232 1.00 97.56 309 GLY A C 1
ATOM 2241 O O . GLY A 1 309 ? 11.385 -3.816 10.037 1.00 97.56 309 GLY A O 1
ATOM 2242 N N . GLY A 1 310 ? 11.124 -5.919 9.284 1.00 98.38 310 GLY A N 1
ATOM 2243 C CA . GLY A 1 310 ? 10.688 -5.550 7.947 1.00 98.38 310 GLY A CA 1
ATOM 2244 C C . GLY A 1 310 ? 9.279 -4.958 7.919 1.00 98.38 310 GLY A C 1
ATOM 2245 O O . GLY A 1 310 ? 8.430 -5.256 8.764 1.00 98.38 310 GLY A O 1
ATOM 2246 N N . ILE A 1 311 ? 9.015 -4.129 6.909 1.00 98.81 311 ILE A N 1
ATOM 2247 C CA . ILE A 1 311 ? 7.700 -3.515 6.689 1.00 98.81 311 ILE A CA 1
ATOM 2248 C C . ILE A 1 311 ? 7.167 -3.927 5.316 1.00 98.81 311 ILE A C 1
ATOM 2250 O O . ILE A 1 311 ? 7.841 -3.738 4.298 1.00 98.81 311 ILE A O 1
ATOM 2254 N N . ALA A 1 312 ? 5.945 -4.463 5.261 1.00 98.75 312 ALA A N 1
ATOM 2255 C CA . ALA A 1 312 ? 5.343 -4.857 3.986 1.00 98.75 312 ALA A CA 1
ATOM 2256 C C . ALA A 1 312 ? 4.811 -3.646 3.200 1.00 98.75 312 ALA A C 1
ATOM 2258 O O . ALA A 1 312 ? 5.129 -3.500 2.017 1.00 98.75 312 ALA A O 1
ATOM 2259 N N . TYR A 1 313 ? 4.065 -2.750 3.852 1.00 98.81 313 TYR A N 1
ATOM 2260 C CA . TYR A 1 313 ? 3.513 -1.541 3.239 1.00 98.81 313 TYR A CA 1
ATOM 2261 C C . TYR A 1 313 ? 3.759 -0.310 4.117 1.00 98.81 313 TYR A C 1
ATOM 2263 O O . TYR A 1 313 ? 3.200 -0.204 5.203 1.00 98.81 313 TYR A O 1
ATOM 2271 N N . GLU A 1 314 ? 4.542 0.654 3.637 1.00 98.75 314 GLU A N 1
ATOM 2272 C CA . GLU A 1 314 ? 4.763 1.943 4.296 1.00 98.75 314 GLU A CA 1
ATOM 2273 C C . GLU A 1 314 ? 4.224 3.096 3.439 1.00 98.75 314 GLU A C 1
ATOM 2275 O O . GLU A 1 314 ? 4.588 3.255 2.269 1.00 98.75 314 GLU A O 1
ATOM 2280 N N . VAL A 1 315 ? 3.401 3.955 4.043 1.00 98.50 315 VAL A N 1
ATOM 2281 C CA . VAL A 1 315 ? 3.042 5.257 3.467 1.00 98.50 315 VAL A CA 1
ATOM 2282 C C . VAL A 1 315 ? 3.495 6.364 4.407 1.00 98.50 315 VAL A C 1
ATOM 2284 O O . VAL A 1 315 ? 2.936 6.529 5.491 1.00 98.50 315 VAL A O 1
ATOM 2287 N N . ALA A 1 316 ? 4.493 7.143 3.993 1.00 97.81 316 ALA A N 1
ATOM 2288 C CA . ALA A 1 316 ? 5.151 8.118 4.857 1.00 97.81 316 ALA A CA 1
ATOM 2289 C C . ALA A 1 316 ? 5.015 9.568 4.377 1.00 97.81 316 ALA A C 1
ATOM 2291 O O . ALA A 1 316 ? 5.067 9.867 3.187 1.00 97.81 316 ALA A O 1
ATOM 2292 N N . SER A 1 317 ? 4.920 10.498 5.325 1.00 96.75 317 SER A N 1
ATOM 2293 C CA . SER A 1 317 ? 4.877 11.947 5.071 1.00 96.75 317 SER A CA 1
ATOM 2294 C C . SER A 1 317 ? 6.058 12.664 5.739 1.00 96.75 317 SER A C 1
ATOM 2296 O O . SER A 1 317 ? 5.843 13.521 6.593 1.00 96.75 317 SER A O 1
ATOM 2298 N N . PRO A 1 318 ? 7.324 12.313 5.425 1.00 95.88 318 PRO A N 1
ATOM 2299 C CA . PRO A 1 318 ? 8.477 12.909 6.103 1.00 95.88 318 PRO A CA 1
ATOM 2300 C C . PRO A 1 318 ? 8.679 14.399 5.772 1.00 95.88 318 PRO A C 1
ATOM 2302 O O . PRO A 1 318 ? 9.388 15.081 6.510 1.00 95.88 318 PRO A O 1
ATOM 2305 N N . ALA A 1 319 ? 8.078 14.905 4.687 1.00 94.38 319 ALA A N 1
ATOM 2306 C CA . ALA A 1 319 ? 8.133 16.313 4.292 1.00 94.38 319 ALA A CA 1
ATOM 2307 C C . ALA A 1 319 ? 6.733 16.903 4.041 1.00 94.38 319 ALA A C 1
ATOM 2309 O O . ALA A 1 319 ? 6.275 17.735 4.820 1.00 94.38 319 ALA A O 1
ATOM 2310 N N . GLY A 1 320 ? 6.057 16.493 2.962 1.00 94.25 320 GLY A N 1
ATOM 2311 C CA . GLY A 1 320 ? 4.658 16.849 2.668 1.00 94.25 320 GLY A CA 1
ATOM 2312 C C . GLY A 1 320 ? 3.699 15.705 2.986 1.00 94.25 320 GLY A C 1
ATOM 2313 O O . GLY A 1 320 ? 4.133 14.667 3.476 1.00 94.25 320 GLY A O 1
ATOM 2314 N N . THR A 1 321 ? 2.405 15.853 2.684 1.00 96.75 321 THR A N 1
ATOM 2315 C CA . THR A 1 321 ? 1.409 14.815 3.012 1.00 96.75 321 THR A CA 1
ATOM 2316 C C . THR A 1 321 ? 1.261 13.821 1.867 1.00 96.75 321 THR A C 1
ATOM 2318 O O . THR A 1 321 ? 0.714 14.162 0.823 1.00 96.75 321 THR A O 1
ATOM 2321 N N . MET A 1 322 ? 1.678 12.571 2.071 1.00 97.81 322 MET A N 1
ATOM 2322 C CA . MET A 1 322 ? 1.337 11.489 1.146 1.00 97.81 322 MET A CA 1
ATOM 2323 C C . MET A 1 322 ? -0.133 11.104 1.358 1.00 97.81 322 MET A C 1
ATOM 2325 O O . MET A 1 322 ? -0.501 10.683 2.461 1.00 97.81 322 MET A O 1
ATOM 2329 N N . ASN A 1 323 ? -0.990 11.271 0.344 1.00 97.00 323 ASN A N 1
ATOM 2330 C CA . ASN A 1 323 ? -2.440 11.156 0.522 1.00 97.00 323 ASN A CA 1
ATOM 2331 C C . ASN A 1 323 ? -3.197 10.436 -0.607 1.00 97.00 323 ASN A C 1
ATOM 2333 O O . ASN A 1 323 ? -2.658 10.130 -1.662 1.00 97.00 323 ASN A O 1
ATOM 2337 N N . GLN A 1 324 ? -4.468 10.118 -0.349 1.00 97.81 324 GLN A N 1
ATOM 2338 C CA . GLN A 1 324 ? -5.447 9.679 -1.357 1.00 97.81 324 GLN A CA 1
ATOM 2339 C C . GLN A 1 324 ? -5.069 8.421 -2.159 1.00 97.81 324 GLN A C 1
ATOM 2341 O O . GLN A 1 324 ? -5.562 8.233 -3.273 1.00 97.81 324 GLN A O 1
ATOM 2346 N N . ASN A 1 325 ? -4.247 7.525 -1.605 1.00 98.69 325 ASN A N 1
ATOM 2347 C CA . ASN A 1 325 ? -3.961 6.256 -2.272 1.00 98.69 325 ASN A CA 1
ATOM 2348 C C . ASN A 1 325 ? -4.995 5.197 -1.899 1.00 98.69 325 ASN A C 1
ATOM 2350 O O . ASN A 1 325 ? -5.488 5.129 -0.767 1.00 98.69 325 ASN A O 1
ATOM 2354 N N . ASN A 1 326 ? -5.305 4.351 -2.874 1.00 98.81 326 ASN A N 1
ATOM 2355 C CA . ASN A 1 326 ? -6.299 3.305 -2.748 1.00 98.81 326 ASN A CA 1
ATOM 2356 C C . ASN A 1 326 ? -5.668 1.932 -2.991 1.00 98.81 326 ASN A C 1
ATOM 2358 O O . ASN A 1 326 ? -5.244 1.634 -4.104 1.00 98.81 326 ASN A O 1
ATOM 2362 N N . TRP A 1 327 ? -5.652 1.105 -1.955 1.00 98.75 327 TRP A N 1
ATOM 2363 C CA . TRP A 1 327 ? -5.051 -0.220 -1.903 1.00 98.75 327 TRP A CA 1
ATOM 2364 C C . TRP A 1 327 ? -6.150 -1.275 -1.847 1.00 98.75 327 TRP A C 1
ATOM 2366 O O . TRP A 1 327 ? -6.971 -1.287 -0.931 1.00 98.75 327 TRP A O 1
ATOM 2376 N N . SER A 1 328 ? -6.164 -2.170 -2.827 1.00 98.75 328 SER A N 1
ATOM 2377 C CA . SER A 1 328 ? -7.186 -3.204 -2.986 1.00 98.75 328 SER A CA 1
ATOM 2378 C C . SER A 1 328 ? -6.547 -4.569 -3.169 1.00 98.75 328 SER A C 1
ATOM 2380 O O . SER A 1 328 ? -5.648 -4.712 -3.996 1.00 98.75 328 SER A O 1
ATOM 2382 N N . MET A 1 329 ? -6.996 -5.578 -2.416 1.00 98.19 329 MET A N 1
ATOM 2383 C CA . MET A 1 329 ? -6.345 -6.900 -2.428 1.00 98.19 329 MET A CA 1
ATOM 2384 C C . MET A 1 329 ? -4.821 -6.772 -2.229 1.00 98.19 329 MET A C 1
ATOM 2386 O O . MET A 1 329 ? -4.031 -7.257 -3.040 1.00 98.19 329 MET A O 1
ATOM 2390 N N . ALA A 1 330 ? -4.429 -6.002 -1.209 1.00 98.56 330 ALA A N 1
ATOM 2391 C CA . ALA A 1 330 ? -3.049 -5.911 -0.752 1.00 98.56 330 ALA A CA 1
ATOM 2392 C C . ALA A 1 330 ? -2.841 -7.004 0.297 1.00 98.56 330 ALA A C 1
ATOM 2394 O O . ALA A 1 330 ? -3.424 -6.954 1.380 1.00 98.56 330 ALA A O 1
ATOM 2395 N N . GLU A 1 331 ? -2.079 -8.022 -0.064 1.00 98.75 331 GLU A N 1
ATOM 2396 C CA . GLU A 1 331 ? -1.860 -9.212 0.748 1.00 98.75 331 GLU A CA 1
ATOM 2397 C C . GLU A 1 331 ? -0.403 -9.252 1.185 1.00 98.75 331 GLU A C 1
ATOM 2399 O O . GLU A 1 331 ? 0.487 -8.927 0.398 1.00 98.75 331 GLU A O 1
ATOM 2404 N N . ALA A 1 332 ? -0.135 -9.603 2.435 1.00 98.75 332 ALA A N 1
ATOM 2405 C CA . ALA A 1 332 ? 1.236 -9.745 2.880 1.00 98.75 332 ALA A CA 1
ATOM 2406 C C . ALA A 1 332 ? 1.423 -10.831 3.931 1.00 98.75 332 ALA A C 1
ATOM 2408 O O . ALA A 1 332 ? 0.517 -11.141 4.706 1.00 98.75 332 ALA A O 1
ATOM 2409 N N . HIS A 1 333 ? 2.641 -11.357 3.951 1.00 98.69 333 HIS A N 1
ATOM 2410 C CA . HIS A 1 333 ? 3.128 -12.352 4.887 1.00 98.69 333 HIS A CA 1
ATOM 2411 C C . HIS A 1 333 ? 4.517 -11.937 5.397 1.00 98.69 333 HIS A C 1
ATOM 2413 O O . HIS A 1 333 ? 5.297 -11.335 4.652 1.00 98.69 333 HIS A O 1
ATOM 2419 N N . ALA A 1 334 ? 4.827 -12.249 6.656 1.00 98.25 334 ALA A N 1
ATOM 2420 C CA . ALA A 1 334 ? 6.151 -12.035 7.232 1.00 98.25 334 ALA A CA 1
ATOM 2421 C C . ALA A 1 334 ? 6.729 -13.304 7.862 1.00 98.25 334 ALA A C 1
ATOM 2423 O O . ALA A 1 334 ? 6.106 -13.948 8.702 1.00 98.25 334 ALA A O 1
ATOM 2424 N N . ALA A 1 335 ? 7.979 -13.623 7.532 1.00 97.19 335 ALA A N 1
ATOM 2425 C CA . ALA A 1 335 ? 8.736 -14.680 8.199 1.00 97.19 335 ALA A CA 1
ATOM 2426 C C . ALA A 1 335 ? 9.656 -14.156 9.321 1.00 97.19 335 ALA A C 1
ATOM 2428 O O . ALA A 1 335 ? 9.860 -14.881 10.293 1.00 97.19 335 ALA A O 1
ATOM 2429 N N . GLY A 1 336 ? 10.165 -12.921 9.225 1.00 95.12 336 GLY A N 1
ATOM 2430 C CA . GLY A 1 336 ? 11.080 -12.320 10.215 1.00 95.12 336 GLY A CA 1
ATOM 2431 C C . GLY A 1 336 ? 10.376 -11.713 11.432 1.00 95.12 336 GLY A C 1
ATOM 2432 O O . GLY A 1 336 ? 9.228 -11.294 11.336 1.00 95.12 336 GLY A O 1
ATOM 2433 N N . ASP A 1 337 ? 11.050 -11.646 12.575 1.00 96.44 337 ASP A N 1
ATOM 2434 C CA . ASP A 1 337 ? 10.474 -11.148 13.834 1.00 96.44 337 ASP A CA 1
ATOM 2435 C C . ASP A 1 337 ? 10.391 -9.613 13.878 1.00 96.44 337 ASP A C 1
ATOM 2437 O O . ASP A 1 337 ? 11.152 -8.915 13.212 1.00 96.44 337 ASP A O 1
ATOM 2441 N N . GLY A 1 338 ? 9.486 -9.054 14.684 1.00 96.81 338 GLY A N 1
ATOM 2442 C CA . GLY A 1 338 ? 9.303 -7.604 14.816 1.00 96.81 338 GLY A CA 1
ATOM 2443 C C . GLY A 1 338 ? 8.782 -6.911 13.551 1.00 96.81 338 GLY A C 1
ATOM 2444 O O . GLY A 1 338 ? 9.022 -5.717 13.376 1.00 96.81 338 GLY A O 1
ATOM 2445 N N . CYS A 1 339 ? 8.118 -7.639 12.652 1.00 98.12 339 CYS A N 1
ATOM 2446 C CA . CYS A 1 339 ? 7.652 -7.097 11.377 1.00 98.12 339 CYS A CA 1
ATOM 2447 C C . CYS A 1 339 ? 6.334 -6.322 11.502 1.00 98.12 339 CYS A C 1
ATOM 2449 O O . CYS A 1 339 ? 5.457 -6.677 12.297 1.00 98.12 339 CYS A O 1
ATOM 2451 N N . THR A 1 340 ? 6.150 -5.338 10.615 1.00 98.69 340 THR A N 1
ATOM 2452 C CA . THR A 1 340 ? 4.908 -4.559 10.496 1.00 98.69 340 THR A CA 1
ATOM 2453 C C . THR A 1 340 ? 4.242 -4.767 9.135 1.00 98.69 340 THR A C 1
ATOM 2455 O O . THR A 1 340 ? 4.870 -4.620 8.085 1.00 98.69 340 THR A O 1
ATOM 2458 N N . GLY A 1 341 ? 2.945 -5.079 9.135 1.00 98.62 341 GLY A N 1
ATOM 2459 C CA . GLY A 1 341 ? 2.165 -5.268 7.912 1.00 98.62 341 GLY A CA 1
ATOM 2460 C C . GLY A 1 341 ? 1.959 -3.949 7.174 1.00 98.62 341 GLY A C 1
ATOM 2461 O O . GLY A 1 341 ? 2.451 -3.756 6.062 1.00 98.62 341 GLY A O 1
ATOM 2462 N N . ILE A 1 342 ? 1.248 -3.019 7.805 1.00 98.81 342 ILE A N 1
ATOM 2463 C CA . ILE A 1 342 ? 0.968 -1.690 7.258 1.00 98.81 342 ILE A CA 1
ATOM 2464 C C . ILE A 1 342 ? 1.436 -0.627 8.253 1.00 98.81 342 ILE A C 1
ATOM 2466 O O . ILE A 1 342 ? 0.921 -0.570 9.364 1.00 98.81 342 ILE A O 1
ATOM 2470 N N . LEU A 1 343 ? 2.357 0.245 7.838 1.00 98.75 343 LEU A N 1
ATOM 2471 C CA . LEU A 1 343 ? 2.821 1.405 8.599 1.00 98.75 343 LEU A CA 1
ATOM 2472 C C . LEU A 1 343 ? 2.430 2.710 7.897 1.00 98.75 343 LEU A C 1
ATOM 2474 O O . LEU A 1 343 ? 2.831 2.971 6.762 1.00 98.75 343 LEU A O 1
ATOM 2478 N N . ILE A 1 344 ? 1.690 3.570 8.592 1.00 98.44 344 ILE A N 1
ATOM 2479 C CA . ILE A 1 344 ? 1.213 4.852 8.075 1.00 98.44 344 ILE A CA 1
ATOM 2480 C C . ILE A 1 344 ? 1.740 6.010 8.923 1.00 98.44 344 ILE A C 1
ATOM 2482 O O . ILE A 1 344 ? 1.535 6.082 10.133 1.00 98.44 344 ILE A O 1
ATOM 2486 N N . ASN A 1 345 ? 2.376 6.952 8.231 1.00 95.81 345 ASN A N 1
ATOM 2487 C CA . ASN A 1 345 ? 2.712 8.299 8.684 1.00 95.81 345 ASN A CA 1
ATOM 2488 C C . ASN A 1 345 ? 2.114 9.330 7.715 1.00 95.81 345 ASN A C 1
ATOM 2490 O O . ASN A 1 345 ? 2.762 10.305 7.352 1.00 95.81 345 ASN A O 1
ATOM 2494 N N . GLY A 1 346 ? 0.928 9.061 7.177 1.00 91.00 346 GLY A N 1
ATOM 2495 C CA . GLY A 1 346 ? 0.262 9.869 6.159 1.00 91.00 346 GLY A CA 1
ATOM 2496 C C . GLY A 1 346 ? -1.249 9.873 6.332 1.00 91.00 346 GLY A C 1
ATOM 2497 O O . GLY A 1 346 ? -1.785 9.300 7.279 1.00 91.00 346 GLY A O 1
ATOM 2498 N N . SER A 1 347 ? -1.943 10.545 5.419 1.00 96.44 347 SER A N 1
ATOM 2499 C CA . SER A 1 347 ? -3.363 10.862 5.601 1.00 96.44 347 SER A CA 1
ATOM 2500 C C . SER A 1 347 ? -4.206 10.346 4.443 1.00 96.44 347 SER A C 1
ATOM 2502 O O . SER A 1 347 ? -3.744 10.285 3.308 1.00 96.44 347 SER A O 1
ATOM 2504 N N . SER A 1 348 ? -5.476 10.032 4.692 1.00 97.94 348 SER A N 1
ATOM 2505 C CA . SER A 1 348 ? -6.448 9.634 3.660 1.00 97.94 348 SER A CA 1
ATOM 2506 C C . SER A 1 348 ? -6.034 8.415 2.820 1.00 97.94 348 SER A C 1
ATOM 2508 O O . SER A 1 348 ? -6.313 8.361 1.621 1.00 97.94 348 SER A O 1
ATOM 2510 N N . GLN A 1 349 ? -5.367 7.437 3.434 1.00 98.56 349 GLN A N 1
ATOM 2511 C CA . GLN A 1 349 ? -5.054 6.145 2.824 1.00 98.56 349 GLN A CA 1
ATOM 2512 C C . GLN A 1 349 ? -6.238 5.192 2.968 1.00 98.56 349 GLN A C 1
ATOM 2514 O O . GLN A 1 349 ? -6.897 5.164 4.007 1.00 98.56 349 GLN A O 1
ATOM 2519 N N . ARG A 1 350 ? -6.515 4.387 1.940 1.00 98.81 350 ARG A N 1
ATOM 2520 C CA . ARG A 1 350 ? -7.578 3.379 1.997 1.00 98.81 350 ARG A CA 1
ATOM 2521 C C . ARG A 1 350 ? -7.042 2.002 1.650 1.00 98.81 350 ARG A C 1
ATOM 2523 O O . ARG A 1 350 ? -6.618 1.800 0.523 1.00 98.81 350 ARG A O 1
ATOM 2530 N N . PHE A 1 351 ? -7.158 1.060 2.575 1.00 98.75 351 PHE A N 1
ATOM 2531 C CA . PHE A 1 351 ? -6.914 -0.364 2.365 1.00 98.75 351 PHE A CA 1
ATOM 2532 C C . PHE A 1 351 ? -8.242 -1.108 2.443 1.00 98.75 351 PHE A C 1
ATOM 2534 O O . PHE A 1 351 ? -8.943 -1.007 3.447 1.00 98.75 351 PHE A O 1
ATOM 2541 N N . TRP A 1 352 ? -8.611 -1.839 1.392 1.00 98.19 352 TRP A N 1
ATOM 2542 C CA . TRP A 1 352 ? -9.849 -2.617 1.369 1.00 98.19 352 TRP A CA 1
ATOM 2543 C C . TRP A 1 352 ? -9.642 -4.019 0.810 1.00 98.19 352 TRP A C 1
ATOM 2545 O O . TRP A 1 352 ? -9.100 -4.227 -0.279 1.00 98.19 352 TRP A O 1
ATOM 2555 N N . GLY A 1 353 ? -10.105 -4.996 1.585 1.00 98.00 353 GLY A N 1
ATOM 2556 C CA . GLY A 1 353 ? -9.915 -6.407 1.299 1.00 98.00 353 GLY A CA 1
ATOM 2557 C C . GLY A 1 353 ? -8.458 -6.850 1.413 1.00 98.00 353 GLY A C 1
ATOM 2558 O O . GLY A 1 353 ? -8.030 -7.678 0.615 1.00 98.00 353 GLY A O 1
ATOM 2559 N N . ALA A 1 354 ? -7.702 -6.268 2.347 1.00 98.56 354 ALA A N 1
ATOM 2560 C CA . ALA A 1 354 ? -6.314 -6.649 2.600 1.00 98.56 354 ALA A CA 1
ATOM 2561 C C . ALA A 1 354 ? -6.222 -7.908 3.482 1.00 98.56 354 ALA A C 1
ATOM 2563 O O . ALA A 1 354 ? -7.096 -8.126 4.330 1.00 98.56 354 ALA A O 1
ATOM 2564 N N . ASN A 1 355 ? -5.161 -8.697 3.286 1.00 98.75 355 ASN A N 1
ATOM 2565 C CA . ASN A 1 355 ? -4.817 -9.844 4.131 1.00 98.75 355 ASN A CA 1
ATOM 2566 C C . ASN A 1 355 ? -3.429 -9.637 4.738 1.00 98.75 355 ASN A C 1
ATOM 2568 O O . ASN A 1 355 ? -2.505 -9.293 4.006 1.00 98.75 355 ASN A O 1
ATOM 2572 N N . LEU A 1 356 ? -3.277 -9.844 6.044 1.00 98.75 356 LEU A N 1
ATOM 2573 C CA . LEU A 1 356 ? -1.999 -9.675 6.742 1.00 98.75 356 LEU A CA 1
ATOM 2574 C C . LEU A 1 35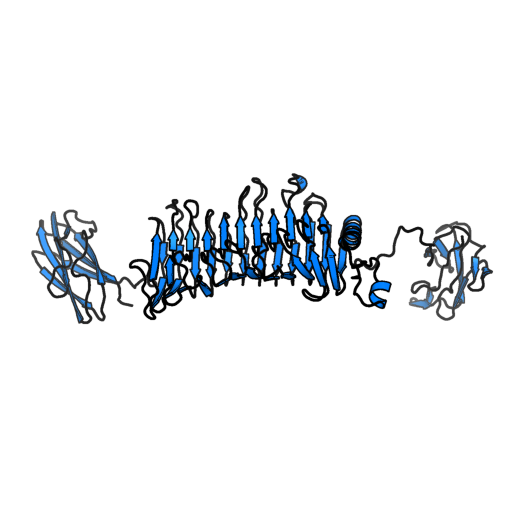6 ? -1.721 -10.892 7.619 1.00 98.75 356 LEU A C 1
ATOM 2576 O O . LEU A 1 356 ? -2.513 -11.202 8.508 1.00 98.75 356 LEU A O 1
ATOM 2580 N N . GLU A 1 357 ? -0.601 -11.568 7.389 1.00 98.31 357 GLU A N 1
ATOM 2581 C CA . GLU A 1 357 ? -0.286 -12.823 8.064 1.00 98.31 357 GLU A CA 1
ATOM 2582 C C . GLU A 1 357 ? 1.107 -12.817 8.689 1.00 98.31 357 GLU A C 1
ATOM 2584 O O . GLU A 1 357 ? 2.087 -12.439 8.054 1.00 98.31 357 GLU A O 1
ATOM 2589 N N . GLN A 1 358 ? 1.189 -13.292 9.934 1.00 97.44 358 GLN A N 1
ATOM 2590 C CA . GLN A 1 358 ? 2.439 -13.489 10.670 1.00 97.44 358 GLN A CA 1
ATOM 2591 C C . GLN A 1 358 ? 3.222 -12.196 10.960 1.00 97.44 358 GLN A C 1
ATOM 2593 O O . GLN A 1 358 ? 4.436 -12.233 11.123 1.00 97.44 358 GLN A O 1
ATOM 2598 N N . PHE A 1 359 ? 2.557 -11.045 11.076 1.00 98.06 359 PHE A N 1
ATOM 2599 C CA . PHE A 1 359 ? 3.220 -9.820 11.543 1.00 98.06 359 PHE A CA 1
ATOM 2600 C C . PHE A 1 359 ? 3.100 -9.666 13.056 1.00 98.06 359 PHE A C 1
ATOM 2602 O O . PHE A 1 359 ? 2.072 -10.001 13.644 1.00 98.06 359 PHE A O 1
ATOM 2609 N N . ASP A 1 360 ? 4.128 -9.099 13.673 1.00 97.94 360 ASP A N 1
ATOM 2610 C CA . ASP A 1 360 ? 4.116 -8.694 15.076 1.00 97.94 360 ASP A CA 1
ATOM 2611 C C . ASP A 1 360 ? 3.196 -7.481 15.260 1.00 97.94 360 ASP A C 1
ATOM 2613 O O . ASP A 1 360 ? 2.452 -7.399 16.231 1.00 97.94 360 ASP A O 1
ATOM 2617 N N . THR A 1 361 ? 3.186 -6.561 14.289 1.00 98.56 361 THR A N 1
ATOM 2618 C CA . THR A 1 361 ? 2.211 -5.464 14.210 1.00 98.56 361 THR A CA 1
ATOM 2619 C C . THR A 1 361 ? 1.457 -5.510 12.884 1.00 98.56 361 THR A C 1
ATOM 2621 O O . THR A 1 361 ? 2.046 -5.338 11.821 1.00 98.56 361 THR A O 1
ATOM 2624 N N . LEU A 1 362 ? 0.139 -5.729 12.905 1.00 98.69 362 LEU A N 1
ATOM 2625 C CA . LEU A 1 362 ? -0.643 -5.814 11.662 1.00 98.69 362 LEU A CA 1
ATOM 2626 C C . LEU A 1 362 ? -0.767 -4.432 11.007 1.00 98.69 362 LEU A C 1
ATOM 2628 O O . LEU A 1 362 ? -0.346 -4.244 9.866 1.00 98.69 362 LEU A O 1
ATOM 2632 N N . VAL A 1 363 ? -1.315 -3.453 11.729 1.00 98.81 363 VAL A N 1
ATOM 2633 C CA . VAL A 1 363 ? -1.491 -2.078 11.250 1.00 98.81 363 VAL A CA 1
ATOM 2634 C C . VAL A 1 363 ? -1.040 -1.090 12.317 1.00 98.81 363 VAL A C 1
ATOM 2636 O O . VAL A 1 363 ? -1.559 -1.079 13.432 1.00 98.81 363 VAL A O 1
ATOM 2639 N N . GLU A 1 364 ? -0.137 -0.197 11.934 1.00 98.75 364 GLU A N 1
ATOM 2640 C CA . GLU A 1 364 ? 0.315 0.930 12.735 1.00 98.75 364 GLU A CA 1
ATOM 2641 C C . GLU A 1 364 ? 0.051 2.241 11.993 1.00 98.75 364 GLU A C 1
ATOM 2643 O O . GLU A 1 364 ? 0.564 2.483 10.902 1.00 98.75 364 GLU A O 1
ATOM 2648 N N . VAL A 1 365 ? -0.728 3.125 12.609 1.00 98.62 365 VAL A N 1
ATOM 2649 C CA . VAL A 1 365 ? -0.812 4.534 12.227 1.00 98.62 365 VAL A CA 1
ATOM 2650 C C . VAL A 1 365 ? -0.011 5.320 13.254 1.00 98.62 365 VAL A C 1
ATOM 2652 O O . VAL A 1 365 ? -0.540 5.762 14.272 1.00 98.62 365 VAL A O 1
ATOM 2655 N N . ALA A 1 366 ? 1.288 5.472 13.010 1.00 98.06 366 ALA A N 1
ATOM 2656 C CA . ALA A 1 366 ? 2.171 6.227 13.895 1.00 98.06 366 ALA A CA 1
ATOM 2657 C C . ALA A 1 366 ? 1.802 7.724 13.904 1.00 98.06 366 ALA A C 1
ATOM 2659 O O . ALA A 1 366 ? 1.854 8.383 14.947 1.00 98.06 366 ALA A O 1
ATOM 2660 N N . SER A 1 367 ? 1.354 8.252 12.760 1.00 96.88 367 SER A N 1
ATOM 2661 C CA . SER A 1 367 ? 0.761 9.587 12.632 1.00 96.88 367 SER A CA 1
ATOM 2662 C C . SER A 1 367 ? -0.144 9.697 11.398 1.00 96.88 367 SER A C 1
ATOM 2664 O O . SER A 1 367 ? 0.005 8.938 10.439 1.00 96.88 367 SER A O 1
ATOM 2666 N N . GLY A 1 368 ? -1.075 10.655 11.410 1.00 95.81 368 GLY A N 1
ATOM 2667 C CA . GLY A 1 368 ? -1.916 10.988 10.257 1.00 95.81 368 GLY A CA 1
ATOM 2668 C C . GLY A 1 368 ? -3.416 10.801 10.484 1.00 95.81 368 GLY A C 1
ATOM 2669 O O . GLY A 1 368 ? -3.864 10.322 11.530 1.00 95.81 368 GLY A O 1
ATOM 2670 N N . GLU A 1 369 ? -4.205 11.222 9.494 1.00 97.38 369 GLU A N 1
ATOM 2671 C CA . GLU A 1 369 ? -5.656 11.349 9.645 1.00 97.38 369 GLU A CA 1
ATOM 2672 C C . GLU A 1 369 ? -6.475 10.705 8.530 1.00 97.38 369 GLU A C 1
ATOM 2674 O O . GLU A 1 369 ? -6.053 10.631 7.374 1.00 97.38 369 GLU A O 1
ATOM 2679 N N . SER A 1 370 ? -7.715 10.337 8.859 1.00 98.25 370 SER A N 1
ATOM 2680 C CA . SER A 1 370 ? -8.730 9.919 7.881 1.00 98.25 370 SER A CA 1
ATOM 2681 C C . SER A 1 370 ? -8.346 8.678 7.062 1.00 98.25 370 SER A C 1
ATOM 2683 O O . SER A 1 370 ? -8.803 8.516 5.928 1.00 98.25 370 SER A O 1
ATOM 2685 N N . ASN A 1 371 ? -7.501 7.799 7.611 1.00 98.62 371 ASN A N 1
ATOM 2686 C CA . ASN A 1 371 ? -7.162 6.525 6.983 1.00 98.62 371 ASN A CA 1
ATOM 2687 C C . ASN A 1 371 ? -8.266 5.485 7.229 1.00 98.62 371 ASN A C 1
ATOM 2689 O O . ASN A 1 371 ? -8.943 5.510 8.257 1.00 98.62 371 ASN A O 1
ATOM 2693 N N . VAL A 1 372 ? -8.456 4.561 6.289 1.00 98.81 372 VAL A N 1
ATOM 2694 C CA . VAL A 1 372 ? -9.472 3.503 6.368 1.00 98.81 372 VAL A CA 1
ATOM 2695 C C . VAL A 1 372 ? -8.835 2.154 6.078 1.00 98.81 372 VAL A C 1
ATOM 2697 O O . VAL A 1 372 ? -8.245 1.969 5.014 1.00 98.81 372 VAL A O 1
ATOM 2700 N N . PHE A 1 373 ? -9.024 1.203 6.986 1.00 98.81 373 PHE A N 1
ATOM 2701 C CA . PHE A 1 373 ? -8.536 -0.167 6.871 1.00 98.81 373 PHE A CA 1
ATOM 2702 C C . PHE A 1 373 ? -9.713 -1.137 6.971 1.00 98.81 373 PHE A C 1
ATOM 2704 O O . PHE A 1 373 ? -10.428 -1.154 7.969 1.00 98.81 373 PHE A O 1
ATOM 2711 N N . ASP A 1 374 ? -9.916 -1.941 5.932 1.00 98.69 374 ASP A N 1
ATOM 2712 C CA . ASP A 1 374 ? -10.888 -3.034 5.884 1.00 98.69 374 ASP A CA 1
ATOM 2713 C C . ASP A 1 374 ? -10.141 -4.321 5.526 1.00 98.69 374 ASP A C 1
ATOM 2715 O O . ASP A 1 374 ? -9.812 -4.573 4.359 1.00 98.69 374 ASP A O 1
ATOM 2719 N N . LEU A 1 375 ? -9.802 -5.091 6.561 1.00 98.69 375 LEU A N 1
ATOM 2720 C CA . LEU A 1 375 ? -9.064 -6.343 6.442 1.00 98.69 375 LEU A CA 1
ATOM 2721 C C . LEU A 1 375 ? -10.038 -7.519 6.285 1.00 98.69 375 LEU A C 1
ATOM 2723 O O . LEU A 1 375 ? -11.007 -7.659 7.039 1.00 98.69 375 LEU A O 1
ATOM 2727 N N . ASN A 1 376 ? -9.770 -8.398 5.321 1.00 98.50 376 ASN A N 1
ATOM 2728 C CA . ASN A 1 376 ? -10.517 -9.644 5.158 1.00 98.50 376 ASN A CA 1
ATOM 2729 C C . ASN A 1 376 ? -10.029 -10.705 6.151 1.00 98.50 376 ASN A C 1
ATOM 2731 O O . ASN A 1 376 ? -10.850 -11.325 6.826 1.00 98.50 376 ASN A O 1
ATOM 2735 N N . TYR A 1 377 ? -8.711 -10.888 6.233 1.00 98.44 377 TYR A N 1
ATOM 2736 C CA . TYR A 1 377 ? -8.054 -11.847 7.114 1.00 98.44 377 TYR A CA 1
ATOM 2737 C C . TYR A 1 377 ? -6.801 -11.221 7.719 1.00 98.44 377 TYR A C 1
ATOM 2739 O O . TYR A 1 377 ? -5.963 -10.683 7.000 1.00 98.44 377 TYR A O 1
ATOM 2747 N N . ALA A 1 378 ? -6.678 -11.266 9.037 1.00 98.44 378 ALA A N 1
ATOM 2748 C CA . ALA A 1 378 ? -5.520 -10.738 9.732 1.00 98.44 378 ALA A CA 1
ATOM 2749 C C . ALA A 1 378 ? -5.115 -11.706 10.851 1.00 98.44 378 ALA A C 1
ATOM 2751 O O . ALA A 1 378 ? -5.953 -12.084 11.669 1.00 98.44 378 ALA A O 1
ATOM 2752 N N . THR A 1 379 ? -3.851 -12.123 10.887 1.00 97.81 379 THR A N 1
ATOM 2753 C CA . THR A 1 379 ? -3.302 -12.982 11.945 1.00 97.81 379 THR A CA 1
ATOM 2754 C C . THR A 1 379 ? -1.936 -12.472 12.360 1.00 97.81 379 THR A C 1
ATOM 2756 O O . THR A 1 379 ? -1.052 -12.297 11.519 1.00 97.81 379 THR A O 1
ATOM 2759 N N . ALA A 1 380 ? -1.764 -12.237 13.658 1.00 95.44 380 ALA A N 1
ATOM 2760 C CA . ALA A 1 380 ? -0.458 -11.888 14.194 1.00 95.44 380 ALA A CA 1
ATOM 2761 C C . ALA A 1 380 ? 0.497 -13.094 14.153 1.00 95.44 380 ALA A C 1
ATOM 2763 O O . ALA A 1 380 ? 0.081 -14.224 13.860 1.00 95.44 380 ALA A O 1
ATOM 2764 N N . ARG A 1 381 ? 1.781 -12.839 14.409 1.00 93.75 381 ARG A N 1
ATOM 2765 C CA . ARG A 1 381 ? 2.835 -13.856 14.498 1.00 93.75 381 ARG A CA 1
ATOM 2766 C C . ARG A 1 381 ? 2.542 -14.871 15.603 1.00 93.75 381 ARG A C 1
ATOM 2768 O O . ARG A 1 381 ? 2.223 -14.491 16.723 1.00 93.75 381 ARG A O 1
ATOM 2775 N N . GLY A 1 382 ? 2.719 -16.158 15.305 1.00 91.56 382 GLY A N 1
ATOM 2776 C CA . GLY A 1 382 ? 2.617 -17.213 16.317 1.00 91.56 382 GLY A CA 1
ATOM 2777 C C . GLY A 1 382 ? 3.623 -17.030 17.462 1.00 91.56 382 GLY A C 1
ATOM 2778 O O . GLY A 1 382 ? 4.805 -16.812 17.206 1.00 91.56 382 GLY A O 1
ATOM 2779 N N . ALA A 1 383 ? 3.181 -17.179 18.709 1.00 84.50 383 ALA A N 1
ATOM 2780 C CA . ALA A 1 383 ? 3.974 -17.093 19.940 1.00 84.50 383 ALA A CA 1
ATOM 2781 C C . ALA A 1 383 ? 4.675 -15.740 20.200 1.00 84.50 383 ALA A C 1
ATOM 2783 O O . ALA A 1 383 ? 5.642 -15.686 20.966 1.00 84.50 383 ALA A O 1
ATOM 2784 N N . GLY A 1 384 ? 4.200 -14.646 19.594 1.00 81.12 384 GLY A N 1
ATOM 2785 C CA . GLY A 1 384 ? 4.707 -13.293 19.841 1.00 81.12 384 GLY A CA 1
ATOM 2786 C C . GLY A 1 384 ? 4.137 -12.695 21.139 1.00 81.12 384 GLY A C 1
ATOM 2787 O O . GLY A 1 384 ? 2.927 -12.486 21.210 1.00 81.12 384 GLY A O 1
ATOM 2788 N N . PRO A 1 385 ? 4.953 -12.382 22.169 1.00 81.69 385 PRO A N 1
ATOM 2789 C CA . PRO A 1 385 ? 4.451 -11.831 23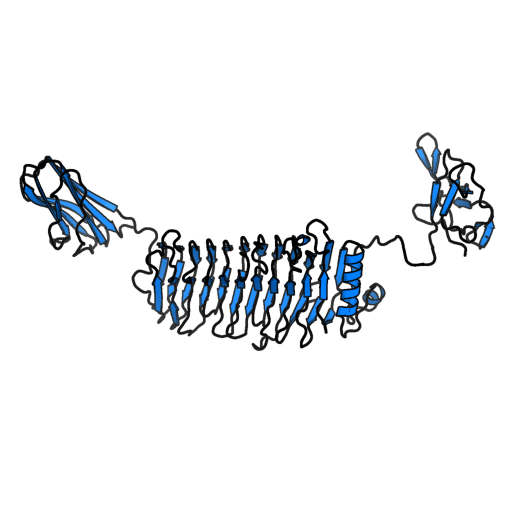.436 1.00 81.69 385 PRO A CA 1
ATOM 2790 C C . PRO A 1 385 ? 3.954 -10.380 23.324 1.00 81.69 385 PRO A C 1
ATOM 2792 O O . PRO A 1 385 ? 3.239 -9.910 24.203 1.00 81.69 385 PRO A O 1
ATOM 2795 N N . ASP A 1 386 ? 4.334 -9.676 22.254 1.00 91.50 386 ASP A N 1
ATOM 2796 C CA . ASP A 1 386 ? 4.063 -8.250 22.042 1.00 91.50 386 ASP A CA 1
ATOM 2797 C C . ASP A 1 386 ? 3.260 -7.995 20.757 1.00 91.50 386 ASP A C 1
ATOM 2799 O O . ASP A 1 386 ? 3.351 -6.913 20.171 1.00 91.50 386 ASP A O 1
ATOM 2803 N N . ASN A 1 387 ? 2.486 -8.986 20.301 1.00 97.38 387 ASN A N 1
ATOM 2804 C CA . ASN A 1 387 ? 1.685 -8.855 19.090 1.00 97.38 387 ASN A CA 1
ATOM 2805 C C . ASN A 1 387 ? 0.630 -7.750 19.221 1.00 97.38 387 ASN A C 1
ATOM 2807 O O . ASN A 1 387 ? -0.075 -7.641 20.231 1.00 97.38 387 ASN A O 1
ATOM 2811 N N . ARG A 1 388 ? 0.455 -6.974 18.150 1.00 98.31 388 ARG A N 1
ATOM 2812 C CA . ARG A 1 388 ? -0.488 -5.853 18.066 1.00 98.31 388 ARG A CA 1
ATOM 2813 C C . ARG A 1 388 ? -1.260 -5.903 16.757 1.00 98.31 388 ARG A C 1
ATOM 2815 O O . ARG A 1 388 ? -0.681 -6.062 15.685 1.00 98.31 388 ARG A O 1
ATOM 2822 N N . ALA A 1 389 ? -2.578 -5.732 16.815 1.00 98.38 389 ALA A N 1
ATOM 2823 C CA . ALA A 1 389 ? -3.381 -5.668 15.596 1.00 98.38 389 ALA A CA 1
ATOM 2824 C C . ALA A 1 389 ? -3.499 -4.235 15.070 1.00 98.38 389 ALA A C 1
ATOM 2826 O O . ALA A 1 389 ? -3.082 -3.963 13.947 1.00 98.38 389 ALA A O 1
ATOM 2827 N N . PHE A 1 390 ? -4.037 -3.317 15.873 1.00 98.69 390 PHE A N 1
ATOM 2828 C CA . PHE A 1 390 ? -4.237 -1.931 15.459 1.00 98.69 390 PHE A CA 1
ATOM 2829 C C . PHE A 1 390 ? -3.594 -0.970 16.455 1.00 98.69 390 PHE A C 1
ATOM 2831 O O . PHE A 1 390 ? -4.050 -0.858 17.593 1.00 98.69 390 PHE A O 1
ATOM 2838 N N . VAL A 1 391 ? -2.562 -0.257 16.010 1.00 98.75 391 VAL A N 1
ATOM 2839 C CA . VAL A 1 391 ? -1.816 0.715 16.817 1.00 98.75 391 VAL A CA 1
ATOM 2840 C C . VAL A 1 391 ? -2.039 2.118 16.261 1.00 98.75 391 VAL A C 1
ATOM 2842 O O . VAL A 1 391 ? -1.863 2.354 15.067 1.00 98.75 391 VAL A O 1
ATOM 2845 N N . CYS A 1 392 ? -2.422 3.061 17.118 1.00 98.69 392 CYS A N 1
ATOM 2846 C CA . CYS A 1 392 ? -2.566 4.477 16.790 1.00 98.69 392 CYS A CA 1
ATOM 2847 C C . CYS A 1 392 ? -1.674 5.317 17.707 1.00 98.69 392 CYS A C 1
ATOM 2849 O O . CYS A 1 392 ? -1.878 5.360 18.921 1.00 98.69 392 CYS A O 1
ATOM 2851 N N . GLY A 1 393 ? -0.706 6.021 17.121 1.00 98.25 393 GLY A N 1
ATOM 2852 C CA . GLY A 1 393 ? 0.143 6.969 17.837 1.00 98.25 393 GLY A CA 1
ATOM 2853 C C . GLY A 1 393 ? -0.609 8.230 18.283 1.00 98.25 393 GLY A C 1
ATOM 2854 O O . GLY A 1 393 ? -1.737 8.498 17.873 1.00 98.25 393 GLY A O 1
ATOM 2855 N N . ALA A 1 394 ? 0.041 9.072 19.093 1.00 97.62 394 ALA A N 1
ATOM 2856 C CA . ALA A 1 394 ? -0.580 10.281 19.653 1.00 97.62 394 ALA A CA 1
ATOM 2857 C C . ALA A 1 394 ? -1.085 11.294 18.607 1.00 97.62 394 ALA A C 1
ATOM 2859 O O . ALA A 1 394 ? -2.014 12.056 18.891 1.00 97.62 394 ALA A O 1
ATOM 2860 N N . GLY A 1 395 ? -0.473 11.295 17.416 1.00 96.31 395 GLY A N 1
ATOM 2861 C CA . GLY A 1 395 ? -0.851 12.116 16.264 1.00 96.31 395 GLY A CA 1
ATOM 2862 C C . GLY A 1 395 ? -1.715 11.392 15.228 1.00 96.31 395 GLY A C 1
ATOM 2863 O O . GLY A 1 395 ? -1.854 11.899 14.117 1.00 96.31 395 GLY A O 1
ATOM 2864 N N . ALA A 1 396 ? -2.253 10.213 15.549 1.00 98.12 396 ALA A N 1
ATOM 2865 C CA . ALA A 1 396 ? -3.175 9.477 14.693 1.00 98.12 396 ALA A CA 1
ATOM 2866 C C . ALA A 1 396 ? -4.620 9.731 15.130 1.00 98.12 396 ALA A C 1
ATOM 2868 O O . ALA A 1 396 ? -4.975 9.489 16.284 1.00 98.12 396 ALA A O 1
ATOM 2869 N N . TYR A 1 397 ? -5.466 10.230 14.233 1.00 98.12 397 TYR A N 1
ATOM 2870 C CA . TYR A 1 397 ? -6.847 10.596 14.564 1.00 98.12 397 TYR A CA 1
ATOM 2871 C C . TYR A 1 397 ? -7.788 10.469 13.353 1.00 98.12 397 TYR A C 1
ATOM 2873 O O . TYR A 1 397 ? -7.352 10.432 12.207 1.00 98.12 397 TYR A O 1
ATOM 2881 N N . ASN A 1 398 ? -9.097 10.379 13.584 1.00 98.38 398 ASN A N 1
ATOM 2882 C CA . ASN A 1 398 ? -10.122 10.172 12.552 1.00 98.38 398 ASN A CA 1
ATOM 2883 C C . ASN A 1 398 ? -9.904 8.932 11.660 1.00 98.38 398 ASN A C 1
ATOM 2885 O O . ASN A 1 398 ? -10.379 8.896 10.525 1.00 98.38 398 ASN A O 1
ATOM 2889 N N . ASN A 1 399 ? -9.152 7.929 12.116 1.00 98.69 399 ASN A N 1
ATOM 2890 C CA . ASN A 1 399 ? -8.917 6.708 11.347 1.00 98.69 399 ASN A CA 1
ATOM 2891 C C . ASN A 1 399 ? -10.039 5.691 11.595 1.00 98.69 399 ASN A C 1
ATOM 2893 O O . ASN A 1 399 ? -10.651 5.686 12.660 1.00 98.69 399 ASN A O 1
ATOM 2897 N N . THR A 1 400 ? -10.323 4.825 10.622 1.00 98.81 400 THR A N 1
ATOM 2898 C CA . THR A 1 400 ? -11.324 3.753 10.742 1.00 98.81 400 THR A CA 1
ATOM 2899 C C . THR A 1 400 ? -10.688 2.391 10.501 1.00 98.81 400 THR A C 1
ATOM 2901 O O . THR A 1 400 ? -10.070 2.177 9.459 1.00 98.81 400 THR A O 1
ATOM 2904 N N . PHE A 1 401 ? -10.897 1.457 11.425 1.00 98.81 401 PHE A N 1
ATOM 2905 C CA . PHE A 1 401 ? -10.333 0.109 11.386 1.00 98.81 401 PHE A CA 1
ATOM 2906 C C . PHE A 1 401 ? -11.436 -0.942 11.402 1.00 98.81 401 PHE A C 1
ATOM 2908 O O . PHE A 1 401 ? -12.349 -0.865 12.226 1.00 98.81 401 PHE A O 1
ATOM 2915 N N . ARG A 1 402 ? -11.330 -1.933 10.513 1.00 98.75 402 ARG A N 1
ATOM 2916 C CA . ARG A 1 402 ? -12.223 -3.091 10.425 1.00 98.75 402 ARG A CA 1
ATOM 2917 C C . ARG A 1 402 ? -11.435 -4.352 10.105 1.00 98.75 402 ARG A C 1
ATOM 2919 O O . ARG A 1 402 ? -10.502 -4.319 9.302 1.00 98.75 402 ARG A O 1
ATOM 2926 N N . ALA A 1 403 ? -11.865 -5.474 10.671 1.00 98.44 403 ALA A N 1
ATOM 2927 C CA . ALA A 1 403 ? -11.349 -6.790 10.316 1.00 98.44 403 ALA A CA 1
ATOM 2928 C C . ALA A 1 403 ? -12.456 -7.839 10.375 1.00 98.44 403 ALA A C 1
ATOM 2930 O O . ALA A 1 403 ? -12.978 -8.162 11.442 1.00 98.44 403 ALA A O 1
ATOM 2931 N N . LYS A 1 404 ? -12.776 -8.425 9.219 1.00 98.25 404 LYS A N 1
ATOM 2932 C CA . LYS A 1 404 ? -13.775 -9.502 9.122 1.00 98.25 404 LYS A CA 1
ATOM 2933 C C . LYS A 1 404 ? -13.328 -10.773 9.838 1.00 98.25 404 LYS A C 1
ATOM 2935 O O . LYS A 1 404 ? -14.171 -11.602 10.187 1.00 98.25 404 LYS A O 1
ATOM 2940 N N . PHE A 1 405 ? -12.020 -10.921 10.018 1.00 98.12 405 PHE A N 1
ATOM 2941 C CA . PHE A 1 405 ? -11.408 -12.025 10.727 1.00 98.12 405 PHE A CA 1
ATOM 2942 C C . PHE A 1 405 ? -10.059 -11.598 11.307 1.00 98.12 405 PHE A C 1
ATOM 2944 O O . PHE A 1 405 ? -9.108 -11.379 10.559 1.00 98.12 405 PHE A O 1
ATOM 2951 N N . LEU A 1 406 ? -9.996 -11.461 12.630 1.00 98.44 406 LEU A N 1
ATOM 2952 C CA . LEU A 1 406 ? -8.773 -11.234 13.391 1.00 98.44 406 LEU A CA 1
ATOM 2953 C C . LEU A 1 406 ? -8.464 -12.498 14.197 1.00 98.44 406 LEU A C 1
ATOM 2955 O O . LEU A 1 406 ? -9.086 -12.744 15.230 1.00 98.44 406 LEU A O 1
ATOM 2959 N N . ASN A 1 407 ? -7.542 -13.310 13.694 1.00 97.88 407 ASN A N 1
ATOM 2960 C CA . ASN A 1 407 ? -7.139 -14.566 14.310 1.00 97.88 407 ASN A CA 1
ATOM 2961 C C . ASN A 1 407 ? -6.074 -14.336 15.385 1.00 97.88 407 ASN A C 1
ATOM 2963 O O . ASN A 1 407 ? -5.058 -13.686 15.129 1.00 97.88 407 ASN A O 1
ATOM 2967 N N . VAL A 1 408 ? -6.289 -14.925 16.558 1.00 96.50 408 VAL A N 1
ATOM 2968 C CA . VAL A 1 408 ? -5.313 -14.984 17.649 1.00 96.50 408 VAL A CA 1
ATOM 2969 C C . VAL A 1 408 ? -4.957 -16.444 17.853 1.00 96.50 408 VAL A C 1
ATOM 2971 O O . VAL A 1 408 ? -5.815 -17.227 18.264 1.00 96.50 408 VAL A O 1
ATOM 2974 N N . ALA A 1 409 ? -3.734 -16.847 17.503 1.00 94.81 409 ALA A N 1
ATOM 2975 C CA . ALA A 1 409 ? -3.373 -18.260 17.525 1.00 94.81 409 ALA A CA 1
ATOM 2976 C C . ALA A 1 409 ? -3.386 -18.834 18.954 1.00 94.81 409 ALA A C 1
ATOM 2978 O O . ALA A 1 409 ? -3.388 -18.115 19.956 1.00 94.81 409 ALA A O 1
ATOM 2979 N N . ALA A 1 410 ? -3.460 -20.161 19.051 1.00 94.75 410 ALA A N 1
ATOM 2980 C CA . ALA A 1 410 ? -3.543 -20.838 20.339 1.00 94.75 410 ALA A CA 1
ATOM 2981 C C . ALA A 1 410 ? -2.282 -20.578 21.180 1.00 94.75 410 ALA A C 1
ATOM 2983 O O . ALA A 1 410 ? -1.174 -20.881 20.741 1.00 94.75 410 ALA A O 1
ATOM 2984 N N . GLY A 1 411 ? -2.475 -20.084 22.404 1.00 93.56 411 GLY A N 1
ATOM 2985 C CA . GLY A 1 411 ? -1.392 -19.738 23.327 1.00 93.56 411 GLY A CA 1
ATOM 2986 C C . GLY A 1 411 ? -0.767 -18.354 23.124 1.00 93.56 411 GLY A C 1
ATOM 2987 O O . GLY A 1 411 ? 0.193 -18.053 23.829 1.00 93.56 411 GLY A O 1
ATOM 2988 N N . ASP A 1 412 ? -1.296 -17.535 22.210 1.00 94.62 412 ASP A N 1
ATOM 2989 C CA . ASP A 1 412 ? -0.756 -16.203 21.924 1.00 94.62 412 ASP A CA 1
ATOM 2990 C C . ASP A 1 412 ? -1.459 -15.094 22.703 1.00 94.62 412 ASP A C 1
ATOM 2992 O O . ASP A 1 412 ? -2.668 -15.139 22.946 1.00 94.62 412 ASP A O 1
ATOM 2996 N N . ASP A 1 413 ? -0.711 -14.035 22.991 1.00 95.19 413 ASP A N 1
ATOM 2997 C CA . ASP A 1 413 ? -1.261 -12.784 23.491 1.00 95.19 413 ASP A CA 1
ATOM 2998 C C . ASP A 1 413 ? -1.353 -11.778 22.338 1.00 95.19 413 ASP A C 1
ATOM 3000 O O . ASP A 1 413 ? -0.447 -11.672 21.516 1.00 95.19 413 ASP A O 1
ATOM 3004 N N . LEU A 1 414 ? -2.463 -11.043 22.255 1.00 97.81 414 LEU A N 1
ATOM 3005 C CA . LEU A 1 414 ? -2.673 -9.994 21.260 1.00 97.81 414 LEU A CA 1
ATOM 3006 C C . LEU A 1 414 ? -3.226 -8.734 21.919 1.00 97.81 414 LEU A C 1
ATOM 3008 O O . LEU A 1 414 ? -4.284 -8.756 22.553 1.00 97.81 414 LEU A O 1
ATOM 3012 N N . VAL A 1 415 ? -2.580 -7.598 21.674 1.00 98.19 415 VAL A N 1
ATOM 3013 C CA . VAL A 1 415 ? -3.190 -6.283 21.877 1.00 98.19 415 VAL A CA 1
ATOM 3014 C C . VAL A 1 415 ? -3.992 -5.949 20.621 1.00 98.19 415 VAL A C 1
ATOM 3016 O O . VAL A 1 415 ? -3.446 -5.538 19.598 1.00 98.19 415 VAL A O 1
ATOM 3019 N N . ALA A 1 416 ? -5.306 -6.172 20.659 1.00 98.12 416 ALA A N 1
ATOM 3020 C CA . ALA A 1 416 ? -6.151 -5.944 19.490 1.00 98.12 416 ALA A CA 1
ATOM 3021 C C . ALA A 1 416 ? -6.201 -4.457 19.117 1.00 98.12 416 ALA A C 1
ATOM 3023 O O . ALA A 1 416 ? -6.193 -4.113 17.938 1.00 98.12 416 ALA A O 1
ATOM 3024 N N . ILE A 1 417 ? -6.257 -3.576 20.117 1.00 98.62 417 ILE A N 1
ATOM 3025 C CA . ILE A 1 417 ? -6.329 -2.127 19.920 1.00 98.62 417 ILE A CA 1
ATOM 3026 C C . ILE A 1 417 ? -5.393 -1.443 20.914 1.00 98.62 417 ILE A C 1
ATOM 3028 O O . ILE A 1 417 ? -5.508 -1.653 22.120 1.00 98.62 417 ILE A O 1
ATOM 3032 N N . GLU A 1 418 ? -4.505 -0.599 20.407 1.00 98.56 418 GLU A N 1
ATOM 3033 C CA . GLU A 1 418 ? -3.664 0.313 21.178 1.00 98.56 418 GLU A CA 1
ATOM 3034 C C . GLU A 1 418 ? -3.844 1.725 20.613 1.00 98.56 418 GLU A C 1
ATOM 3036 O O . GLU A 1 418 ? -3.227 2.085 19.613 1.00 98.56 418 GLU A O 1
ATOM 3041 N N . ASP A 1 419 ? -4.723 2.524 21.220 1.00 98.62 419 ASP A N 1
ATOM 3042 C CA . ASP A 1 419 ? -5.003 3.891 20.768 1.00 98.62 419 ASP A CA 1
ATOM 3043 C C . ASP A 1 419 ? -4.477 4.933 21.759 1.00 98.62 419 ASP A C 1
ATOM 3045 O O . ASP A 1 419 ? -5.008 5.094 22.860 1.00 98.62 419 ASP A O 1
ATOM 3049 N N . ALA A 1 420 ? -3.433 5.654 21.350 1.00 98.31 420 ALA A N 1
ATOM 3050 C CA . ALA A 1 420 ? -2.813 6.733 22.112 1.00 98.31 420 ALA A CA 1
ATOM 3051 C C . ALA A 1 420 ? -3.219 8.134 21.619 1.00 98.31 420 ALA A C 1
ATOM 3053 O O . ALA A 1 420 ? -2.596 9.119 22.026 1.00 98.31 420 ALA A O 1
ATOM 3054 N N . SER A 1 421 ? -4.225 8.245 20.741 1.00 97.50 421 SER A N 1
ATOM 3055 C CA . SER A 1 421 ? -4.646 9.517 20.149 1.00 97.50 421 SER A CA 1
ATOM 3056 C C . SER A 1 421 ? -4.968 10.585 21.191 1.00 97.50 421 SER A C 1
ATOM 3058 O O . SER A 1 421 ? -5.624 10.339 22.203 1.00 97.50 421 SER A O 1
ATOM 3060 N N . THR A 1 422 ? -4.537 11.813 20.909 1.00 96.06 422 THR A N 1
ATOM 3061 C CA . THR A 1 422 ? -4.751 12.970 21.793 1.00 96.06 422 THR A CA 1
ATOM 3062 C C . THR A 1 422 ? -5.790 13.965 21.262 1.00 96.06 422 THR A C 1
ATOM 3064 O O . THR A 1 422 ? -5.955 15.032 21.851 1.00 96.06 422 THR A O 1
ATOM 3067 N N . VAL A 1 423 ? -6.507 13.627 20.179 1.00 96.81 423 VAL A N 1
ATOM 3068 C CA . VAL A 1 423 ? -7.430 14.532 19.463 1.00 96.81 423 VAL A CA 1
ATOM 3069 C C . VAL A 1 423 ? -8.894 14.104 19.675 1.00 96.81 423 VAL A C 1
ATOM 3071 O O . VAL A 1 423 ? -9.403 13.251 18.944 1.00 96.81 423 VAL A O 1
ATOM 3074 N N . PRO A 1 424 ? -9.604 14.652 20.679 1.00 94.06 424 PRO A N 1
ATOM 3075 C CA . PRO A 1 424 ? -10.939 14.178 21.041 1.00 94.06 424 PRO A CA 1
ATOM 3076 C C . PRO A 1 424 ? -12.050 14.549 20.057 1.00 94.06 424 PRO A C 1
ATOM 3078 O O . PRO A 1 424 ? -13.059 13.851 19.992 1.00 94.06 424 PRO A O 1
ATOM 3081 N N . GLU A 1 425 ? -11.883 15.609 19.269 1.00 97.06 425 GLU A N 1
ATOM 3082 C CA . GLU A 1 425 ? -12.868 16.051 18.275 1.00 97.06 425 GLU A CA 1
ATOM 3083 C C . GLU A 1 425 ? -12.889 15.170 17.017 1.00 97.06 425 GLU A C 1
ATOM 3085 O O . GLU A 1 425 ? -13.802 15.284 16.199 1.00 97.06 425 GLU A O 1
ATOM 3090 N N . ALA A 1 426 ? -11.888 14.303 16.855 1.00 97.50 426 ALA A N 1
ATOM 3091 C CA . ALA A 1 426 ? -11.676 13.495 15.665 1.00 97.50 426 ALA A CA 1
ATOM 3092 C C . ALA A 1 426 ? -11.222 12.077 16.063 1.00 97.50 426 ALA A C 1
ATOM 3094 O O . ALA A 1 426 ? -10.082 11.694 15.818 1.00 97.50 426 ALA A O 1
ATOM 3095 N N . PRO A 1 427 ? -12.075 11.293 16.734 1.00 97.88 427 PRO A N 1
ATOM 3096 C CA . PRO A 1 427 ? -11.660 10.030 17.329 1.00 97.88 427 PRO A CA 1
ATOM 3097 C C . PRO A 1 427 ? -11.279 8.974 16.287 1.00 97.88 427 PRO A C 1
ATOM 3099 O O . PRO A 1 427 ? -11.835 8.946 15.188 1.00 97.88 427 PRO A O 1
ATOM 3102 N N . ASN A 1 428 ? -10.377 8.061 16.652 1.00 98.56 428 ASN A N 1
ATOM 3103 C CA . ASN A 1 428 ? -10.214 6.815 15.906 1.00 98.56 428 ASN A CA 1
ATOM 3104 C C . ASN A 1 428 ? -11.412 5.893 16.180 1.00 98.56 428 ASN A C 1
ATOM 3106 O O . ASN A 1 428 ? -11.931 5.827 17.299 1.00 98.56 428 ASN A O 1
ATOM 3110 N N . ILE A 1 429 ? -11.857 5.196 15.139 1.00 98.56 429 ILE A N 1
ATOM 3111 C CA . ILE A 1 429 ? -13.043 4.344 15.143 1.00 98.56 429 ILE A CA 1
ATOM 3112 C C . ILE A 1 429 ? -12.613 2.913 14.839 1.00 98.56 429 ILE A C 1
ATOM 3114 O O . ILE A 1 429 ? -12.120 2.617 13.751 1.00 98.56 429 ILE A O 1
ATOM 3118 N N . PHE A 1 430 ? -12.862 2.012 15.778 1.00 98.56 430 PHE A N 1
ATOM 3119 C CA . PHE A 1 430 ? -12.648 0.581 15.616 1.00 98.56 430 PHE A CA 1
ATOM 3120 C C . PHE A 1 430 ? -14.012 -0.087 15.519 1.00 98.56 430 PHE A C 1
ATOM 3122 O O . PHE A 1 430 ? -14.810 -0.025 16.461 1.00 98.56 430 PHE A O 1
ATOM 3129 N N . GLU A 1 431 ? -14.311 -0.668 14.357 1.00 97.88 431 GLU A N 1
ATOM 3130 C CA . GLU A 1 431 ? -15.637 -1.203 14.083 1.00 97.88 431 GLU A CA 1
ATOM 3131 C C . GLU A 1 431 ? -15.663 -2.494 13.273 1.00 97.88 431 GLU A C 1
ATOM 3133 O O . GLU A 1 431 ? -14.797 -2.741 12.439 1.00 97.88 431 GLU A O 1
ATOM 3138 N N . GLY A 1 432 ? -16.700 -3.311 13.475 1.00 97.12 432 GLY A N 1
ATOM 3139 C CA . GLY A 1 432 ? -16.921 -4.508 12.661 1.00 97.12 432 GLY A CA 1
ATOM 3140 C C . GLY A 1 432 ? -15.757 -5.497 12.739 1.00 97.12 432 GLY A C 1
ATOM 3141 O O . GLY A 1 432 ? -15.394 -6.098 11.727 1.00 97.12 432 GLY A O 1
ATOM 3142 N N . ILE A 1 433 ? -15.136 -5.614 13.916 1.00 98.31 433 ILE A N 1
ATOM 3143 C CA . ILE A 1 433 ? -14.001 -6.506 14.161 1.00 98.31 433 ILE A CA 1
ATOM 3144 C C . ILE A 1 433 ? -14.536 -7.829 14.707 1.00 98.31 433 ILE A C 1
ATOM 3146 O O . ILE A 1 433 ? -15.183 -7.860 15.754 1.00 98.31 433 ILE A O 1
ATOM 3150 N N . ARG A 1 434 ? -14.245 -8.932 14.015 1.00 98.12 434 ARG A N 1
ATOM 3151 C CA . ARG A 1 434 ? -14.522 -10.289 14.502 1.00 98.12 434 ARG A CA 1
ATOM 3152 C C . ARG A 1 434 ? -13.227 -10.951 14.955 1.00 98.12 434 ARG A C 1
ATOM 3154 O O . ARG A 1 434 ? -12.397 -11.306 14.124 1.00 98.12 434 ARG A O 1
ATOM 3161 N N . ILE A 1 435 ? -13.103 -11.160 16.258 1.00 98.38 435 ILE A N 1
ATOM 3162 C CA . ILE A 1 435 ? -11.948 -11.795 16.896 1.00 98.38 435 ILE A CA 1
ATOM 3163 C C . ILE A 1 435 ? -12.173 -13.312 16.963 1.00 98.38 435 ILE A C 1
ATOM 3165 O O . ILE A 1 435 ? -13.243 -13.761 17.369 1.00 98.38 435 ILE A O 1
ATOM 3169 N N . GLU A 1 436 ? -11.178 -14.107 16.592 1.00 97.94 436 GLU A N 1
ATOM 3170 C CA . GLU A 1 436 ? -11.113 -15.541 16.889 1.00 97.94 436 GLU A CA 1
ATOM 3171 C C . GLU A 1 436 ? -10.036 -15.768 17.953 1.00 97.94 436 GLU A C 1
ATOM 3173 O O . GLU A 1 436 ? -8.843 -15.738 17.660 1.00 97.94 436 GLU A O 1
ATOM 3178 N N . ALA A 1 437 ? -10.469 -15.932 19.205 1.00 96.88 437 ALA A N 1
ATOM 3179 C CA . ALA A 1 437 ? -9.587 -16.147 20.347 1.00 96.88 437 ALA A CA 1
ATOM 3180 C C . ALA A 1 437 ? -9.465 -17.654 20.612 1.00 96.88 437 ALA A C 1
ATOM 3182 O O . ALA A 1 437 ? -10.344 -18.261 21.243 1.00 96.88 437 ALA A O 1
ATOM 3183 N N . ASN A 1 438 ? -8.401 -18.257 20.081 1.00 96.50 438 ASN A N 1
ATOM 3184 C CA . ASN A 1 438 ? -8.150 -19.692 20.180 1.00 96.50 438 ASN A CA 1
ATOM 3185 C C . ASN A 1 438 ? -7.685 -20.113 21.582 1.00 96.50 438 ASN A C 1
ATOM 3187 O O . ASN A 1 438 ? -7.376 -19.295 22.446 1.00 96.50 438 ASN A O 1
ATOM 3191 N N . THR A 1 439 ? -7.636 -21.423 21.826 1.00 96.88 439 THR A N 1
ATOM 3192 C CA . THR A 1 439 ? -7.370 -21.976 23.161 1.00 96.88 439 THR A CA 1
ATOM 3193 C C . THR A 1 439 ? -6.100 -21.404 23.782 1.00 96.88 439 THR A C 1
ATOM 3195 O O . THR A 1 439 ? -5.018 -21.491 23.204 1.00 96.88 439 THR A O 1
ATOM 3198 N N . GLY A 1 440 ? -6.229 -20.873 24.999 1.00 95.12 440 GLY A N 1
ATOM 3199 C CA . GLY A 1 440 ? -5.099 -20.348 25.759 1.00 95.12 440 GLY A CA 1
ATOM 3200 C C . GLY A 1 440 ? -4.592 -18.985 25.291 1.00 95.12 440 GLY A C 1
ATOM 3201 O O . GLY A 1 440 ? -3.594 -18.535 25.838 1.00 95.12 440 GLY A O 1
ATOM 3202 N N . SER A 1 441 ? -5.255 -18.341 24.324 1.00 96.38 441 SER A N 1
ATOM 3203 C CA . SER A 1 441 ? -4.917 -16.984 23.903 1.00 96.38 441 SER A CA 1
ATOM 3204 C C . SER A 1 441 ? -5.509 -15.920 24.837 1.00 96.38 441 SER A C 1
ATOM 3206 O O . SER A 1 441 ? -6.563 -16.129 25.461 1.00 96.38 441 SER A O 1
ATOM 3208 N N . ALA A 1 442 ? -4.889 -14.742 24.889 1.00 96.44 442 ALA A N 1
ATOM 3209 C CA . ALA A 1 442 ? -5.462 -13.563 25.533 1.00 96.44 442 ALA A CA 1
ATOM 3210 C C . ALA A 1 442 ? -5.515 -12.377 24.569 1.00 96.44 442 ALA A C 1
ATOM 3212 O O . ALA A 1 442 ? -4.537 -12.026 23.919 1.00 96.44 442 ALA A O 1
ATOM 3213 N N . THR A 1 443 ? -6.674 -11.727 24.480 1.00 97.69 443 THR A N 1
ATOM 3214 C CA . THR A 1 443 ? -6.855 -10.522 23.668 1.00 97.69 443 THR A CA 1
ATOM 3215 C C . THR A 1 443 ? -7.162 -9.323 24.552 1.00 97.69 443 THR A C 1
ATOM 3217 O O . THR A 1 443 ? -8.143 -9.323 25.295 1.00 97.69 443 THR A O 1
ATOM 3220 N N . THR A 1 444 ? -6.335 -8.286 24.461 1.00 97.81 444 THR A N 1
ATOM 3221 C CA . THR A 1 444 ? -6.401 -7.077 25.295 1.00 97.81 444 THR A CA 1
ATOM 3222 C C . THR A 1 444 ? -6.577 -5.817 24.455 1.00 97.81 444 THR A C 1
ATOM 3224 O O . THR A 1 444 ? -6.507 -5.856 23.224 1.00 97.81 444 THR A O 1
ATOM 3227 N N . TYR A 1 445 ? -6.839 -4.689 25.118 1.00 98.44 445 TYR A N 1
ATOM 3228 C CA . TYR A 1 445 ? -6.856 -3.380 24.475 1.00 98.44 445 TYR A CA 1
ATOM 3229 C C . TYR A 1 445 ? -6.495 -2.239 25.430 1.00 98.44 445 TYR A C 1
ATOM 3231 O O . TYR A 1 445 ? -6.703 -2.319 26.643 1.00 98.44 445 TYR A O 1
ATOM 3239 N N . THR A 1 446 ? -6.010 -1.142 24.852 1.00 98.19 446 THR A N 1
ATOM 3240 C CA . THR A 1 446 ? -5.868 0.166 25.494 1.00 98.19 446 THR A CA 1
ATOM 3241 C C . THR A 1 446 ? -6.512 1.224 24.604 1.00 98.19 446 THR A C 1
ATOM 3243 O O . THR A 1 446 ? -6.258 1.269 23.402 1.00 98.19 446 THR A O 1
ATOM 3246 N N . ALA A 1 447 ? -7.349 2.073 25.196 1.00 97.12 447 ALA A N 1
ATOM 3247 C CA . ALA A 1 447 ? -8.107 3.099 24.491 1.00 97.12 447 ALA A CA 1
ATOM 3248 C C . ALA A 1 447 ? -7.876 4.480 25.116 1.00 97.12 447 ALA A C 1
ATOM 3250 O O . ALA A 1 447 ? -7.859 4.624 26.344 1.00 97.12 447 ALA A O 1
ATOM 3251 N N . ALA A 1 448 ? -7.755 5.500 24.270 1.00 96.69 448 ALA A N 1
ATOM 3252 C CA . ALA A 1 448 ? -7.828 6.893 24.677 1.00 96.69 448 ALA A CA 1
ATOM 3253 C C . ALA A 1 448 ? -9.280 7.257 25.058 1.00 96.69 448 ALA A C 1
ATOM 3255 O O . ALA A 1 448 ? -10.225 6.607 24.605 1.00 96.69 448 ALA A O 1
ATOM 3256 N N . PRO A 1 449 ? -9.515 8.329 25.840 1.00 94.00 449 PRO A N 1
ATOM 3257 C CA . PRO A 1 449 ? -10.875 8.772 26.169 1.00 94.00 449 PRO A CA 1
ATOM 3258 C C . PRO A 1 449 ? -11.751 9.097 24.952 1.00 94.00 449 PRO A C 1
ATOM 3260 O O . PRO A 1 449 ? -12.973 9.126 25.068 1.00 94.00 449 PRO A O 1
ATOM 3263 N N . SER A 1 450 ? -11.131 9.385 23.807 1.00 93.62 450 SER A N 1
ATOM 3264 C CA . SER A 1 450 ? -11.808 9.677 22.550 1.00 93.62 450 SER A CA 1
ATOM 3265 C C . SER A 1 450 ? -12.083 8.441 21.697 1.00 93.62 450 SER A C 1
ATOM 3267 O O . SER A 1 450 ? -12.918 8.523 20.807 1.00 93.62 450 SER A O 1
ATOM 3269 N N . THR A 1 451 ? -11.436 7.303 21.946 1.00 97.81 451 THR A N 1
ATOM 3270 C CA . THR A 1 451 ? -11.574 6.099 21.119 1.00 97.81 451 THR A CA 1
ATOM 3271 C C . THR A 1 451 ? -13.032 5.644 21.013 1.00 97.81 451 THR A C 1
ATOM 3273 O O . THR A 1 451 ? -13.731 5.503 22.018 1.00 97.81 451 THR A O 1
ATOM 3276 N N . VAL A 1 452 ? -13.488 5.358 19.790 1.00 96.88 452 VAL A N 1
ATOM 3277 C CA . VAL A 1 452 ? -14.823 4.806 19.532 1.00 9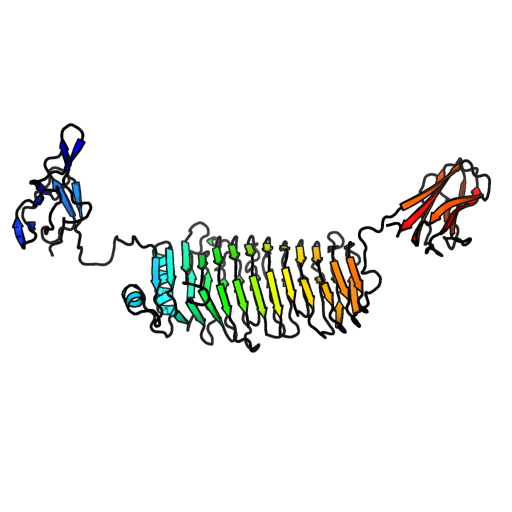6.88 452 VAL A CA 1
ATOM 3278 C C . VAL A 1 452 ? -14.705 3.323 19.199 1.00 96.88 452 VAL A C 1
ATOM 3280 O O . VAL A 1 452 ? -14.088 2.954 18.203 1.00 96.88 452 VAL A O 1
ATOM 3283 N N . LEU A 1 453 ? -15.349 2.483 20.008 1.00 96.19 453 LEU A N 1
ATOM 3284 C CA . LEU A 1 453 ? -15.469 1.040 19.796 1.00 96.19 453 LEU A CA 1
ATOM 3285 C C . LEU A 1 453 ? -16.929 0.699 19.462 1.00 96.19 453 LEU A C 1
ATOM 3287 O O . LEU A 1 453 ? -17.832 1.129 20.180 1.00 96.19 453 LEU A O 1
ATOM 3291 N N . ARG A 1 454 ? -17.182 -0.062 18.391 1.00 95.44 454 ARG A N 1
ATOM 3292 C CA . ARG A 1 454 ? -18.533 -0.544 18.037 1.00 95.44 454 ARG A CA 1
ATOM 3293 C C . ARG A 1 454 ? -18.484 -1.826 17.217 1.00 95.44 454 ARG A C 1
ATOM 3295 O O . ARG A 1 454 ? -17.521 -2.063 16.510 1.00 95.44 454 ARG A O 1
ATOM 3302 N N . ASP A 1 455 ? -19.527 -2.637 17.257 1.00 95.06 455 ASP A N 1
ATOM 3303 C CA . ASP A 1 455 ? -19.658 -3.852 16.439 1.00 95.06 455 ASP A CA 1
ATOM 3304 C C . ASP A 1 455 ? -18.434 -4.803 16.525 1.00 95.06 455 ASP A C 1
ATOM 3306 O O . ASP A 1 455 ? -18.038 -5.417 15.534 1.00 95.06 455 ASP A O 1
ATOM 3310 N N . ILE A 1 456 ? -17.811 -4.907 17.705 1.00 96.31 456 ILE A N 1
ATOM 3311 C CA . ILE A 1 456 ? -16.682 -5.802 17.989 1.00 96.31 456 ILE A CA 1
ATOM 3312 C C . ILE A 1 456 ? -17.215 -7.063 18.664 1.00 96.31 456 ILE A C 1
ATOM 3314 O O . ILE A 1 456 ? -17.784 -7.005 19.757 1.00 96.31 456 ILE A O 1
ATOM 3318 N N . VAL A 1 457 ? -17.008 -8.208 18.020 1.00 96.25 457 VAL A N 1
ATOM 3319 C CA . VAL A 1 457 ? -17.484 -9.521 18.473 1.00 96.25 457 VAL A CA 1
ATOM 3320 C C . VAL A 1 457 ? -16.333 -10.517 18.546 1.00 96.25 457 VAL A C 1
ATOM 3322 O O . VAL A 1 457 ? -15.311 -10.343 17.884 1.00 96.25 457 VAL A O 1
ATOM 3325 N N . ALA A 1 458 ? -16.511 -11.594 19.309 1.00 96.38 458 ALA A N 1
ATOM 3326 C CA . ALA A 1 458 ? -15.530 -12.668 19.390 1.00 96.38 458 ALA A CA 1
ATOM 3327 C C . ALA A 1 458 ? -16.163 -14.057 19.260 1.00 96.38 458 ALA A C 1
ATOM 3329 O O . ALA A 1 458 ? -17.280 -14.300 19.718 1.00 96.38 458 ALA A O 1
ATOM 3330 N N . PHE A 1 459 ? -15.412 -14.975 18.657 1.00 96.06 459 PHE A N 1
ATOM 3331 C CA . PHE A 1 459 ? -15.578 -16.414 18.798 1.00 96.06 459 PHE A CA 1
ATOM 3332 C C . PHE A 1 459 ? -14.516 -16.912 19.784 1.00 96.06 459 PHE A C 1
ATOM 3334 O O . PHE A 1 459 ? -13.324 -16.703 19.562 1.00 96.06 459 PHE A O 1
ATOM 3341 N N . LEU A 1 460 ? -14.956 -17.513 20.892 1.00 94.94 460 LEU A N 1
ATOM 3342 C CA . LEU A 1 460 ? -14.078 -17.980 21.965 1.00 94.94 460 LEU A CA 1
ATOM 3343 C C . LEU A 1 460 ? -13.922 -19.500 21.867 1.00 94.94 460 LEU A C 1
ATOM 3345 O O . LEU A 1 460 ? -14.809 -20.234 22.303 1.00 94.94 460 LEU A O 1
ATOM 3349 N N . ASP A 1 461 ? -12.793 -19.969 21.339 1.00 94.62 461 ASP A N 1
ATOM 3350 C CA . ASP A 1 461 ? -12.427 -21.393 21.324 1.00 94.62 461 ASP A CA 1
ATOM 3351 C C . ASP A 1 461 ? -11.446 -21.706 22.461 1.00 94.62 461 ASP A C 1
ATOM 3353 O O . ASP A 1 461 ? -10.356 -22.237 22.266 1.00 94.62 461 ASP A O 1
ATOM 3357 N N . GLY A 1 462 ? -11.798 -21.281 23.678 1.00 93.31 462 GLY A N 1
ATOM 3358 C CA . GLY A 1 462 ? -10.952 -21.413 24.870 1.00 93.31 462 GLY A CA 1
ATOM 3359 C C . GLY A 1 462 ? -9.933 -20.285 25.082 1.00 93.31 462 GLY A C 1
ATOM 3360 O O . GLY A 1 462 ? -9.119 -20.391 26.001 1.00 93.31 462 GLY A O 1
ATOM 3361 N N . GLY A 1 463 ? -9.953 -19.237 24.256 1.00 97.25 463 GLY A N 1
ATOM 3362 C CA . GLY A 1 463 ? -9.242 -17.979 24.502 1.00 97.25 463 GLY A CA 1
ATOM 3363 C C . GLY A 1 463 ? -10.047 -17.003 25.364 1.00 97.25 463 GLY A C 1
ATOM 3364 O O . GLY A 1 463 ? -11.220 -17.232 25.677 1.00 97.25 463 GLY A O 1
ATOM 3365 N N . THR A 1 464 ? -9.417 -15.895 25.751 1.00 96.88 464 THR A N 1
ATOM 3366 C CA . THR A 1 464 ? -10.035 -14.829 26.558 1.00 96.88 464 THR A CA 1
ATOM 3367 C C . THR A 1 464 ? -9.961 -13.476 25.859 1.00 96.88 464 THR A C 1
ATOM 3369 O O . THR A 1 464 ? -9.037 -13.208 25.096 1.00 96.88 464 THR A O 1
ATOM 3372 N N . VAL A 1 465 ? -10.938 -12.610 26.132 1.00 97.31 465 VAL A N 1
ATOM 3373 C CA . VAL A 1 465 ? -10.987 -11.231 25.633 1.00 97.31 465 VAL A CA 1
ATOM 3374 C C . VAL A 1 465 ? -11.235 -10.302 26.819 1.00 97.31 465 VAL A C 1
ATOM 3376 O O . VAL A 1 465 ? -12.132 -10.563 27.617 1.00 97.31 465 VAL A O 1
ATOM 3379 N N . GLN A 1 466 ? -10.439 -9.239 26.947 1.00 96.81 466 GLN A N 1
ATOM 3380 C CA . GLN A 1 466 ? -10.552 -8.247 28.017 1.00 96.81 466 GLN A CA 1
ATOM 3381 C C . GLN A 1 466 ? -11.926 -7.555 28.013 1.00 96.81 466 GLN A C 1
ATOM 3383 O O . GLN A 1 466 ? -12.415 -7.113 26.968 1.00 96.81 466 GLN A O 1
ATOM 3388 N N . ASP A 1 467 ? -12.513 -7.401 29.204 1.00 92.50 467 ASP A N 1
ATOM 3389 C CA . ASP A 1 467 ? -13.774 -6.683 29.408 1.00 92.50 467 ASP A CA 1
ATOM 3390 C C . ASP A 1 467 ? -13.717 -5.259 28.839 1.00 92.50 467 ASP A C 1
ATOM 3392 O O . ASP A 1 467 ? -12.745 -4.530 29.040 1.00 92.50 467 ASP A O 1
ATOM 3396 N N . GLY A 1 468 ? -14.786 -4.852 28.152 1.00 91.19 468 GLY A N 1
ATOM 3397 C CA . GLY A 1 468 ? -14.909 -3.539 27.513 1.00 91.19 468 GLY A CA 1
ATOM 3398 C C . GLY A 1 468 ? -14.484 -3.500 26.041 1.00 91.19 468 GLY A C 1
ATOM 3399 O O . GLY A 1 468 ? -14.947 -2.615 25.321 1.00 91.19 468 GLY A O 1
ATOM 3400 N N . LEU A 1 469 ? -13.696 -4.475 25.562 1.00 95.25 469 LEU A N 1
ATOM 3401 C CA . LEU A 1 469 ? -13.350 -4.571 24.138 1.00 95.25 469 LEU A CA 1
ATOM 3402 C C . LEU A 1 469 ? -14.552 -4.999 23.286 1.00 95.25 469 LEU A C 1
ATOM 3404 O O . LEU A 1 469 ? -14.787 -4.446 22.215 1.00 95.25 469 LEU A O 1
ATOM 3408 N N . LEU A 1 470 ? -15.321 -5.982 23.759 1.00 93.25 470 LEU A N 1
ATOM 3409 C CA . LEU A 1 470 ? -16.505 -6.458 23.047 1.00 93.25 470 LEU A CA 1
ATOM 3410 C C . LEU A 1 470 ? -17.605 -5.395 23.094 1.00 93.25 470 LEU A C 1
ATOM 3412 O O . LEU A 1 470 ? -18.052 -4.993 24.167 1.00 93.25 470 LEU A O 1
ATOM 3416 N N . GLN A 1 471 ? -18.051 -4.972 21.916 1.00 90.38 471 GLN A N 1
ATOM 3417 C CA . GLN A 1 471 ? -19.105 -3.983 21.718 1.00 90.38 471 GLN A CA 1
ATOM 3418 C C . GLN A 1 471 ? -20.077 -4.560 20.699 1.00 90.38 471 GLN A C 1
ATOM 3420 O O . GLN A 1 471 ? -19.882 -4.417 19.497 1.00 90.38 471 GLN A O 1
ATOM 3425 N N . TYR A 1 472 ? -21.096 -5.279 21.156 1.00 80.88 472 TYR A N 1
ATOM 3426 C CA . TYR A 1 472 ? -22.040 -5.911 20.240 1.00 80.88 472 TYR A CA 1
ATOM 3427 C C . TYR A 1 472 ? -22.804 -4.855 19.430 1.00 80.88 472 TYR A C 1
ATOM 3429 O O . TYR A 1 472 ? -23.091 -3.781 19.970 1.00 80.88 472 TYR A O 1
ATOM 3437 N N . PRO A 1 473 ? -23.150 -5.148 18.160 1.00 73.38 473 PRO A N 1
ATOM 3438 C CA . PRO A 1 473 ? -23.935 -4.242 17.339 1.00 73.38 473 PRO A CA 1
ATOM 3439 C C . PRO A 1 473 ? -25.176 -3.794 18.083 1.00 73.38 473 PRO A C 1
ATOM 3441 O O . PRO A 1 473 ? -25.997 -4.638 18.437 1.00 73.38 473 PRO A O 1
ATOM 3444 N N . GLY A 1 474 ? -25.201 -2.486 18.381 1.00 62.25 474 GLY A N 1
ATOM 3445 C CA . GLY A 1 474 ? -25.947 -1.843 19.463 1.00 62.25 474 GLY A CA 1
ATOM 3446 C C . GLY A 1 474 ? -26.883 -2.785 20.193 1.00 62.25 474 GLY A C 1
ATOM 3447 O O . GLY A 1 474 ? -27.994 -2.996 19.711 1.00 62.25 474 GLY A O 1
ATOM 3448 N N . THR A 1 475 ? -26.440 -3.339 21.329 1.00 60.22 475 THR A N 1
ATOM 3449 C CA . THR A 1 475 ? -27.303 -4.150 22.188 1.00 60.22 475 THR A CA 1
ATOM 3450 C C . THR A 1 475 ? -28.607 -3.376 22.357 1.00 60.22 475 THR A C 1
ATOM 3452 O O . THR A 1 475 ? -28.565 -2.284 22.929 1.00 60.22 475 THR A O 1
ATOM 3455 N N . PRO A 1 476 ? -29.734 -3.838 21.783 1.00 67.25 476 PRO A N 1
ATOM 3456 C CA . PRO A 1 476 ? -30.890 -2.981 21.606 1.00 67.25 476 PRO A CA 1
ATOM 3457 C C . PRO A 1 476 ? -31.330 -2.474 22.973 1.00 67.25 476 PRO A C 1
ATOM 3459 O O . PRO A 1 476 ? -31.766 -3.249 23.827 1.00 67.25 476 PRO A O 1
ATOM 3462 N N . THR A 1 477 ? -31.161 -1.170 23.187 1.00 79.56 477 THR A N 1
ATOM 3463 C CA . THR A 1 477 ? -31.606 -0.513 24.405 1.00 79.56 477 THR A CA 1
ATOM 3464 C C . THR A 1 477 ? -33.102 -0.323 24.282 1.00 79.56 477 THR A C 1
ATOM 3466 O O . THR A 1 477 ? -33.593 0.381 23.400 1.00 79.56 477 THR A O 1
ATOM 3469 N N . THR A 1 478 ? -33.854 -0.986 25.150 1.00 90.00 478 THR A N 1
ATOM 3470 C CA . THR A 1 478 ? -35.285 -0.728 25.276 1.00 90.00 478 THR A CA 1
ATOM 3471 C C . THR A 1 478 ? -35.518 0.058 26.548 1.00 90.00 478 THR A C 1
ATOM 3473 O O . THR A 1 478 ? -35.082 -0.342 27.625 1.00 90.00 478 THR A O 1
ATOM 3476 N N . THR A 1 479 ? -36.254 1.157 26.435 1.00 95.31 479 THR A N 1
ATOM 3477 C CA . THR A 1 479 ? -36.716 1.909 27.598 1.00 95.31 479 THR A CA 1
ATOM 3478 C C . THR A 1 479 ? -38.118 1.444 27.979 1.00 95.31 479 THR A C 1
ATOM 3480 O O . THR A 1 479 ? -39.032 1.444 27.153 1.00 95.31 479 THR A O 1
ATOM 3483 N N . GLN A 1 480 ? -38.300 1.069 29.242 1.00 96.88 480 GLN A N 1
ATOM 3484 C CA . GLN A 1 480 ? -39.611 0.784 29.830 1.00 96.88 480 GLN A CA 1
ATOM 3485 C C . GLN A 1 480 ? -39.955 1.871 30.839 1.00 96.88 480 GLN A C 1
ATOM 3487 O O . GLN A 1 480 ? -39.072 2.435 31.481 1.00 96.88 480 GLN A O 1
ATOM 3492 N N . GLY A 1 481 ? -41.236 2.185 31.005 1.00 96.88 481 GLY A N 1
ATOM 3493 C CA . GLY A 1 481 ? -41.608 3.257 31.914 1.00 96.88 481 GLY A CA 1
ATOM 3494 C C . GLY A 1 481 ? -43.077 3.328 32.267 1.00 96.88 481 GLY A C 1
ATOM 3495 O O . GLY A 1 481 ? -43.930 2.738 31.609 1.00 96.88 481 GLY A O 1
ATOM 3496 N N . LEU A 1 482 ? -43.362 4.087 33.322 1.00 98.25 482 LEU A N 1
ATOM 3497 C CA . LEU A 1 482 ? -44.716 4.346 33.798 1.00 98.25 482 LEU A CA 1
ATOM 3498 C C . LEU A 1 482 ? -44.851 5.796 34.251 1.00 98.25 482 LEU A C 1
ATOM 3500 O O . LEU A 1 482 ? -43.996 6.323 34.965 1.00 98.25 482 LEU A O 1
ATOM 3504 N N . VAL A 1 483 ? -45.970 6.410 33.871 1.00 98.38 483 VAL A N 1
ATOM 3505 C CA . VAL A 1 483 ? -46.441 7.673 34.439 1.00 98.38 483 VAL A CA 1
ATOM 3506 C C . VAL A 1 483 ? -47.391 7.352 35.584 1.00 98.38 483 VAL A C 1
ATOM 3508 O O . VAL A 1 483 ? -48.403 6.682 35.389 1.00 98.38 483 VAL A O 1
ATOM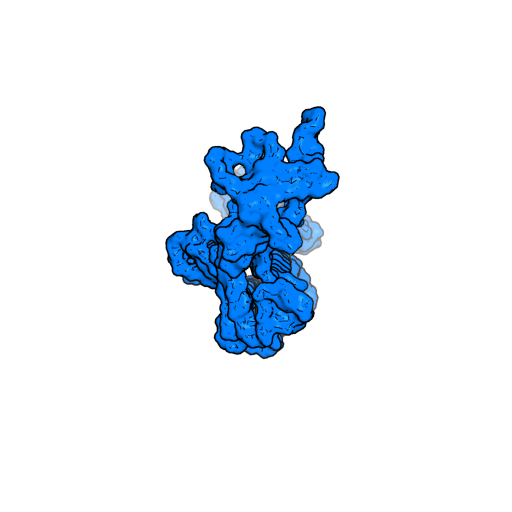 3511 N N . ILE A 1 484 ? -47.077 7.847 36.775 1.00 98.44 484 ILE A N 1
ATOM 3512 C CA . ILE A 1 484 ? -47.917 7.717 37.962 1.00 98.44 484 ILE A CA 1
ATOM 3513 C C . ILE A 1 484 ? -48.625 9.062 38.162 1.00 98.44 484 ILE A C 1
ATOM 3515 O O . ILE A 1 484 ? -47.972 10.028 38.573 1.00 98.44 484 ILE A O 1
ATOM 3519 N N . PRO A 1 485 ? -49.929 9.166 37.844 1.00 98.19 485 PRO A N 1
ATOM 3520 C CA . PRO A 1 485 ? -50.674 10.408 37.987 1.00 98.19 485 PRO A CA 1
ATOM 3521 C C . PRO A 1 485 ? -50.991 10.685 39.458 1.00 98.19 485 PRO A C 1
ATOM 3523 O O . PRO A 1 485 ? -51.386 9.787 40.200 1.00 98.19 485 PRO A O 1
ATOM 3526 N N . ALA A 1 486 ? -50.832 11.946 39.857 1.00 97.44 486 ALA A N 1
ATOM 3527 C CA . ALA A 1 486 ? -51.157 12.477 41.178 1.00 97.44 486 ALA A CA 1
ATOM 3528 C C . ALA A 1 486 ? -50.746 11.569 42.364 1.00 97.44 486 ALA A C 1
ATOM 3530 O O . ALA A 1 486 ? -51.596 11.224 43.193 1.00 97.44 486 ALA A O 1
ATOM 3531 N N . PRO A 1 487 ? -49.468 11.146 42.473 1.00 97.94 487 PRO A N 1
ATOM 3532 C CA . PRO A 1 487 ? -49.055 10.257 43.549 1.00 97.94 487 PRO A CA 1
ATOM 3533 C C . PRO A 1 487 ? -49.204 10.964 44.902 1.00 97.94 487 PRO A C 1
ATOM 3535 O O . PRO A 1 487 ? -48.601 12.009 45.142 1.00 97.94 487 PRO A O 1
ATOM 3538 N N . ALA A 1 488 ? -50.004 10.377 45.795 1.00 96.94 488 ALA A N 1
ATOM 3539 C CA . ALA A 1 488 ? -50.270 10.909 47.136 1.00 96.94 488 ALA A CA 1
ATOM 3540 C C . ALA A 1 488 ? -49.345 10.329 48.225 1.00 96.94 488 ALA A C 1
ATOM 3542 O O . ALA A 1 488 ? -49.386 10.762 49.374 1.00 96.94 488 ALA A O 1
ATOM 3543 N N . GLY A 1 489 ? -48.513 9.344 47.882 1.00 96.94 489 GLY A N 1
ATOM 3544 C CA . GLY A 1 489 ? -47.644 8.640 48.818 1.00 96.94 489 GLY A CA 1
ATOM 3545 C C . GLY A 1 489 ? -46.787 7.579 48.128 1.00 96.94 489 GLY A C 1
ATOM 3546 O O . GLY A 1 489 ? -46.769 7.517 46.895 1.00 96.94 489 GLY A O 1
ATOM 3547 N N . PRO A 1 490 ? -46.072 6.751 48.909 1.00 98.12 490 PRO A N 1
ATOM 3548 C CA . PRO A 1 490 ? -45.271 5.665 48.367 1.00 98.12 490 PRO A CA 1
ATOM 3549 C C . PRO A 1 490 ? -46.145 4.639 47.634 1.00 98.12 490 PRO A C 1
ATOM 3551 O O . PRO A 1 490 ? -47.133 4.160 48.188 1.00 98.12 490 PRO A O 1
ATOM 3554 N N . VAL A 1 491 ? -45.773 4.293 46.402 1.00 98.12 491 VAL A N 1
ATOM 3555 C CA . VAL A 1 491 ? -46.466 3.310 45.551 1.00 98.12 491 VAL A CA 1
ATOM 3556 C C . VAL A 1 491 ? -45.452 2.589 44.666 1.00 98.12 491 VAL A C 1
ATOM 3558 O O . VAL A 1 491 ? -44.432 3.171 44.301 1.00 98.12 491 VAL A O 1
ATOM 3561 N N . SER A 1 492 ? -45.723 1.332 44.316 1.00 98.06 492 SER A N 1
ATOM 3562 C CA . SER A 1 492 ? -44.873 0.515 43.442 1.00 98.06 492 SER A CA 1
ATOM 3563 C C . SER A 1 492 ? -45.731 -0.233 42.429 1.00 98.06 492 SER A C 1
ATOM 3565 O O . SER A 1 492 ? -46.767 -0.787 42.798 1.00 98.06 492 SER A O 1
ATOM 3567 N N . TYR A 1 493 ? -45.302 -0.249 41.169 1.00 98.00 493 TYR A N 1
ATOM 3568 C CA . TYR A 1 493 ? -46.009 -0.901 40.069 1.00 98.00 493 TYR A CA 1
ATOM 3569 C C . TYR A 1 493 ? -45.043 -1.767 39.271 1.00 98.00 493 TYR A C 1
ATOM 3571 O O . TYR A 1 493 ? -44.015 -1.272 38.813 1.00 98.00 493 TYR A O 1
ATOM 3579 N N . ALA A 1 494 ? -45.385 -3.042 39.075 1.00 97.62 494 ALA A N 1
ATOM 3580 C CA . ALA A 1 494 ? -44.712 -3.887 38.096 1.00 97.62 494 ALA A CA 1
ATOM 3581 C C . ALA A 1 494 ? -45.016 -3.353 36.691 1.00 97.62 494 ALA A C 1
ATOM 3583 O O . ALA A 1 494 ? -46.184 -3.193 36.339 1.00 97.62 494 ALA A O 1
ATOM 3584 N N . ILE A 1 495 ? -43.976 -3.058 35.912 1.00 97.44 495 ILE A N 1
ATOM 3585 C CA . ILE A 1 495 ? -44.120 -2.447 34.580 1.00 97.44 495 ILE A CA 1
ATOM 3586 C C . ILE A 1 495 ? -43.668 -3.369 33.461 1.00 97.44 495 ILE A C 1
ATOM 3588 O O . ILE A 1 495 ? -44.088 -3.203 32.320 1.00 97.44 495 ILE A O 1
ATOM 3592 N N . TRP A 1 496 ? -42.814 -4.337 33.778 1.00 97.12 496 TRP A N 1
ATOM 3593 C CA . TRP A 1 496 ? -42.182 -5.166 32.774 1.00 97.12 496 TRP A CA 1
ATOM 3594 C C . TRP A 1 496 ? -41.691 -6.479 33.381 1.00 97.12 496 TRP A C 1
ATOM 3596 O O . TRP A 1 496 ? -41.404 -6.559 34.578 1.00 97.12 496 TRP A O 1
ATOM 3606 N N . ARG A 1 497 ? -41.610 -7.520 32.553 1.00 96.75 497 ARG A N 1
ATOM 3607 C CA . ARG A 1 497 ? -41.068 -8.826 32.925 1.00 96.75 497 ARG A CA 1
ATOM 3608 C C . ARG A 1 497 ? -40.049 -9.245 31.877 1.00 96.75 497 ARG A C 1
ATOM 3610 O O . ARG A 1 497 ? -40.379 -9.234 30.692 1.00 96.75 497 ARG A O 1
ATOM 3617 N N . ALA A 1 498 ? -38.853 -9.615 32.317 1.00 94.88 498 ALA A N 1
ATOM 3618 C CA . ALA A 1 498 ? -37.751 -9.973 31.442 1.00 94.88 498 ALA A CA 1
ATOM 3619 C C . ALA A 1 498 ? -38.085 -11.239 30.633 1.00 94.88 498 ALA A C 1
ATOM 3621 O O . ALA A 1 498 ? -38.360 -12.279 31.236 1.00 94.88 498 ALA A O 1
ATOM 3622 N N . PRO A 1 499 ? -38.110 -11.192 29.287 1.00 93.44 499 PRO A N 1
ATOM 3623 C CA . PRO A 1 499 ? -38.334 -12.389 28.476 1.00 93.44 499 PRO A CA 1
ATOM 3624 C C . PRO A 1 499 ? -37.091 -13.293 28.434 1.00 93.44 499 PRO A C 1
ATOM 3626 O O . PRO A 1 499 ? -37.228 -14.511 28.325 1.00 93.44 499 PRO A O 1
ATOM 3629 N N . HIS A 1 500 ? -35.902 -12.700 28.572 1.00 92.06 500 HIS A N 1
ATOM 3630 C CA . HIS A 1 500 ? -34.582 -13.335 28.561 1.00 92.06 500 HIS A CA 1
ATOM 3631 C C . HIS A 1 500 ? -33.666 -12.648 29.586 1.00 92.06 500 HIS A C 1
ATOM 3633 O O . HIS A 1 500 ? -34.050 -11.621 30.154 1.00 92.06 500 HIS A O 1
ATOM 3639 N N . ALA A 1 501 ? -32.477 -13.210 29.822 1.00 91.44 501 ALA A N 1
ATOM 3640 C CA . ALA A 1 501 ? -31.478 -12.570 30.671 1.00 91.44 501 ALA A CA 1
ATOM 3641 C C . ALA A 1 501 ? -31.024 -11.235 30.055 1.00 91.44 501 ALA A C 1
ATOM 3643 O O . ALA A 1 501 ? -30.777 -11.166 28.854 1.00 91.44 501 ALA A O 1
ATOM 3644 N N . CYS A 1 502 ? -30.968 -10.174 30.856 1.00 93.31 502 CYS A N 1
ATOM 3645 C CA . CYS A 1 502 ? -30.700 -8.806 30.397 1.00 93.31 502 CYS A CA 1
ATOM 3646 C C . CYS A 1 502 ? -30.192 -7.926 31.551 1.00 93.31 502 CYS A C 1
ATOM 3648 O O . CYS A 1 502 ? -30.122 -8.377 32.693 1.00 93.31 502 CYS A O 1
ATOM 3650 N N . THR A 1 503 ? -29.850 -6.668 31.269 1.00 94.69 503 THR A N 1
ATOM 3651 C CA . THR A 1 503 ? -29.260 -5.753 32.256 1.00 94.69 503 THR A CA 1
ATOM 3652 C C . THR A 1 503 ? -29.970 -4.405 32.250 1.00 94.69 503 THR A C 1
ATOM 3654 O O . THR A 1 503 ? -30.084 -3.763 31.210 1.00 94.69 503 THR A O 1
ATOM 3657 N N . VAL A 1 504 ? -30.418 -3.930 33.412 1.00 95.62 504 VAL A N 1
ATOM 3658 C CA . VAL A 1 504 ? -30.865 -2.538 33.579 1.00 95.62 504 VAL A CA 1
ATOM 3659 C C . VAL A 1 504 ? -29.641 -1.635 33.664 1.00 95.62 504 VAL A C 1
ATOM 3661 O O . VAL A 1 504 ? -28.791 -1.855 34.518 1.00 95.62 504 VAL A O 1
ATOM 3664 N N . THR A 1 505 ? -29.560 -0.595 32.838 1.00 94.88 505 THR A N 1
ATOM 3665 C CA . THR A 1 505 ? -28.402 0.316 32.784 1.00 94.88 505 THR A CA 1
ATOM 3666 C C . THR A 1 505 ? -28.678 1.696 33.363 1.00 94.88 505 THR A C 1
ATOM 3668 O O . THR A 1 505 ? -27.753 2.378 33.806 1.00 94.88 505 THR A O 1
ATOM 3671 N N . ALA A 1 506 ? -29.945 2.104 33.456 1.00 96.50 506 ALA A N 1
ATOM 3672 C CA . ALA A 1 506 ? -30.311 3.357 34.105 1.00 96.50 506 ALA A CA 1
ATOM 3673 C C . ALA A 1 506 ? -31.708 3.316 34.729 1.00 96.50 506 ALA A C 1
ATOM 3675 O O . ALA A 1 506 ? -32.606 2.632 34.245 1.00 96.50 506 ALA A O 1
ATOM 3676 N N . VAL A 1 507 ? -31.899 4.130 35.772 1.00 98.00 507 VAL A N 1
ATOM 3677 C CA . VAL A 1 507 ? -33.214 4.510 36.308 1.00 98.00 507 VAL A CA 1
ATOM 3678 C C . VAL A 1 507 ? -33.319 6.029 36.239 1.00 98.00 507 VAL A C 1
ATOM 3680 O O . VAL A 1 507 ? -32.479 6.741 36.797 1.00 98.00 507 VAL A O 1
ATOM 3683 N N . ARG A 1 508 ? -34.349 6.536 35.561 1.00 98.50 508 ARG A N 1
ATOM 3684 C CA . ARG A 1 508 ? -34.564 7.971 35.335 1.00 98.50 508 ARG A CA 1
ATOM 3685 C C . ARG A 1 508 ? -35.918 8.406 35.865 1.00 98.50 508 ARG A C 1
ATOM 3687 O O . ARG A 1 508 ? -36.877 7.638 35.852 1.00 98.50 508 ARG A O 1
ATOM 3694 N N . GLY A 1 509 ? -36.005 9.657 36.298 1.00 98.12 509 GLY A N 1
ATOM 3695 C CA . GLY A 1 509 ? -37.229 10.233 36.836 1.00 98.12 509 GLY A CA 1
ATOM 3696 C C . GLY A 1 509 ? -37.533 11.616 36.293 1.00 98.12 509 GLY A C 1
ATOM 3697 O O . GLY A 1 509 ? -36.632 12.432 36.116 1.00 98.12 509 GLY A O 1
ATOM 3698 N N . TYR A 1 510 ? -38.818 11.885 36.098 1.00 98.50 510 TYR A N 1
ATOM 3699 C CA . TYR A 1 510 ? -39.367 13.199 35.787 1.00 98.50 510 TYR A CA 1
ATOM 3700 C C . TYR A 1 510 ? -40.560 13.464 36.695 1.00 98.50 510 TYR A C 1
ATOM 3702 O O . TYR A 1 510 ? -41.380 12.578 36.932 1.00 98.50 510 TYR A O 1
ATOM 3710 N N . ARG A 1 511 ? -40.676 14.689 37.203 1.00 98.44 511 ARG A N 1
ATOM 3711 C CA . ARG A 1 511 ? -41.801 15.101 38.044 1.00 98.44 511 ARG A CA 1
ATOM 3712 C C . ARG A 1 511 ? -42.458 16.347 37.478 1.00 98.44 511 ARG A C 1
ATOM 3714 O O . ARG A 1 511 ? -41.779 17.337 37.211 1.00 98.44 511 ARG A O 1
ATOM 3721 N N . GLU A 1 512 ? -43.779 16.324 37.404 1.00 98.44 512 GLU A N 1
ATOM 3722 C CA . GLU A 1 512 ? -44.613 17.480 37.093 1.00 98.44 512 GLU A CA 1
ATOM 3723 C C . GLU A 1 512 ? -45.342 17.953 38.358 1.00 98.44 512 GLU A C 1
ATOM 3725 O O . GLU A 1 512 ? -45.929 17.144 39.080 1.00 98.44 512 GLU A O 1
ATOM 3730 N N . GLY A 1 513 ? -45.284 19.258 38.647 1.00 97.06 513 GLY A N 1
ATOM 3731 C CA . GLY A 1 513 ? -45.923 19.864 39.821 1.00 97.06 513 GLY A CA 1
ATOM 3732 C C . GLY A 1 513 ? -45.357 19.400 41.171 1.00 97.06 513 GLY A C 1
ATOM 3733 O O . GLY A 1 513 ? -44.590 18.446 41.256 1.00 97.06 513 GLY A O 1
ATOM 3734 N N . GLY A 1 514 ? -45.737 20.075 42.255 1.00 96.94 514 GLY A N 1
ATOM 3735 C CA . GLY A 1 514 ? -45.292 19.801 43.627 1.00 96.94 514 GLY A CA 1
ATOM 3736 C C . GLY A 1 514 ? -43.896 20.308 43.996 1.00 96.94 514 GLY A C 1
ATOM 3737 O O . GLY A 1 514 ? -43.263 21.033 43.228 1.00 96.94 514 GLY A O 1
ATOM 3738 N N . SER A 1 515 ? -43.397 19.933 45.177 1.00 97.38 515 SER A N 1
ATOM 3739 C CA . SER A 1 515 ? -42.095 20.378 45.706 1.00 97.38 515 SER A CA 1
ATOM 3740 C C . SER A 1 515 ? -41.034 19.279 45.776 1.00 97.38 515 SER A C 1
ATOM 3742 O O . SER A 1 515 ? -39.855 19.593 45.903 1.00 97.38 515 SER A O 1
ATOM 3744 N N . GLY A 1 516 ? -41.406 18.004 45.641 1.00 97.56 516 GLY A N 1
ATOM 3745 C CA . GLY A 1 516 ? -40.432 16.917 45.583 1.00 97.56 516 GLY A CA 1
ATOM 3746 C C . GLY A 1 516 ? -41.057 15.544 45.370 1.00 97.56 516 GLY A C 1
ATOM 3747 O O . GLY A 1 516 ? -42.240 15.330 45.623 1.00 97.56 516 GLY A O 1
ATOM 3748 N N . ALA A 1 517 ? -40.240 14.602 44.916 1.00 98.38 517 ALA A N 1
ATOM 3749 C CA . ALA A 1 517 ? -40.514 13.174 44.998 1.00 98.38 517 ALA A CA 1
ATOM 3750 C C . ALA A 1 517 ? -39.186 12.426 45.123 1.00 98.38 517 ALA A C 1
ATOM 3752 O O . ALA A 1 517 ? -38.155 12.942 44.698 1.00 98.38 517 ALA A O 1
ATOM 3753 N N . THR A 1 518 ? -39.200 11.222 45.680 1.00 98.56 518 THR A N 1
ATOM 3754 C CA . THR A 1 518 ? -38.074 10.292 45.541 1.00 98.56 518 THR A CA 1
ATOM 3755 C C . THR A 1 518 ? -38.547 9.040 44.825 1.00 98.56 518 THR A C 1
ATOM 3757 O O . THR A 1 518 ? -39.683 8.610 45.039 1.00 98.56 518 THR A O 1
ATOM 3760 N N . ILE A 1 519 ? -37.715 8.476 43.954 1.00 98.62 519 ILE A N 1
ATOM 3761 C CA . ILE A 1 519 ? -38.061 7.292 43.162 1.00 98.62 519 ILE A CA 1
ATOM 3762 C C . ILE A 1 519 ? -36.987 6.210 43.249 1.00 98.62 519 ILE A C 1
ATOM 3764 O O . ILE A 1 519 ? -35.836 6.482 43.589 1.00 98.62 519 ILE A O 1
ATOM 3768 N N . ASN A 1 520 ? -37.374 4.983 42.921 1.00 98.56 520 ASN A N 1
ATOM 3769 C CA . ASN A 1 520 ? -36.469 3.868 42.675 1.00 98.56 520 ASN A CA 1
ATOM 3770 C C . ASN A 1 520 ? -37.095 2.923 41.635 1.00 98.56 520 ASN A C 1
ATOM 3772 O O . ASN A 1 520 ? -38.267 3.067 41.278 1.00 98.56 520 ASN A O 1
ATOM 3776 N N . ALA A 1 521 ? -36.332 1.943 41.181 1.00 98.19 521 ALA A N 1
ATOM 3777 C CA . ALA A 1 521 ? -36.851 0.765 40.505 1.00 98.19 521 ALA A CA 1
ATOM 3778 C C . ALA A 1 521 ? -36.451 -0.480 41.305 1.00 98.19 521 ALA A C 1
ATOM 3780 O O . ALA A 1 521 ? -35.567 -0.417 42.154 1.00 98.19 521 ALA A O 1
ATOM 3781 N N . VAL A 1 522 ? -37.152 -1.588 41.103 1.00 97.69 522 VAL A N 1
ATOM 3782 C CA . VAL A 1 522 ? -36.984 -2.819 41.878 1.00 97.69 522 VAL A CA 1
ATOM 3783 C C . VAL A 1 522 ? -36.949 -3.996 40.918 1.00 97.69 522 VAL A C 1
ATOM 3785 O O . VAL A 1 522 ? -37.845 -4.121 40.085 1.00 97.69 522 VAL A O 1
ATOM 3788 N N . ALA A 1 523 ? -35.965 -4.873 41.074 1.00 96.44 523 ALA A N 1
ATOM 3789 C CA . ALA A 1 523 ? -35.865 -6.146 40.370 1.00 96.44 523 ALA A CA 1
ATOM 3790 C C . ALA A 1 523 ? -35.700 -7.278 41.386 1.00 96.44 523 ALA A C 1
ATOM 3792 O O . ALA A 1 523 ? -34.955 -7.137 42.355 1.00 96.44 523 ALA A O 1
ATOM 3793 N N . GLY A 1 524 ? -36.459 -8.368 41.236 1.00 87.94 524 GLY A N 1
ATOM 3794 C CA . GLY A 1 524 ? -36.383 -9.505 42.168 1.00 87.94 524 GLY A CA 1
ATOM 3795 C C . GLY A 1 524 ? -36.679 -9.148 43.637 1.00 87.94 524 GLY A C 1
ATOM 3796 O O . GLY A 1 524 ? -36.284 -9.871 44.546 1.00 87.94 524 GLY A O 1
ATOM 3797 N N . GLY A 1 525 ? -37.352 -8.018 43.890 1.00 90.44 525 GLY A N 1
ATOM 3798 C CA . GLY A 1 525 ? -37.615 -7.496 45.236 1.00 90.44 525 GLY A CA 1
ATOM 3799 C C . GLY A 1 525 ? -36.504 -6.626 45.841 1.00 90.44 525 GLY A C 1
ATOM 3800 O O . GLY A 1 525 ? -36.690 -6.130 46.951 1.00 90.44 525 GLY A O 1
ATOM 3801 N N . ALA A 1 526 ? -35.395 -6.396 45.131 1.00 96.38 526 ALA A N 1
ATOM 3802 C CA . ALA A 1 526 ? -34.298 -5.527 45.554 1.00 96.38 526 ALA A CA 1
ATOM 3803 C C . ALA A 1 526 ? -34.268 -4.210 44.765 1.00 96.38 526 ALA A C 1
ATOM 3805 O O . ALA A 1 526 ? -34.592 -4.169 43.579 1.00 96.38 526 ALA A O 1
ATOM 3806 N N . ASP A 1 527 ? -33.862 -3.127 45.425 1.00 98.06 527 ASP A N 1
ATOM 3807 C CA . ASP A 1 527 ? -33.782 -1.799 44.814 1.00 98.06 527 ASP A CA 1
ATOM 3808 C C . ASP A 1 527 ? -32.639 -1.723 43.800 1.00 98.06 527 ASP A C 1
ATOM 3810 O O . ASP A 1 527 ? -31.522 -2.165 44.082 1.00 98.06 527 ASP A O 1
ATOM 3814 N N . LEU A 1 528 ? -32.916 -1.108 42.651 1.00 97.94 528 LEU A N 1
ATOM 3815 C CA . LEU A 1 528 ? -31.961 -0.893 41.569 1.00 97.94 528 LEU A CA 1
ATOM 3816 C C . LEU A 1 528 ? -31.091 0.347 41.783 1.00 97.94 528 LEU A C 1
ATOM 3818 O O . LEU A 1 528 ? -30.043 0.456 41.168 1.00 97.94 528 LEU A O 1
ATOM 3822 N N . LEU A 1 529 ? -31.472 1.274 42.664 1.00 97.88 529 LEU A N 1
ATOM 3823 C CA . LEU A 1 529 ? -30.613 2.372 43.111 1.00 97.88 529 LEU A CA 1
ATOM 3824 C C . LEU A 1 529 ? -30.244 2.181 44.583 1.00 97.88 529 LEU A C 1
ATOM 3826 O O . LEU A 1 529 ? -31.130 1.976 45.415 1.00 97.88 529 LEU A O 1
ATOM 3830 N N . ALA A 1 530 ? -28.959 2.335 44.916 1.00 96.38 530 ALA A N 1
ATOM 3831 C CA . ALA A 1 530 ? -28.473 2.282 46.301 1.00 96.38 530 ALA A CA 1
ATOM 3832 C C . ALA A 1 530 ? -29.094 3.377 47.189 1.00 96.38 530 ALA A C 1
ATOM 3834 O O . ALA A 1 530 ? -29.302 3.188 48.387 1.00 96.38 530 ALA A O 1
ATOM 3835 N N . VAL A 1 531 ? -29.409 4.527 46.587 1.00 97.38 531 VAL A N 1
ATOM 3836 C CA . VAL A 1 531 ? -30.110 5.650 47.213 1.00 97.38 531 VAL A CA 1
ATOM 3837 C C . VAL A 1 531 ? -31.244 6.075 46.289 1.00 97.38 531 VAL A C 1
ATOM 3839 O O . VAL A 1 531 ? -31.037 6.234 45.087 1.00 97.38 531 VAL A O 1
ATOM 3842 N N . ASN A 1 532 ? -32.436 6.291 46.849 1.00 98.25 532 ASN A N 1
ATOM 3843 C CA . ASN A 1 532 ? -33.586 6.763 46.078 1.00 98.25 532 ASN A CA 1
ATOM 3844 C C . ASN A 1 532 ? -33.248 8.079 45.357 1.00 98.25 532 ASN A C 1
ATOM 3846 O O . ASN A 1 532 ? -32.776 9.034 45.980 1.00 98.25 532 ASN A O 1
ATOM 3850 N N . LEU A 1 533 ? -33.536 8.149 44.058 1.00 98.31 533 LEU A N 1
ATOM 3851 C CA . LEU A 1 533 ? -33.290 9.338 43.248 1.00 98.31 533 LEU A CA 1
ATOM 3852 C C . LEU A 1 533 ? -34.246 10.460 43.665 1.00 98.31 533 LEU A C 1
ATOM 3854 O O . LEU A 1 533 ? -35.465 10.302 43.598 1.00 98.31 533 LEU A O 1
ATOM 3858 N N . SER A 1 534 ? -33.692 11.600 44.078 1.00 98.19 534 SER A N 1
ATOM 3859 C CA . SER A 1 534 ? -34.462 12.787 44.457 1.00 98.19 534 SER A CA 1
ATOM 3860 C C . SER A 1 534 ? -34.832 13.633 43.241 1.00 98.19 534 SER A C 1
ATOM 3862 O O . SER A 1 534 ? -33.965 14.113 42.516 1.00 98.19 534 SER A O 1
ATOM 3864 N N . LEU A 1 535 ? -36.130 13.870 43.057 1.00 98.00 535 LEU A N 1
ATOM 3865 C CA . LEU A 1 535 ? -36.717 14.722 42.023 1.00 98.00 535 LEU A CA 1
ATOM 3866 C C . LEU A 1 535 ? -37.048 16.109 42.587 1.00 98.00 535 LEU A C 1
ATOM 3868 O O . LEU A 1 535 ? -38.209 16.526 42.637 1.00 98.00 535 LEU A O 1
ATOM 3872 N N . ALA A 1 536 ? -36.028 16.822 43.064 1.00 96.88 536 ALA A N 1
ATOM 3873 C CA . ALA A 1 536 ? -36.189 18.127 43.713 1.00 96.88 536 ALA A CA 1
ATOM 3874 C C . ALA A 1 536 ? -36.668 19.231 42.749 1.00 96.88 536 ALA A C 1
ATOM 3876 O O . ALA A 1 536 ? -37.412 20.122 43.153 1.00 96.88 536 ALA A O 1
ATOM 3877 N N . THR A 1 537 ? -36.344 19.123 41.460 1.00 96.81 537 THR A N 1
ATOM 3878 C CA . THR A 1 537 ? -36.712 20.107 40.432 1.00 96.81 537 THR A CA 1
ATOM 3879 C C . THR A 1 537 ? -37.846 19.568 39.564 1.00 96.81 537 THR A C 1
ATOM 3881 O O . THR A 1 537 ? -37.722 18.500 38.971 1.00 96.81 537 THR A O 1
ATOM 3884 N N . ALA A 1 538 ? -38.971 20.284 39.506 1.00 97.06 538 ALA A N 1
ATOM 3885 C CA . ALA A 1 538 ? -40.069 19.929 38.608 1.00 97.06 538 ALA A CA 1
ATOM 3886 C C . ALA A 1 538 ? -39.692 20.253 37.154 1.00 97.06 538 ALA A C 1
ATOM 3888 O O . ALA A 1 538 ? -38.990 21.230 36.904 1.00 97.06 538 ALA A O 1
ATOM 3889 N N . GLY A 1 539 ? -40.180 19.464 36.198 1.00 96.88 539 GLY A N 1
ATOM 3890 C CA . GLY A 1 539 ? -39.966 19.721 34.773 1.00 96.88 539 GLY A CA 1
ATOM 3891 C C . GLY A 1 539 ? -38.598 19.299 34.230 1.00 96.88 539 GLY A C 1
ATOM 3892 O O . GLY A 1 539 ? -38.270 19.636 33.096 1.00 96.88 539 GLY A O 1
ATOM 3893 N N . THR A 1 540 ? -37.797 18.562 35.003 1.00 97.12 540 THR A N 1
ATOM 3894 C CA . THR A 1 540 ? -36.449 18.126 34.611 1.00 97.12 540 THR A CA 1
ATOM 3895 C C . THR A 1 540 ? -36.311 16.614 34.741 1.00 97.12 540 THR A C 1
ATOM 3897 O O . THR A 1 540 ? -36.740 16.031 35.736 1.00 97.12 540 THR A O 1
ATOM 3900 N N . TRP A 1 541 ? -35.697 15.984 33.737 1.00 98.06 541 TRP A N 1
ATOM 3901 C CA . TRP A 1 541 ? -35.257 14.594 33.830 1.00 98.06 541 TRP A CA 1
ATOM 3902 C C . TRP A 1 541 ? -34.002 14.502 34.685 1.00 98.06 541 TRP A C 1
ATOM 3904 O O . TRP A 1 541 ? -33.029 15.215 34.446 1.00 98.06 541 TRP A O 1
ATOM 3914 N N . LEU A 1 542 ? -34.017 13.596 35.652 1.00 97.25 542 LEU A N 1
ATOM 3915 C CA . LEU A 1 542 ? -32.856 13.257 36.462 1.00 97.25 542 LEU A CA 1
ATOM 3916 C C . LEU A 1 542 ? -32.539 11.773 36.290 1.00 97.25 542 LEU A C 1
ATOM 3918 O O . LEU A 1 542 ? -33.443 10.961 36.088 1.00 97.25 542 LEU A O 1
ATOM 3922 N N . SER A 1 543 ? -31.257 11.428 36.372 1.00 97.19 543 SER A N 1
ATOM 3923 C CA . SER A 1 543 ? -30.772 10.047 36.322 1.00 97.19 543 SER A CA 1
ATOM 3924 C C . SER A 1 543 ? -30.238 9.637 37.687 1.00 97.19 543 SER A C 1
ATOM 3926 O O . SER A 1 543 ? -29.652 10.456 38.397 1.00 97.19 543 SER A O 1
ATOM 3928 N N . GLY A 1 544 ? -30.438 8.372 38.053 1.00 95.44 544 GLY A N 1
ATOM 3929 C CA . GLY A 1 544 ? -29.818 7.788 39.237 1.00 95.44 544 GLY A CA 1
ATOM 3930 C C . GLY A 1 544 ? -28.285 7.834 39.146 1.00 95.44 544 GLY A C 1
ATOM 3931 O O . GLY A 1 544 ? -27.747 7.796 38.039 1.00 95.44 544 GLY A O 1
ATOM 3932 N N . PRO A 1 545 ? -27.570 7.895 40.285 1.00 86.12 545 PRO A N 1
ATOM 3933 C CA . PRO A 1 545 ? -26.103 7.971 40.321 1.00 86.12 545 PRO A CA 1
ATOM 3934 C C . PRO A 1 545 ? -25.396 6.658 39.929 1.00 86.12 545 PRO A C 1
ATOM 3936 O O . PRO A 1 545 ? -24.172 6.613 39.896 1.00 86.12 545 PRO A O 1
ATOM 3939 N N . GLY A 1 546 ? -26.157 5.595 39.667 1.00 89.75 546 GLY A N 1
ATOM 3940 C CA . GLY A 1 546 ? -25.681 4.266 39.297 1.00 89.75 546 GLY A CA 1
ATOM 3941 C C . GLY A 1 546 ? -26.736 3.215 39.632 1.00 89.75 546 GLY A C 1
ATOM 3942 O O . GLY A 1 546 ? -27.536 3.413 40.550 1.00 89.75 546 GLY A O 1
ATOM 3943 N N . VAL A 1 547 ? -26.744 2.119 38.878 1.00 95.81 547 VAL A N 1
ATOM 3944 C CA . VAL A 1 547 ? -27.631 0.974 39.102 1.00 95.81 547 VAL A CA 1
ATOM 3945 C C . VAL A 1 547 ? -26.897 -0.140 39.850 1.00 95.81 547 VAL A C 1
ATOM 3947 O O . VAL A 1 547 ? -25.718 -0.392 39.622 1.00 95.81 547 VAL A O 1
ATOM 3950 N N . GLN A 1 548 ? -27.594 -0.799 40.764 1.00 96.31 548 GLN A N 1
ATOM 3951 C CA . GLN A 1 548 ? -27.177 -2.012 41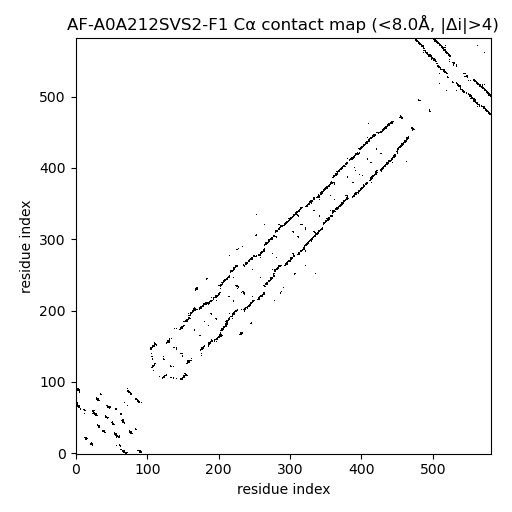.468 1.00 96.31 548 GLN A CA 1
ATOM 3952 C C . GLN A 1 548 ? -28.202 -3.111 41.182 1.00 96.31 548 GLN A C 1
ATOM 3954 O O . GLN A 1 548 ? -29.313 -2.802 40.759 1.00 96.31 548 GLN A O 1
ATOM 3959 N N . ASN A 1 549 ? -27.863 -4.380 41.428 1.00 94.50 549 ASN A N 1
ATOM 3960 C CA . ASN A 1 549 ? -28.763 -5.511 41.138 1.00 94.50 549 ASN A CA 1
ATOM 3961 C C . ASN A 1 549 ? -29.295 -5.476 39.688 1.00 94.50 549 ASN A C 1
ATOM 3963 O O . ASN A 1 549 ? -30.456 -5.776 39.431 1.00 94.50 549 ASN A O 1
ATOM 3967 N N . ALA A 1 550 ? -28.451 -5.016 38.761 1.00 93.62 550 ALA A N 1
ATOM 3968 C CA . ALA A 1 550 ? -28.852 -4.646 37.410 1.00 93.62 550 ALA A CA 1
ATOM 3969 C C . ALA A 1 550 ? -29.069 -5.850 36.483 1.00 93.62 550 ALA A C 1
ATOM 3971 O O . ALA A 1 550 ? -29.824 -5.727 35.524 1.00 93.62 550 ALA A O 1
ATOM 3972 N N . ALA A 1 551 ? -28.438 -6.993 36.767 1.00 95.19 551 ALA A N 1
ATOM 3973 C CA . ALA A 1 551 ? -28.646 -8.226 36.017 1.00 95.19 551 ALA A CA 1
ATOM 3974 C C . ALA A 1 551 ? -30.022 -8.826 36.338 1.00 95.19 551 ALA A C 1
ATOM 3976 O O . ALA A 1 551 ? -30.383 -8.977 37.506 1.00 95.19 551 ALA A O 1
ATOM 3977 N N . LEU A 1 552 ? -30.765 -9.164 35.291 1.00 96.06 552 LEU A N 1
ATOM 3978 C CA . LEU A 1 552 ? -32.078 -9.788 35.344 1.00 96.06 552 LEU A CA 1
ATOM 3979 C C . LEU A 1 552 ? -32.001 -11.159 34.690 1.00 96.06 552 LEU A C 1
ATOM 3981 O O . LEU A 1 552 ? -31.452 -11.295 33.597 1.00 96.06 552 LEU A O 1
ATOM 3985 N N . GLU A 1 553 ? -32.614 -12.150 35.318 1.00 95.31 553 GLU A N 1
ATOM 3986 C CA . GLU A 1 553 ? -32.827 -13.465 34.727 1.00 95.31 553 GLU A CA 1
ATOM 3987 C C . GLU A 1 553 ? -34.133 -13.503 33.924 1.00 95.31 553 GLU A C 1
ATOM 3989 O O . GLU A 1 553 ? -35.058 -12.705 34.122 1.00 95.31 553 GLU A O 1
ATOM 3994 N N . ALA A 1 554 ? -34.253 -14.482 33.023 1.00 94.31 554 ALA A N 1
ATOM 3995 C CA . ALA A 1 554 ? -35.498 -14.706 32.298 1.00 94.31 554 ALA A CA 1
ATOM 3996 C C . ALA A 1 554 ? -36.661 -14.956 33.280 1.00 94.31 554 ALA A C 1
ATOM 3998 O O . ALA A 1 554 ? -36.653 -15.893 34.080 1.00 94.31 554 ALA A O 1
ATOM 3999 N N . GLY A 1 555 ? -37.702 -14.132 33.187 1.00 95.38 555 GLY A N 1
ATOM 4000 C CA . GLY A 1 555 ? -38.881 -14.180 34.042 1.00 95.38 555 GLY A CA 1
ATOM 4001 C C . GLY A 1 555 ? -38.855 -13.227 35.239 1.00 95.38 555 GLY A C 1
ATOM 4002 O O . GLY A 1 555 ? -39.904 -13.110 35.888 1.00 95.38 555 GLY A O 1
ATOM 4003 N N . ASP A 1 556 ? -37.751 -12.522 35.504 1.00 96.81 556 ASP A N 1
ATOM 4004 C CA . ASP A 1 556 ? -37.695 -11.498 36.547 1.00 96.81 556 ASP A CA 1
ATOM 4005 C C . ASP A 1 556 ? -38.681 -10.363 36.270 1.00 96.81 556 ASP A C 1
ATOM 4007 O O . ASP A 1 556 ? -38.905 -9.950 35.132 1.00 96.81 556 ASP A O 1
ATOM 4011 N N . THR A 1 557 ? -39.318 -9.866 37.330 1.00 97.19 557 THR A N 1
ATOM 4012 C CA . THR A 1 557 ? -40.257 -8.740 37.242 1.00 97.19 557 THR A CA 1
ATOM 4013 C C . THR A 1 557 ? -39.561 -7.462 37.671 1.00 97.19 557 THR A C 1
ATOM 4015 O O . THR A 1 557 ? -38.999 -7.406 38.766 1.00 97.19 557 THR A O 1
ATOM 4018 N N . VAL A 1 558 ? -39.664 -6.429 36.836 1.00 97.88 558 VAL A N 1
ATOM 4019 C CA . VAL A 1 558 ? -39.196 -5.086 37.161 1.00 97.88 558 VAL A CA 1
ATOM 4020 C C . VAL A 1 558 ? -40.380 -4.199 37.519 1.00 97.88 558 VAL A C 1
ATOM 4022 O O . VAL A 1 558 ? -41.382 -4.117 36.798 1.00 97.88 558 VAL A O 1
ATOM 4025 N N . ALA A 1 559 ? -40.255 -3.523 38.653 1.00 98.25 559 ALA A N 1
ATOM 4026 C CA . ALA A 1 559 ? -41.208 -2.543 39.134 1.00 98.25 559 ALA A CA 1
ATOM 4027 C C . ALA A 1 559 ? -40.561 -1.166 39.260 1.00 98.25 559 ALA A C 1
ATOM 4029 O O . ALA A 1 559 ? -39.373 -1.046 39.542 1.00 98.25 559 ALA A O 1
ATOM 4030 N N . VAL A 1 560 ? -41.358 -0.115 39.102 1.00 98.44 560 VAL A N 1
ATOM 4031 C CA . VAL A 1 560 ? -40.951 1.258 39.415 1.00 98.44 560 VAL A CA 1
ATOM 4032 C C . VAL A 1 560 ? -41.710 1.749 40.634 1.00 98.44 560 VAL A C 1
ATOM 4034 O O . VAL A 1 560 ? -42.889 1.434 40.815 1.00 98.44 560 VAL A O 1
ATOM 4037 N N . ALA A 1 561 ? -41.030 2.512 41.482 1.00 98.25 561 ALA A N 1
ATOM 4038 C CA . ALA A 1 561 ? -41.545 2.914 42.777 1.00 98.25 561 ALA A CA 1
ATOM 4039 C C . ALA A 1 561 ? -41.370 4.413 43.019 1.00 98.25 561 ALA A C 1
ATOM 4041 O O . ALA A 1 561 ? -40.265 4.949 42.950 1.00 98.25 561 ALA A O 1
ATOM 4042 N N . VAL A 1 562 ? -42.460 5.071 43.408 1.00 98.56 562 VAL A N 1
ATOM 4043 C CA . VAL A 1 562 ? -42.402 6.357 44.108 1.00 98.56 562 VAL A CA 1
ATOM 4044 C C . VAL A 1 562 ? -42.222 6.044 45.585 1.00 98.56 562 VAL A C 1
ATOM 4046 O O . VAL A 1 562 ? -43.004 5.304 46.176 1.00 98.56 562 VAL A O 1
ATOM 4049 N N . ARG A 1 563 ? -41.169 6.584 46.188 1.00 98.31 563 ARG A N 1
ATOM 4050 C CA . ARG A 1 563 ? -40.764 6.320 47.574 1.00 98.31 563 ARG A CA 1
ATOM 4051 C C . ARG A 1 563 ? -41.251 7.392 48.534 1.00 98.31 563 ARG A C 1
ATOM 4053 O O . ARG A 1 563 ? -41.551 7.091 49.683 1.00 98.31 563 ARG A O 1
ATOM 4060 N N . SER A 1 564 ? -41.373 8.626 48.062 1.00 98.38 564 SER A N 1
ATOM 4061 C CA . SER A 1 564 ? -42.006 9.726 48.784 1.00 98.38 564 SER A CA 1
ATOM 4062 C C . SER A 1 564 ? -42.460 10.810 47.811 1.00 98.38 564 SER A C 1
ATOM 4064 O O . SER A 1 564 ? -41.952 10.898 46.693 1.00 98.38 564 SER A O 1
ATOM 4066 N N . VAL A 1 565 ? -43.401 11.646 48.249 1.00 97.81 565 VAL A N 1
ATOM 4067 C CA . VAL A 1 565 ? -43.881 12.827 47.519 1.00 97.81 565 VAL A CA 1
ATOM 4068 C C . VAL A 1 565 ? -43.990 14.020 48.461 1.00 97.81 565 VAL A C 1
ATOM 4070 O O . VAL A 1 565 ? -44.242 13.859 49.655 1.00 97.81 565 VAL A O 1
ATOM 4073 N N . ALA A 1 566 ? -43.819 15.221 47.919 1.00 97.56 566 ALA A N 1
ATOM 4074 C CA . ALA A 1 566 ? -44.001 16.487 48.609 1.00 97.56 566 ALA A CA 1
ATOM 4075 C C . ALA A 1 566 ? -44.648 17.516 47.668 1.00 97.56 566 ALA A C 1
ATOM 4077 O O . ALA A 1 566 ? -44.336 17.582 46.476 1.00 97.56 566 ALA A O 1
ATOM 4078 N N . GLY A 1 567 ? -45.560 18.330 48.205 1.00 96.00 567 GLY A N 1
ATOM 4079 C CA . GLY A 1 567 ? -46.188 19.450 47.492 1.00 96.00 567 GLY A CA 1
ATOM 4080 C C . GLY A 1 567 ? -47.252 19.081 46.450 1.00 96.00 567 GLY A C 1
ATOM 4081 O O . GLY A 1 567 ? -47.642 19.951 45.685 1.00 96.00 567 GLY A O 1
ATOM 4082 N N . SER A 1 568 ? -47.738 17.839 46.428 1.00 97.12 568 SER A N 1
ATOM 4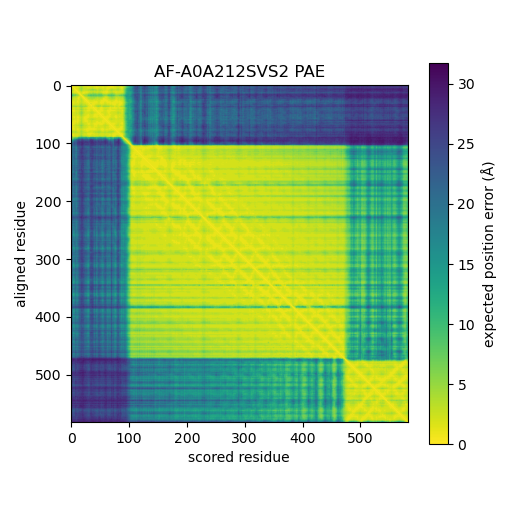083 C CA . SER A 1 568 ? -48.760 17.351 45.482 1.00 97.12 568 SER A CA 1
ATOM 4084 C C . SER A 1 568 ? -48.319 17.384 44.007 1.00 97.12 568 SER A C 1
ATOM 4086 O O . SER A 1 568 ? -48.835 18.188 43.227 1.00 97.12 568 SER A O 1
ATOM 4088 N N . PRO A 1 569 ? -47.368 16.520 43.597 1.00 98.06 569 PRO A N 1
ATOM 4089 C CA . PRO A 1 569 ? -47.043 16.336 42.184 1.00 98.06 569 PRO A CA 1
ATOM 4090 C C . PRO A 1 569 ? -48.2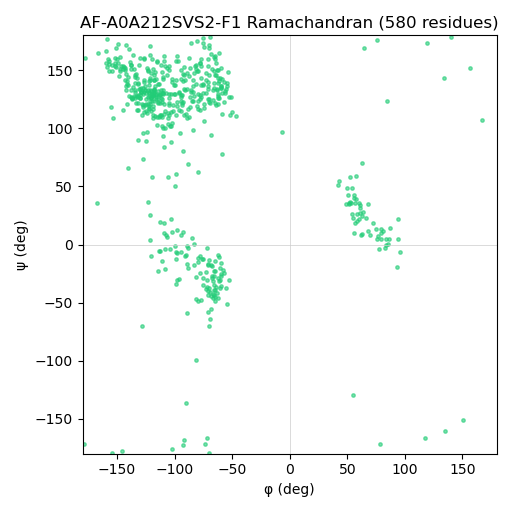74 15.928 41.369 1.00 98.06 569 PRO A C 1
ATOM 4092 O O . PRO A 1 569 ? -49.071 15.115 41.830 1.00 98.06 569 PRO A O 1
ATOM 4095 N N . THR A 1 570 ? -48.425 16.461 40.156 1.00 98.06 570 THR A N 1
ATOM 4096 C CA . THR A 1 570 ? -49.493 16.067 39.222 1.00 98.06 570 THR A CA 1
ATOM 4097 C C . THR A 1 570 ? -49.135 14.793 38.466 1.00 98.06 570 THR A C 1
ATOM 4099 O O . THR A 1 570 ? -50.030 14.020 38.127 1.00 98.06 570 THR A O 1
ATOM 4102 N N . ALA A 1 571 ? -47.842 14.533 38.261 1.00 98.31 571 ALA A N 1
ATOM 4103 C CA . ALA A 1 571 ? -47.337 13.288 37.696 1.00 98.31 571 ALA A CA 1
ATOM 4104 C C . ALA A 1 571 ? -45.893 13.011 38.135 1.00 98.31 571 ALA A C 1
ATOM 4106 O O . ALA A 1 571 ? -45.093 13.930 38.333 1.00 98.31 571 ALA A O 1
ATOM 4107 N N . VAL A 1 572 ? -45.546 11.729 38.247 1.00 98.56 572 VAL A N 1
ATOM 4108 C CA . VAL A 1 572 ? -44.157 11.258 38.315 1.00 98.56 572 VAL A CA 1
ATOM 4109 C C . VAL A 1 572 ? -43.964 10.182 37.252 1.00 98.56 572 VAL A C 1
ATOM 4111 O O . VAL A 1 572 ? -44.641 9.158 37.287 1.00 98.56 572 VAL A O 1
ATOM 4114 N N . THR A 1 573 ? -43.048 10.411 36.316 1.00 98.56 573 THR A N 1
ATOM 4115 C CA . THR A 1 573 ? -42.658 9.441 35.288 1.00 98.56 573 THR A CA 1
ATOM 4116 C C . THR A 1 573 ? -41.356 8.782 35.698 1.00 98.56 573 THR A C 1
ATOM 4118 O O . THR A 1 573 ? -40.392 9.475 36.024 1.00 98.56 573 THR A O 1
ATOM 4121 N N . ILE A 1 574 ? -41.320 7.454 35.663 1.00 98.56 574 ILE A N 1
ATOM 4122 C CA . ILE A 1 574 ? -40.115 6.668 35.928 1.00 98.56 574 ILE A CA 1
ATOM 4123 C C . ILE A 1 574 ? -39.802 5.854 34.678 1.00 98.56 574 ILE A C 1
ATOM 4125 O O . ILE A 1 574 ? -40.695 5.183 34.159 1.00 98.56 574 ILE A O 1
ATOM 4129 N N . LEU A 1 575 ? -38.556 5.926 34.211 1.00 98.31 575 LEU A N 1
ATOM 4130 C CA . LEU A 1 575 ? -38.034 5.115 33.111 1.00 98.31 575 LEU A CA 1
ATOM 4131 C C . LEU A 1 575 ? -36.909 4.212 33.614 1.00 98.31 575 LEU A C 1
ATOM 4133 O O . LEU A 1 575 ? -36.148 4.602 34.504 1.00 98.31 575 LEU A O 1
ATOM 4137 N N . ILE A 1 576 ? -36.790 3.041 33.004 1.00 97.62 576 ILE A N 1
ATOM 4138 C CA . ILE A 1 576 ? -35.641 2.149 33.113 1.00 97.62 576 ILE A CA 1
ATOM 4139 C C . ILE A 1 576 ? -35.094 1.883 31.711 1.00 97.62 576 ILE A C 1
ATOM 4141 O O . ILE A 1 576 ? -35.870 1.601 30.797 1.00 97.62 576 ILE A O 1
ATOM 4145 N N . ASP A 1 577 ? -33.779 1.983 31.549 1.00 95.56 577 ASP A N 1
ATOM 4146 C CA . ASP A 1 577 ? -33.094 1.609 30.308 1.00 95.56 577 ASP A CA 1
ATOM 4147 C C . ASP A 1 577 ? -32.564 0.182 30.466 1.00 95.56 577 ASP A C 1
ATOM 4149 O O . ASP A 1 577 ? -31.990 -0.146 31.506 1.00 95.56 577 ASP A O 1
ATOM 4153 N N . ILE A 1 578 ? -32.816 -0.678 29.478 1.00 94.56 578 ILE A N 1
ATOM 4154 C CA . ILE A 1 578 ? -32.506 -2.111 29.528 1.00 94.56 578 ILE A CA 1
ATOM 4155 C C . ILE A 1 578 ? -31.696 -2.488 28.292 1.00 94.56 578 ILE A C 1
ATOM 4157 O O . ILE A 1 578 ? -32.123 -2.210 27.173 1.00 94.56 578 ILE A O 1
ATOM 4161 N N . GLU A 1 579 ? -30.577 -3.168 28.500 1.00 91.19 579 GLU A N 1
ATOM 4162 C CA . GLU A 1 579 ? -29.725 -3.767 27.474 1.00 91.19 579 GLU A CA 1
ATOM 4163 C C . GLU A 1 579 ? -29.849 -5.296 27.491 1.00 91.19 579 GLU A C 1
ATOM 4165 O O . GLU A 1 579 ? -30.136 -5.897 28.524 1.00 91.19 579 GLU A O 1
ATOM 4170 N N . GLY A 1 580 ? -29.609 -5.939 26.349 1.00 82.31 580 GLY A N 1
ATOM 4171 C CA . GLY A 1 580 ? -29.557 -7.404 26.224 1.00 82.31 580 GLY A CA 1
ATOM 4172 C C . GLY A 1 580 ? -30.876 -8.058 25.805 1.00 82.31 580 GLY A C 1
ATOM 4173 O O . GLY A 1 580 ? -31.088 -9.230 26.079 1.00 82.31 580 GLY A O 1
ATOM 4174 N N . LEU A 1 581 ? -31.782 -7.310 25.166 1.00 75.31 581 LEU A N 1
ATOM 4175 C CA . LEU A 1 581 ? -33.086 -7.816 24.708 1.00 75.31 581 LEU A CA 1
ATOM 4176 C C . LEU A 1 581 ? -33.097 -8.336 23.260 1.00 75.31 581 LEU A C 1
ATOM 4178 O O . LEU A 1 581 ? -34.177 -8.551 22.709 1.00 75.31 581 LEU A O 1
ATOM 4182 N N . GLY A 1 582 ? -31.917 -8.482 22.653 1.00 62.66 582 GLY A N 1
ATOM 4183 C CA . GLY A 1 582 ? -31.719 -8.872 21.253 1.00 62.66 582 GLY A CA 1
ATOM 4184 C C . GLY A 1 582 ? -31.440 -10.350 21.051 1.00 62.66 582 GLY A C 1
ATOM 4185 O O . GLY A 1 582 ? -30.902 -10.980 21.988 1.00 62.66 582 GLY A O 1
#

Nearest PDB structures (foldseek):
  4qaw-assembly5_E  TM=5.074E-01  e=9.239E-03  Paenibacillus barcinonensis
  4qaw-assembly7_G  TM=5.075E-01  e=1.112E-02  Paenibacillus barcinonensis
  4qaw-assembly1_A  TM=5.072E-01  e=1.690E-02  Paenibacillus barcinonensis
  4jdo-assembly2_E  TM=4.712E-01  e=9.419E-02  Chlamydia trachomatis
  4jdn-assembly1_C  TM=3.750E-01  e=2.276E-01  Chlamydia trachomatis D-LC

Mean predicted aligned error: 11.21 Å

Radius of gyration: 39.72 Å; Cα contacts (8 Å, |Δi|>4): 1892; chains: 1; bounding box: 79×47×120 Å

Sequence (582 aa):
MRYEFGAGIADYVVTPSDGLWAVGAGATVTFWDAAADGTQHTDLLDAAGSPVSQITADEYGSLPAFRGPDGVTGMWADAGGPMRAWMDAHALPSSGEGGGYTSITRIVASATAPADIRAAARWVCDGTADQEEIQAALDDARDNGGGVVQLTTGNYNLTAPLSIEGTDDVDTEIGISLVGQGARATMLTAGPGVSSAIHLTQVVRVQLLDLGITVGGSTHGITSATTNGPSSGHRSFWNSSVKNLQINGPWDGSHTGWALHLGSPFRSVFENIEVGGVGNGVRMFSEHADFNPGDCVISRIFVDIVSDGGIAYEVASPAGTMNQNNWSMAEAHAAGDGCTGILINGSSQRFWGANLEQFDTLVEVASGESNVFDLNYATARGAGPDNRAFVCGAGAYNNTFRAKFLNVAAGDDLVAIEDASTVPEAPNIFEGIRIEANTGSATTYTAAPSTVLRDIVAFLDGGTVQDGLLQYPGTPTTTQGLVIPAPAGPVSYAIWRAPHACTVTAVRGYREGGSGATINAVAGGADLLAVNLSLATAGTWLSGPGVQNAALEAGDTVAVAVRSVAGSPTAVTILIDIEGLG